Protein AF-0000000087535432 (afdb_homodimer)

Organism: NCBI:txid39488

Foldseek 3Di:
DDDDDADWAAEAEEQLLLLCCLVLPVVQHAEEEEEEAPVQCVLCVVSNCVSCPPGSHHYPYYYYQPPAQAPVSLVVLLPDPSLVPGSEYEQTEDQGRLLSVLVNCVVNVHAYEYEYLELQAQNQTAQWHFHADPQQAGDDIDGDQDHHNYYGHNLLSHLQPPLVRLLLLLQQQLLLLLQLPQLCPPHDDDDLLVVLNVLSVLSNVLCLVQVLVLSVSSVVSHSDPSVRSSSCSRHRSLRSSNCRNCNVVALSRRAAQLQLLQSLLSVPRCLSVVARNSLSSSCSVLLVCVLVVVVVVSVVSLVSCVSNVGDQALVSRPDDLVSLLVRLVSSQPDRRHPRGPDRDHSVSSSVSNVVRHD/DDDDDADWAAEAEEQLLLLCCLVLPVVQHAEEEEEEAPVQCVLCVVSNCVSCVPGSHHYPYYYYQPPAQAPVSLVVCLPDPSLVVGSEYEQTEDQGSLLSVLSNCVVNVHAYEYEYLELQAQNNTAQWHFHADPQQATDDIDGDQDHHNYYGHNLLSHLQPPLVRLLLLLQQQLLLLLQLPQLCPPHDDDDLLVVLNVLSVLSNVLCLVQVLVLSVSSVVSHSDPSVRSSSCSSHRSLRSSNCRNCNVVALSRRADQLQLLQSLLSVPRCLPVVARNSLSSSVSVLLVCVLVVNVVVSVVSLVSCVSNVGDQALVSRPDDLVSSLVSLVSSQPDRNHPRGPDRDHSVSSSVSNVVRHD

Solvent-accessible surface area (backbone atoms only — not comparable to full-atom values): 34534 Å² total; per-residue (Å²): 116,71,68,51,71,50,73,60,58,28,37,27,35,14,72,61,20,52,60,47,44,55,81,75,42,52,78,66,45,41,35,28,21,36,36,11,38,70,69,34,40,66,72,42,44,66,56,52,54,58,34,33,54,94,50,79,46,43,77,70,44,84,41,73,44,72,91,49,22,27,72,65,35,28,54,56,48,62,68,34,65,50,54,65,69,27,40,31,38,38,21,23,16,48,50,49,29,30,29,28,43,50,55,41,24,61,77,66,71,35,57,36,34,22,34,42,34,47,33,36,47,25,41,54,38,22,32,55,25,70,33,30,41,97,87,57,29,76,64,49,81,48,66,52,88,72,46,29,71,32,29,36,36,32,37,52,50,39,11,61,28,69,48,67,36,43,54,15,8,51,24,39,26,32,35,49,24,56,26,26,51,51,34,46,56,96,58,89,64,57,64,57,37,43,52,15,53,49,51,23,54,51,28,41,53,44,42,73,75,22,38,53,60,17,52,55,31,23,69,68,51,38,56,41,71,38,33,49,48,40,36,42,34,17,27,44,52,43,6,47,23,39,37,34,38,24,64,85,64,47,37,42,32,61,26,20,60,16,52,16,47,43,56,18,46,24,72,41,88,67,37,55,82,74,45,59,67,16,45,48,19,31,38,20,38,48,42,38,26,50,64,69,65,36,58,68,60,33,51,54,49,39,54,50,25,59,68,65,69,44,49,70,33,39,65,67,73,70,53,50,61,67,56,48,53,75,23,25,69,53,22,57,67,25,67,22,50,73,36,49,81,64,88,68,49,49,65,49,53,42,52,28,42,53,68,35,49,115,117,72,68,52,72,51,72,57,57,28,36,27,35,14,70,63,21,50,61,47,44,55,80,76,43,51,78,65,42,40,35,28,21,35,35,12,38,71,70,34,39,66,71,40,43,66,56,51,54,58,33,32,54,95,49,78,45,42,73,71,44,80,40,74,42,69,92,48,22,26,72,64,35,26,53,54,48,61,68,35,64,52,55,64,70,27,40,30,37,38,21,23,15,49,50,49,29,28,25,27,42,49,54,41,24,60,76,68,71,33,56,38,31,21,32,41,34,48,32,35,46,25,41,53,38,23,33,54,25,71,32,28,41,97,87,56,29,76,64,48,79,48,66,50,88,73,46,30,71,32,30,35,35,33,37,52,49,38,10,64,28,69,48,68,36,42,54,15,7,52,24,37,24,32,34,50,23,56,25,26,52,50,33,48,54,95,57,89,64,56,64,55,38,44,50,15,53,49,51,22,54,51,28,40,53,44,41,73,74,23,39,51,59,17,51,54,30,23,69,68,50,37,58,42,71,40,32,51,48,40,36,44,35,17,27,45,51,42,5,46,23,37,34,33,37,24,64,85,63,46,38,41,32,60,26,19,61,17,52,16,47,42,56,17,47,24,72,42,87,67,37,56,80,76,43,58,67,15,44,47,19,30,37,19,37,48,39,37,26,50,63,69,66,36,58,69,60,32,53,54,49,38,54,49,24,58,69,64,69,42,49,69,32,40,64,68,71,70,53,50,60,68,57,47,51,74,22,26,68,52,21,56,66,26,67,23,49,72,35,48,79,62,89,69,50,50,64,48,55,44,51,27,42,55,70,36,50,117

Structure (mmCIF, N/CA/C/O backbone):
data_AF-0000000087535432-model_v1
#
loop_
_entity.id
_entity.type
_entity.pdbx_description
1 polymer 'Glycerol dehydrogenase'
#
loop_
_atom_site.group_PDB
_atom_site.id
_atom_site.type_symbol
_atom_site.label_atom_id
_atom_site.label_alt_id
_atom_site.label_comp_id
_atom_site.label_asym_id
_atom_site.label_entity_id
_atom_site.label_seq_id
_atom_site.pdbx_PDB_ins_code
_atom_site.Cartn_x
_atom_site.Cartn_y
_atom_site.Cartn_z
_atom_site.occupancy
_atom_site.B_iso_or_equiv
_atom_site.auth_seq_id
_atom_site.auth_comp_id
_atom_site.auth_asym_id
_atom_site.auth_atom_id
_atom_site.pdbx_PDB_model_num
ATOM 1 N N . MET A 1 1 ? -1.438 -19.406 14.32 1 78.44 1 MET A N 1
ATOM 2 C CA . MET A 1 1 ? -1.309 -18.125 13.656 1 78.44 1 MET A CA 1
ATOM 3 C C . MET A 1 1 ? -2.615 -17.328 13.734 1 78.44 1 MET A C 1
ATOM 5 O O . MET A 1 1 ? -3.688 -17.922 13.883 1 78.44 1 MET A O 1
ATOM 9 N N . GLU A 1 2 ? -2.518 -16.062 13.805 1 88.5 2 GLU A N 1
ATOM 10 C CA . GLU A 1 2 ? -3.66 -15.164 13.945 1 88.5 2 GLU A CA 1
ATOM 11 C C . GLU A 1 2 ? -4.379 -14.969 12.609 1 88.5 2 GLU A C 1
ATOM 13 O O . GLU A 1 2 ? -3.834 -15.297 11.555 1 88.5 2 GLU A O 1
ATOM 18 N N . ASN A 1 3 ? -5.688 -14.797 12.703 1 94.69 3 ASN A N 1
ATOM 19 C CA . ASN A 1 3 ? -6.461 -14.367 11.539 1 94.69 3 ASN A CA 1
ATOM 20 C C . ASN A 1 3 ? -6.484 -12.844 11.422 1 94.69 3 ASN A C 1
ATOM 22 O O . ASN A 1 3 ? -6.773 -12.141 12.391 1 94.69 3 ASN A O 1
ATOM 26 N N . TYR A 1 4 ? -6.16 -12.344 10.266 1 95.5 4 TYR A N 1
ATOM 27 C CA . TYR A 1 4 ? -6.262 -10.906 10.062 1 95.5 4 TYR A CA 1
ATOM 28 C C . TYR A 1 4 ? -6.508 -10.578 8.594 1 95.5 4 TYR A C 1
ATOM 30 O O . TYR A 1 4 ? -6.328 -11.438 7.723 1 95.5 4 TYR A O 1
ATOM 38 N N . SER A 1 5 ? -7.031 -9.438 8.352 1 96.5 5 SER A N 1
ATOM 39 C CA . SER A 1 5 ? -7.266 -8.914 7.012 1 96.5 5 SER A CA 1
ATOM 40 C C . SER A 1 5 ? -6.426 -7.668 6.75 1 96.5 5 SER A C 1
ATOM 42 O O . SER A 1 5 ? -6.117 -6.914 7.676 1 96.5 5 SER A O 1
ATOM 44 N N . VAL A 1 6 ? -6.023 -7.473 5.531 1 97.19 6 VAL A N 1
ATOM 45 C CA . VAL A 1 6 ? -5.293 -6.293 5.086 1 97.19 6 VAL A CA 1
ATOM 46 C C . VAL A 1 6 ? -5.969 -5.703 3.85 1 97.19 6 VAL A C 1
ATOM 48 O O . VAL A 1 6 ? -6.355 -6.434 2.938 1 97.19 6 VAL A O 1
ATOM 51 N N . GLN A 1 7 ? -6.145 -4.402 3.879 1 96.31 7 GLN A N 1
ATOM 52 C CA . GLN A 1 7 ? -6.742 -3.717 2.738 1 96.31 7 GLN A CA 1
ATOM 53 C C . GLN A 1 7 ? -6.156 -2.318 2.57 1 96.31 7 GLN A C 1
ATOM 55 O O . GLN A 1 7 ? -5.836 -1.651 3.557 1 96.31 7 GLN A O 1
ATOM 60 N N . VAL A 1 8 ? -5.992 -1.863 1.358 1 97.5 8 VAL A N 1
ATOM 61 C CA . VAL A 1 8 ? -5.703 -0.488 0.967 1 97.5 8 VAL A CA 1
ATOM 62 C C . VAL A 1 8 ? -6.738 -0.01 -0.049 1 97.5 8 VAL A C 1
ATOM 64 O O . VAL A 1 8 ? -7.199 -0.789 -0.886 1 97.5 8 VAL A O 1
ATOM 67 N N . PRO A 1 9 ? -7.148 1.248 0.037 1 97.81 9 PRO A N 1
ATOM 68 C CA . PRO A 1 9 ? -8.219 1.693 -0.861 1 97.81 9 PRO A CA 1
ATOM 69 C C . PRO A 1 9 ? -7.742 1.862 -2.303 1 97.81 9 PRO A C 1
ATOM 71 O O . PRO A 1 9 ? -6.605 2.285 -2.537 1 97.81 9 PRO A O 1
ATOM 74 N N . PRO A 1 10 ? -8.625 1.492 -3.262 1 97.69 10 PRO A N 1
ATOM 75 C CA . PRO A 1 10 ? -8.383 1.902 -4.645 1 97.69 10 PRO A CA 1
ATOM 76 C C . PRO A 1 10 ? -8.492 3.412 -4.844 1 97.69 10 PRO A C 1
ATOM 78 O O . PRO A 1 10 ? -9.07 4.105 -4 1 97.69 10 PRO A O 1
ATOM 81 N N . TYR A 1 11 ? -7.902 3.891 -5.953 1 98.62 11 TYR A N 1
ATOM 82 C CA . TYR A 1 11 ? -8.023 5.316 -6.227 1 98.62 11 TYR A CA 1
ATOM 83 C C . TYR A 1 11 ? -8.18 5.578 -7.719 1 98.62 11 TYR A C 1
ATOM 85 O O . TYR A 1 11 ? -7.805 4.738 -8.547 1 98.62 11 TYR A O 1
ATOM 93 N N . THR A 1 12 ? -8.867 6.641 -8.039 1 98.62 12 THR A N 1
ATOM 94 C CA . THR A 1 12 ? -8.953 7.227 -9.375 1 98.62 12 THR A CA 1
ATOM 95 C C . THR A 1 12 ? -8.32 8.617 -9.398 1 98.62 12 THR A C 1
ATOM 97 O O . THR A 1 12 ? -8.523 9.414 -8.477 1 98.62 12 THR A O 1
ATOM 100 N N . VAL A 1 13 ? -7.52 8.883 -10.461 1 98.69 13 VAL A N 1
ATOM 101 C CA . VAL A 1 13 ? -6.844 10.172 -10.555 1 98.69 13 VAL A CA 1
ATOM 102 C C . VAL A 1 13 ? -6.992 10.727 -11.977 1 98.69 13 VAL A C 1
ATOM 104 O O . VAL A 1 13 ? -7.055 9.961 -12.945 1 98.69 13 VAL A O 1
ATOM 107 N N . GLY A 1 14 ? -7.074 12.031 -12.078 1 98.44 14 GLY A N 1
ATOM 108 C CA . GLY A 1 14 ? -7.18 12.734 -13.344 1 98.44 14 GLY A CA 1
ATOM 109 C C . GLY A 1 14 ? -8.172 13.883 -13.305 1 98.44 14 GLY A C 1
ATOM 110 O O . GLY A 1 14 ? -8.906 14.047 -12.328 1 98.44 14 GLY A O 1
ATOM 111 N N . PRO A 1 15 ? -8.188 14.742 -14.375 1 97.56 15 PRO A N 1
ATOM 112 C CA . PRO A 1 15 ? -9.094 15.891 -14.398 1 97.56 15 PRO A CA 1
ATOM 113 C C . PRO A 1 15 ? -10.57 15.484 -14.367 1 97.56 15 PRO A C 1
ATOM 115 O O . PRO A 1 15 ? -11.422 16.266 -13.953 1 97.56 15 PRO A O 1
ATOM 118 N N . GLU A 1 16 ? -10.93 14.195 -14.703 1 97.81 16 GLU A N 1
ATOM 119 C CA . GLU A 1 16 ? -12.312 13.719 -14.727 1 97.81 16 GLU A CA 1
ATOM 120 C C . GLU A 1 16 ? -12.5 12.539 -13.773 1 97.81 16 GLU A C 1
ATOM 122 O O . GLU A 1 16 ? -13.305 11.641 -14.039 1 97.81 16 GLU A O 1
ATOM 127 N N . ALA A 1 17 ? -11.742 12.5 -12.75 1 98.62 17 ALA A N 1
ATOM 128 C CA . ALA A 1 17 ? -11.75 11.391 -11.805 1 98.62 17 ALA A CA 1
ATOM 129 C C . ALA A 1 17 ? -13.148 11.172 -11.227 1 98.62 17 ALA A C 1
ATOM 131 O O . ALA A 1 17 ? -13.547 10.039 -10.961 1 98.62 17 ALA A O 1
ATOM 132 N N . TYR A 1 18 ? -13.953 12.25 -11.031 1 98.75 18 TYR A N 1
ATOM 133 C CA . TYR A 1 18 ? -15.258 12.164 -10.383 1 98.75 18 TYR A CA 1
ATOM 134 C C . TYR A 1 18 ? -16.25 11.422 -11.258 1 98.75 18 TYR A C 1
ATOM 136 O O . TYR A 1 18 ? -17.281 10.953 -10.773 1 98.75 18 TYR A O 1
ATOM 144 N N . ARG A 1 19 ? -15.984 11.258 -12.516 1 97.75 19 ARG A N 1
ATOM 145 C CA . ARG A 1 19 ? -16.891 10.57 -13.422 1 97.75 19 ARG A CA 1
ATOM 146 C C . ARG A 1 19 ? -16.969 9.078 -13.102 1 97.75 19 ARG A C 1
ATOM 148 O O . ARG A 1 19 ? -17.875 8.383 -13.578 1 97.75 19 ARG A O 1
ATOM 155 N N . GLN A 1 20 ? -16.062 8.609 -12.297 1 97.88 20 GLN A N 1
ATOM 156 C CA . GLN A 1 20 ? -16.047 7.195 -11.922 1 97.88 20 GLN A CA 1
ATOM 157 C C . GLN A 1 20 ? -16.906 6.945 -10.688 1 97.88 20 GLN A C 1
ATOM 159 O O . GLN A 1 20 ? -17.016 5.805 -10.227 1 97.88 20 GLN A O 1
ATOM 164 N N . ILE A 1 21 ? -17.594 7.922 -10.141 1 98.69 21 ILE A N 1
ATOM 165 C CA . ILE A 1 21 ? -18.344 7.832 -8.898 1 98.69 21 ILE A CA 1
ATOM 166 C C . ILE A 1 21 ? -19.422 6.754 -9.016 1 98.69 21 ILE A C 1
ATOM 168 O O . ILE A 1 21 ? -19.531 5.875 -8.156 1 98.69 21 ILE A O 1
ATOM 172 N N . GLU A 1 22 ? -20.219 6.809 -10.047 1 97.69 22 GLU A N 1
ATOM 173 C CA . GLU A 1 22 ? -21.297 5.828 -10.172 1 97.69 22 GLU A CA 1
ATOM 174 C C . GLU A 1 22 ? -20.75 4.406 -10.203 1 97.69 22 GLU A C 1
ATOM 176 O O . GLU A 1 22 ? -21.234 3.533 -9.477 1 97.69 22 GLU A O 1
ATOM 181 N N . LYS A 1 23 ? -19.719 4.211 -10.969 1 95.81 23 LYS A N 1
ATOM 182 C CA . LYS A 1 23 ? -19.125 2.881 -11.109 1 95.81 23 LYS A CA 1
ATOM 183 C C . LYS A 1 23 ? -18.594 2.363 -9.773 1 95.81 23 LYS A C 1
ATOM 185 O O . LYS A 1 23 ? -18.781 1.188 -9.445 1 95.81 23 LYS A O 1
ATOM 190 N N . GLN A 1 24 ? -17.953 3.197 -8.953 1 96.75 24 GLN A N 1
ATOM 191 C CA . GLN A 1 24 ? -17.266 2.771 -7.746 1 96.75 24 GLN A CA 1
ATOM 192 C C . GLN A 1 24 ? -18.203 2.762 -6.543 1 96.75 24 GLN A C 1
ATOM 194 O O . GLN A 1 24 ? -17.969 2.039 -5.57 1 96.75 24 GLN A O 1
ATOM 199 N N . CYS A 1 25 ? -19.312 3.5 -6.625 1 97.75 25 CYS A N 1
ATOM 200 C CA . CYS A 1 25 ? -20.062 3.752 -5.402 1 97.75 25 CYS A CA 1
ATOM 201 C C . CYS A 1 25 ? -21.422 3.045 -5.434 1 97.75 25 CYS A C 1
ATOM 203 O O . CYS A 1 25 ? -22.047 2.846 -4.395 1 97.75 25 CYS A O 1
ATOM 205 N N . HIS A 1 26 ? -21.969 2.621 -6.594 1 95.69 26 HIS A N 1
ATOM 206 C CA . HIS A 1 26 ? -23.359 2.215 -6.766 1 95.69 26 HIS A CA 1
ATOM 207 C C . HIS A 1 26 ? -23.688 1.003 -5.902 1 95.69 26 HIS A C 1
ATOM 209 O O . HIS A 1 26 ? -24.828 0.833 -5.473 1 95.69 26 HIS A O 1
ATOM 215 N N . ILE A 1 27 ? -22.734 0.176 -5.602 1 94.5 27 ILE A N 1
ATOM 216 C CA . ILE A 1 27 ? -23.016 -1.062 -4.879 1 94.5 27 ILE A CA 1
ATOM 217 C C . ILE A 1 27 ? -23.219 -0.759 -3.396 1 94.5 27 ILE A C 1
ATOM 219 O O . ILE A 1 27 ? -23.703 -1.612 -2.646 1 94.5 27 ILE A O 1
ATOM 223 N N . TYR A 1 28 ? -22.891 0.437 -2.957 1 96.88 28 TYR A N 1
ATOM 224 C CA . TYR A 1 28 ? -22.984 0.779 -1.542 1 96.88 28 TYR A CA 1
ATOM 225 C C . TYR A 1 28 ? -24.281 1.521 -1.242 1 96.88 28 TYR A C 1
ATOM 227 O O . TYR A 1 28 ? -24.594 1.791 -0.081 1 96.88 28 TYR A O 1
ATOM 235 N N . GLY A 1 29 ? -25.016 1.952 -2.248 1 96.75 29 GLY A N 1
ATOM 236 C CA . GLY A 1 29 ? -26.281 2.652 -2.061 1 96.75 29 GLY A CA 1
ATOM 237 C C . GLY A 1 29 ? -26.516 3.729 -3.102 1 96.75 29 GLY A C 1
ATOM 238 O O . GLY A 1 29 ? -25.781 3.824 -4.086 1 96.75 29 GLY A O 1
ATOM 239 N N . LYS A 1 30 ? -27.609 4.516 -2.854 1 97.62 30 LYS A N 1
ATOM 240 C CA . LYS A 1 30 ? -28.047 5.488 -3.855 1 97.62 30 LYS A CA 1
ATOM 241 C C . LYS A 1 30 ? -27.922 6.914 -3.324 1 97.62 30 LYS A C 1
ATOM 243 O O . LYS A 1 30 ? -27.781 7.863 -4.098 1 97.62 30 LYS A O 1
ATOM 248 N N . LYS A 1 31 ? -28.016 7.047 -2.02 1 98.5 31 LYS A N 1
ATOM 249 C CA . LYS A 1 31 ? -28.062 8.375 -1.418 1 98.5 31 LYS A CA 1
ATOM 250 C C . LYS A 1 31 ? -26.719 8.719 -0.758 1 98.5 31 LYS A C 1
ATOM 252 O O . LYS A 1 31 ? -26.266 8.008 0.141 1 98.5 31 LYS A O 1
ATOM 257 N N . ALA A 1 32 ? -26.141 9.836 -1.196 1 98.81 32 ALA A N 1
ATOM 258 C CA . ALA A 1 32 ? -24.891 10.312 -0.623 1 98.81 32 ALA A CA 1
ATOM 259 C C . ALA A 1 32 ? -25.078 11.68 0.032 1 98.81 32 ALA A C 1
ATOM 261 O O . ALA A 1 32 ? -25.891 12.484 -0.42 1 98.81 32 ALA A O 1
ATOM 262 N N . VAL A 1 33 ? -24.375 11.883 1.143 1 98.94 33 VAL A N 1
ATOM 263 C CA . VAL A 1 33 ? -24.234 13.211 1.721 1 98.94 33 VAL A CA 1
ATOM 264 C C . VAL A 1 33 ? -22.781 13.672 1.604 1 98.94 33 VAL A C 1
ATOM 266 O O . VAL A 1 33 ? -21.859 12.891 1.828 1 98.94 33 VAL A O 1
ATOM 269 N N . VAL A 1 34 ? -22.594 14.93 1.12 1 98.88 34 VAL A N 1
ATOM 270 C CA . VAL A 1 34 ? -21.266 15.516 1.021 1 98.88 34 VAL A CA 1
ATOM 271 C C . VAL A 1 34 ? -20.953 16.297 2.293 1 98.88 34 VAL A C 1
ATOM 273 O O . VAL A 1 34 ? -21.719 17.172 2.701 1 98.88 34 VAL A O 1
ATOM 276 N N . VAL A 1 35 ? -19.891 15.914 2.957 1 98.88 35 VAL A N 1
ATOM 277 C CA . VAL A 1 35 ? -19.406 16.609 4.145 1 98.88 35 VAL A CA 1
ATOM 278 C C . VAL A 1 35 ? -17.984 17.125 3.914 1 98.88 35 VAL A C 1
ATOM 280 O O . VAL A 1 35 ? -17.109 16.359 3.498 1 98.88 35 VAL A O 1
ATOM 283 N N . GLY A 1 36 ? -17.75 18.422 4.117 1 98.62 36 GLY A N 1
ATOM 284 C CA . GLY A 1 36 ? -16.406 18.938 3.871 1 98.62 36 GLY A CA 1
ATOM 285 C C . GLY A 1 36 ? -16.234 20.375 4.293 1 98.62 36 GLY A C 1
ATOM 286 O O . GLY A 1 36 ? -17.078 20.938 5 1 98.62 36 GLY A O 1
ATOM 287 N N . GLY A 1 37 ? -15.102 20.938 4.031 1 98 37 GLY A N 1
ATOM 288 C CA . GLY A 1 37 ? -14.844 22.359 4.25 1 98 37 GLY A CA 1
ATOM 289 C C . GLY A 1 37 ? -15.539 23.25 3.244 1 98 37 GLY A C 1
ATOM 290 O O . GLY A 1 37 ? -15.797 22.844 2.111 1 98 37 GLY A O 1
ATOM 291 N N . LYS A 1 38 ? -15.742 24.484 3.633 1 98.12 38 LYS A N 1
ATOM 292 C CA . LYS A 1 38 ? -16.469 25.422 2.787 1 98.12 38 LYS A CA 1
ATOM 293 C C . LYS A 1 38 ? -15.742 25.656 1.47 1 98.12 38 LYS A C 1
ATOM 295 O O . LYS A 1 38 ? -16.312 25.5 0.394 1 98.12 38 LYS A O 1
ATOM 300 N N . LYS A 1 39 ? -14.508 25.938 1.502 1 97.75 39 LYS A N 1
ATOM 301 C CA . LYS A 1 39 ? -13.734 26.203 0.294 1 97.75 39 LYS A CA 1
ATOM 302 C C . LYS A 1 39 ? -13.602 24.938 -0.555 1 97.75 39 LYS A C 1
ATOM 304 O O . LYS A 1 39 ? -13.664 25 -1.784 1 97.75 39 LYS A O 1
ATOM 309 N N . ALA A 1 40 ? -13.406 23.844 0.126 1 98.31 40 ALA A N 1
ATOM 310 C CA . ALA A 1 40 ? -13.258 22.562 -0.554 1 98.31 40 ALA A CA 1
ATOM 311 C C . ALA A 1 40 ? -14.531 22.188 -1.312 1 98.31 40 ALA A C 1
ATOM 313 O O . ALA A 1 40 ? -14.477 21.812 -2.482 1 98.31 40 ALA A O 1
ATOM 314 N N . MET A 1 41 ? -15.664 22.297 -0.718 1 98.31 41 MET A N 1
ATOM 315 C CA . MET A 1 41 ? -16.938 21.953 -1.355 1 98.31 41 MET A CA 1
ATOM 316 C C . MET A 1 41 ? -17.219 22.906 -2.51 1 98.31 41 MET A C 1
ATOM 318 O O . MET A 1 41 ? -17.781 22.5 -3.533 1 98.31 41 MET A O 1
ATOM 322 N N . ALA A 1 42 ? -16.859 24.188 -2.279 1 98.44 42 ALA A N 1
ATOM 323 C CA . ALA A 1 42 ? -17.047 25.125 -3.375 1 98.44 42 ALA A CA 1
ATOM 324 C C . ALA A 1 42 ? -16.25 24.719 -4.602 1 98.44 42 ALA A C 1
ATOM 326 O O . ALA A 1 42 ? -16.719 24.844 -5.734 1 98.44 42 ALA A O 1
ATOM 327 N N . ALA A 1 43 ? -15.062 24.219 -4.426 1 98.44 43 ALA A N 1
ATOM 328 C CA . ALA A 1 43 ? -14.172 23.812 -5.512 1 98.44 43 ALA A CA 1
ATOM 329 C C . ALA A 1 43 ? -14.672 22.531 -6.188 1 98.44 43 ALA A C 1
ATOM 331 O O . ALA A 1 43 ? -14.438 22.328 -7.379 1 98.44 43 ALA A O 1
ATOM 332 N N . ALA A 1 44 ? -15.422 21.656 -5.422 1 98.69 44 ALA A N 1
ATOM 333 C CA . ALA A 1 44 ? -15.734 20.312 -5.898 1 98.69 44 ALA A CA 1
ATOM 334 C C . ALA A 1 44 ? -17.188 20.219 -6.34 1 98.69 44 ALA A C 1
ATOM 336 O O . ALA A 1 44 ? -17.562 19.297 -7.074 1 98.69 44 ALA A O 1
ATOM 337 N N . LYS A 1 45 ? -18.062 21.109 -5.898 1 98.69 45 LYS A N 1
ATOM 338 C CA . LYS A 1 45 ? -19.5 20.953 -5.973 1 98.69 45 LYS A CA 1
ATOM 339 C C . LYS A 1 45 ? -19.969 20.75 -7.414 1 98.69 45 LYS A C 1
ATOM 341 O O . LYS A 1 45 ? -20.672 19.797 -7.719 1 98.69 45 LYS A O 1
ATOM 346 N N . ASP A 1 46 ? -19.547 21.625 -8.32 1 98.56 46 ASP A N 1
ATOM 347 C CA . ASP A 1 46 ? -20.016 21.547 -9.695 1 98.56 46 ASP A CA 1
ATOM 348 C C . ASP A 1 46 ? -19.578 20.234 -10.344 1 98.56 46 ASP A C 1
ATOM 350 O O . ASP A 1 46 ? -20.359 19.609 -11.07 1 98.56 46 ASP A O 1
ATOM 354 N N . LYS A 1 47 ? -18.391 19.859 -10.109 1 98.56 47 LYS A N 1
ATOM 355 C CA . LYS A 1 47 ? -17.859 18.625 -10.688 1 98.56 47 LYS A CA 1
ATOM 356 C C . LYS A 1 47 ? -18.562 17.406 -10.102 1 98.56 47 LYS A C 1
ATOM 358 O O . LYS A 1 47 ? -18.844 16.438 -10.812 1 98.56 47 LYS A O 1
ATOM 363 N N . LEU A 1 48 ? -18.812 17.406 -8.773 1 98.81 48 LEU A N 1
ATOM 364 C CA . LEU A 1 48 ? -19.547 16.312 -8.133 1 98.81 48 LEU A CA 1
ATOM 365 C C . LEU A 1 48 ? -20.953 16.203 -8.711 1 98.81 48 LEU A C 1
ATOM 367 O O . LEU A 1 48 ? -21.406 15.102 -9.047 1 98.81 48 LEU A O 1
ATOM 371 N N . LEU A 1 49 ? -21.656 17.344 -8.828 1 98.69 49 LEU A N 1
ATOM 372 C CA . LEU A 1 49 ? -23.016 17.344 -9.336 1 98.69 49 LEU A CA 1
ATOM 373 C C . LEU A 1 49 ? -23.047 16.875 -10.789 1 98.69 49 LEU A C 1
ATOM 375 O O . LEU A 1 49 ? -23.938 16.125 -11.18 1 98.69 49 LEU A O 1
ATOM 379 N N . ALA A 1 50 ? -22.078 17.281 -11.539 1 98.44 50 ALA A N 1
ATOM 380 C CA . ALA A 1 50 ? -22 16.844 -12.93 1 98.44 50 ALA A CA 1
ATOM 381 C C . ALA A 1 50 ? -21.75 15.344 -13.023 1 98.44 50 ALA A C 1
ATOM 383 O O . ALA A 1 50 ? -22.297 14.664 -13.891 1 98.44 50 ALA A O 1
ATOM 384 N N . ALA A 1 51 ? -20.953 14.859 -12.172 1 98.38 51 ALA A N 1
ATOM 385 C CA . ALA A 1 51 ? -20.547 13.461 -12.203 1 98.38 51 ALA A CA 1
ATOM 386 C C . ALA A 1 51 ? -21.703 12.531 -11.852 1 98.38 51 ALA A C 1
ATOM 388 O O . ALA A 1 51 ? -21.766 11.398 -12.328 1 98.38 51 ALA A O 1
ATOM 389 N N . VAL A 1 52 ? -22.609 13.008 -11.008 1 98.12 52 VAL A N 1
ATOM 390 C CA . VAL A 1 52 ? -23.672 12.109 -10.562 1 98.12 52 VAL A CA 1
ATOM 391 C C . VAL A 1 52 ? -24.938 12.383 -11.359 1 98.12 52 VAL A C 1
ATOM 393 O O . VAL A 1 52 ? -25.953 11.688 -11.188 1 98.12 52 VAL A O 1
ATOM 396 N N . LYS A 1 53 ? -24.797 13.391 -12.266 1 96.81 53 LYS A N 1
ATOM 397 C CA . LYS A 1 53 ? -25.953 13.711 -13.086 1 96.81 53 LYS A CA 1
ATOM 398 C C . LYS A 1 53 ? -26.375 12.523 -13.945 1 96.81 53 LYS A C 1
ATOM 400 O O . LYS A 1 53 ? -25.531 11.891 -14.594 1 96.81 53 LYS A O 1
ATOM 405 N N . ASP A 1 54 ? -27.609 12.094 -13.93 1 95.62 54 ASP A N 1
ATOM 406 C CA . ASP A 1 54 ? -28.203 11.023 -14.734 1 95.62 54 ASP A CA 1
ATOM 407 C C . ASP A 1 54 ? -27.641 9.664 -14.32 1 95.62 54 ASP A C 1
ATOM 409 O O . ASP A 1 54 ? -27.422 8.789 -15.164 1 95.62 54 ASP A O 1
ATOM 413 N N . THR A 1 55 ? -27.109 9.578 -13.148 1 97.44 55 THR A N 1
ATOM 414 C CA . THR A 1 55 ? -26.734 8.297 -12.562 1 97.44 55 THR A CA 1
ATOM 415 C C . THR A 1 55 ? -27.719 7.898 -11.461 1 97.44 55 THR A C 1
ATOM 417 O O . THR A 1 55 ? -28.703 8.602 -11.219 1 97.44 55 THR A O 1
ATOM 420 N N . GLY A 1 56 ? -27.469 6.789 -10.852 1 97.31 56 GLY A N 1
ATOM 421 C CA . GLY A 1 56 ? -28.328 6.32 -9.773 1 97.31 56 GLY A CA 1
ATOM 422 C C . GLY A 1 56 ? -27.953 6.887 -8.422 1 97.31 56 GLY A C 1
ATOM 423 O O . GLY A 1 56 ? -28.578 6.578 -7.41 1 97.31 56 GLY A O 1
ATOM 424 N N . ILE A 1 57 ? -26.984 7.801 -8.406 1 98.31 57 ILE A N 1
ATOM 425 C CA . ILE A 1 57 ? -26.516 8.375 -7.148 1 98.31 57 ILE A CA 1
ATOM 426 C C . ILE A 1 57 ? -27.125 9.758 -6.957 1 98.31 57 ILE A C 1
ATOM 428 O O . ILE A 1 57 ? -27.078 10.602 -7.863 1 98.31 57 ILE A O 1
ATOM 432 N N . GLU A 1 58 ? -27.781 9.984 -5.754 1 98.25 58 GLU A N 1
ATOM 433 C CA . GLU A 1 58 ? -28.375 11.258 -5.367 1 98.25 58 GLU A CA 1
ATOM 434 C C . GLU A 1 58 ? -27.609 11.898 -4.211 1 98.25 58 GLU A C 1
ATOM 436 O O . GLU A 1 58 ? -27.391 11.25 -3.182 1 98.25 58 GLU A O 1
ATOM 441 N N . ILE A 1 59 ? -27.188 13.117 -4.422 1 98.69 59 ILE A N 1
ATOM 442 C CA . ILE A 1 59 ? -26.594 13.867 -3.326 1 98.69 59 ILE A CA 1
ATOM 443 C C . ILE A 1 59 ? -27.688 14.609 -2.551 1 98.69 59 ILE A C 1
ATOM 445 O O . ILE A 1 59 ? -28.359 15.484 -3.096 1 98.69 59 ILE A O 1
ATOM 449 N N . LEU A 1 60 ? -27.781 14.273 -1.27 1 98.69 60 LEU A N 1
ATOM 450 C CA . LEU A 1 60 ? -28.859 14.805 -0.443 1 98.69 60 LEU A CA 1
ATOM 451 C C . LEU A 1 60 ? -28.562 16.234 0.003 1 98.69 60 LEU A C 1
ATOM 453 O O . LEU A 1 60 ? -29.469 17.047 0.146 1 98.69 60 LEU A O 1
ATOM 457 N N . ASP A 1 61 ? -27.312 16.484 0.298 1 98.62 61 ASP A N 1
ATOM 458 C CA . ASP A 1 61 ? -26.922 17.797 0.839 1 98.62 61 ASP A CA 1
ATOM 459 C C . ASP A 1 61 ? -25.406 17.953 0.835 1 98.62 61 ASP A C 1
ATOM 461 O O . ASP A 1 61 ? -24.672 16.984 0.671 1 98.62 61 ASP A O 1
ATOM 465 N N . PHE A 1 62 ? -24.984 19.234 0.874 1 98.75 62 PHE A N 1
ATOM 466 C CA . PHE A 1 62 ? -23.625 19.641 1.158 1 98.75 62 PHE A CA 1
ATOM 467 C C . PHE A 1 62 ? -23.516 20.281 2.535 1 98.75 62 PHE A C 1
ATOM 469 O O . PHE A 1 62 ? -24.094 21.344 2.77 1 98.75 62 PHE A O 1
ATOM 476 N N . VAL A 1 63 ? -22.672 19.562 3.42 1 98.69 63 VAL A N 1
ATOM 477 C CA . VAL A 1 63 ? -22.703 19.953 4.824 1 98.69 63 VAL A CA 1
ATOM 478 C C . VAL A 1 63 ? -21.281 20.328 5.281 1 98.69 63 VAL A C 1
ATOM 480 O O . VAL A 1 63 ? -20.328 19.609 4.98 1 98.69 63 VAL A O 1
ATOM 483 N N . TRP A 1 64 ? -21.219 21.453 6.031 1 98.75 64 TRP A N 1
ATOM 484 C CA . TRP A 1 64 ? -19.953 21.875 6.617 1 98.75 64 TRP A CA 1
ATOM 485 C C . TRP A 1 64 ? -19.578 21 7.801 1 98.75 64 TRP A C 1
ATOM 487 O O . TRP A 1 64 ? -20.422 20.672 8.641 1 98.75 64 TRP A O 1
ATOM 497 N N . PHE A 1 65 ? -18.297 20.609 7.934 1 98.56 65 PHE A N 1
ATOM 498 C CA . PHE A 1 65 ? -17.875 19.609 8.922 1 98.56 65 PHE A CA 1
ATOM 499 C C . PHE A 1 65 ? -17.656 20.266 10.281 1 98.56 65 PHE A C 1
ATOM 501 O O . PHE A 1 65 ? -17.438 19.578 11.281 1 98.56 65 PHE A O 1
ATOM 508 N N . GLY A 1 66 ? -17.562 21.594 10.297 1 97.56 66 GLY A N 1
ATOM 509 C CA . GLY A 1 66 ? -17.469 22.281 11.57 1 97.56 66 GLY A CA 1
ATOM 510 C C . GLY A 1 66 ? -16.141 22.969 11.781 1 97.56 66 GLY A C 1
ATOM 511 O O . GLY A 1 66 ? -15.922 23.641 12.797 1 97.56 66 GLY A O 1
ATOM 512 N N . GLY A 1 67 ? -15.141 22.828 10.93 1 96.12 67 GLY A N 1
ATOM 513 C CA . GLY A 1 67 ? -13.938 23.625 10.922 1 96.12 67 GLY A CA 1
ATOM 514 C C . GLY A 1 67 ? -12.773 22.984 11.648 1 96.12 67 GLY A C 1
ATOM 515 O O . GLY A 1 67 ? -11.617 23.344 11.43 1 96.12 67 GLY A O 1
ATOM 516 N N . GLU A 1 68 ? -13.109 22.109 12.555 1 95.5 68 GLU A N 1
ATOM 517 C CA . GLU A 1 68 ? -12.102 21.359 13.305 1 95.5 68 GLU A CA 1
ATOM 518 C C . GLU A 1 68 ? -12.531 19.906 13.492 1 95.5 68 GLU A C 1
ATOM 520 O O . GLU A 1 68 ? -13.727 19.609 13.594 1 95.5 68 GLU A O 1
ATOM 525 N N . CYS A 1 69 ? -11.562 19.016 13.516 1 97.38 69 CYS A N 1
ATOM 526 C CA . CYS A 1 69 ? -11.898 17.625 13.805 1 97.38 69 CYS A CA 1
ATOM 527 C C . CYS A 1 69 ? -12.008 17.391 15.305 1 97.38 69 CYS A C 1
ATOM 529 O O . CYS A 1 69 ? -11.016 17.078 15.969 1 97.38 69 CYS A O 1
ATOM 531 N N . THR A 1 70 ? -13.18 17.516 15.859 1 97.88 70 THR A N 1
ATOM 532 C CA . THR A 1 70 ? -13.508 17.25 17.25 1 97.88 70 THR A CA 1
ATOM 533 C C . THR A 1 70 ? -14.648 16.25 17.359 1 97.88 70 THR A C 1
ATOM 535 O O . THR A 1 70 ? -15.438 16.094 16.422 1 97.88 70 THR A O 1
ATOM 538 N N . PHE A 1 71 ? -14.688 15.578 18.5 1 97.75 71 PHE A N 1
ATOM 539 C CA . PHE A 1 71 ? -15.805 14.664 18.734 1 97.75 71 PHE A CA 1
ATOM 540 C C . PHE A 1 71 ? -17.125 15.414 18.703 1 97.75 71 PHE A C 1
ATOM 542 O O . PHE A 1 71 ? -18.125 14.891 18.219 1 97.75 71 PHE A O 1
ATOM 549 N N . ASN A 1 72 ? -17.109 16.625 19.172 1 98.31 72 ASN A N 1
ATOM 550 C CA . ASN A 1 72 ? -18.312 17.422 19.188 1 98.31 72 ASN A CA 1
ATOM 551 C C . ASN A 1 72 ? -18.812 17.719 17.781 1 98.31 72 ASN A C 1
ATOM 553 O O . ASN A 1 72 ? -20 17.562 17.5 1 98.31 72 ASN A O 1
ATOM 557 N N . ASN A 1 73 ? -17.969 18.078 16.922 1 98.44 73 ASN A N 1
ATOM 558 C CA . ASN A 1 73 ? -18.375 18.344 15.555 1 98.44 73 ASN A CA 1
ATOM 559 C C . ASN A 1 73 ? -18.891 17.078 14.859 1 98.44 73 ASN A C 1
ATOM 561 O O . ASN A 1 73 ? -19.828 17.141 14.078 1 98.44 73 ASN A O 1
ATOM 565 N N . ALA A 1 74 ? -18.281 15.992 15.109 1 98.44 74 ALA A N 1
ATOM 566 C CA . ALA A 1 74 ? -18.766 14.727 14.57 1 98.44 74 ALA A CA 1
ATOM 567 C C . ALA A 1 74 ? -20.188 14.422 15.062 1 98.44 74 ALA A C 1
ATOM 569 O O . ALA A 1 74 ? -21.047 14.031 14.273 1 98.44 74 ALA A O 1
ATOM 570 N N . LYS A 1 75 ? -20.375 14.617 16.344 1 98.12 75 LYS A N 1
ATOM 571 C CA . LYS A 1 75 ? -21.703 14.375 16.922 1 98.12 75 LYS A CA 1
ATOM 572 C C . LYS A 1 75 ? -22.75 15.305 16.312 1 98.12 75 LYS A C 1
ATOM 574 O O . LYS A 1 75 ? -23.875 14.906 16.078 1 98.12 75 LYS A O 1
ATOM 579 N N . LYS A 1 76 ? -22.406 16.531 16.078 1 98.38 76 LYS A N 1
ATOM 580 C CA . LYS A 1 76 ? -23.312 17.469 15.438 1 98.38 76 LYS A CA 1
ATOM 581 C C . LYS A 1 76 ? -23.703 17.016 14.039 1 98.38 76 LYS A C 1
ATOM 583 O O . LYS A 1 76 ? -24.859 17.109 13.641 1 98.38 76 LYS A O 1
ATOM 588 N N . LEU A 1 77 ? -22.75 16.562 13.32 1 98.56 77 LEU A N 1
ATOM 589 C CA . LEU A 1 77 ? -23.016 16.047 11.984 1 98.56 77 LEU A CA 1
ATOM 590 C C . LEU A 1 77 ? -23.984 14.867 12.039 1 98.56 77 LEU A C 1
ATOM 592 O O . LEU A 1 77 ? -24.875 14.758 11.203 1 98.56 77 LEU A O 1
ATOM 596 N N . GLU A 1 78 ? -23.812 14.023 13 1 97.88 78 GLU A N 1
ATOM 597 C CA . GLU A 1 78 ? -24.625 12.828 13.141 1 97.88 78 GLU A CA 1
ATOM 598 C C . GLU A 1 78 ? -26.094 13.195 13.383 1 97.88 78 GLU A C 1
ATOM 600 O O . GLU A 1 78 ? -26.984 12.375 13.156 1 97.88 78 GLU A O 1
ATOM 605 N N . GLN A 1 79 ? -26.391 14.391 13.828 1 98 79 GLN A N 1
ATOM 606 C CA . GLN A 1 79 ? -27.75 14.828 14.125 1 98 79 GLN A CA 1
ATOM 607 C C . GLN A 1 79 ? -28.438 15.344 12.859 1 98 79 GLN A C 1
ATOM 609 O O . GLN A 1 79 ? -29.656 15.531 12.852 1 98 79 GLN A O 1
ATOM 614 N N . LEU A 1 80 ? -27.75 15.555 11.836 1 98.31 80 LEU A N 1
ATOM 615 C CA . LEU A 1 80 ? -28.328 16.109 10.609 1 98.31 80 LEU A CA 1
ATOM 616 C C . LEU A 1 80 ? -29.109 15.031 9.852 1 98.31 80 LEU A C 1
ATOM 618 O O . LEU A 1 80 ? -28.625 13.914 9.68 1 98.31 80 LEU A O 1
ATOM 622 N N . GLU A 1 81 ? -30.266 15.367 9.367 1 98 81 GLU A N 1
ATOM 623 C CA . GLU A 1 81 ? -31.156 14.438 8.68 1 98 81 GLU A CA 1
ATOM 624 C C . GLU A 1 81 ? -30.516 13.883 7.414 1 98 81 GLU A C 1
ATOM 626 O O . GLU A 1 81 ? -30.625 12.695 7.121 1 98 81 GLU A O 1
ATOM 631 N N . ALA A 1 82 ? -29.812 14.695 6.727 1 98.19 82 ALA A N 1
ATOM 632 C CA . ALA A 1 82 ? -29.172 14.266 5.488 1 98.19 82 ALA A CA 1
ATOM 633 C C . ALA A 1 82 ? -28.125 13.188 5.766 1 98.19 82 ALA A C 1
ATOM 635 O O . ALA A 1 82 ? -27.984 12.242 4.992 1 98.19 82 ALA A O 1
ATOM 636 N N . VAL A 1 83 ? -27.391 13.359 6.832 1 98.44 83 VAL A N 1
ATOM 637 C CA . VAL A 1 83 ? -26.375 12.383 7.207 1 98.44 83 VAL A CA 1
ATOM 638 C C . VAL A 1 83 ? -27.031 11.07 7.621 1 98.44 83 VAL A C 1
ATOM 640 O O . VAL A 1 83 ? -26.594 9.992 7.219 1 98.44 83 VAL A O 1
ATOM 643 N N . ARG A 1 84 ? -28.094 11.141 8.328 1 97.75 84 ARG A N 1
ATOM 644 C CA . ARG A 1 84 ? -28.797 9.953 8.812 1 97.75 84 ARG A CA 1
ATOM 645 C C . ARG A 1 84 ? -29.453 9.203 7.656 1 97.75 84 ARG A C 1
ATOM 647 O O . ARG A 1 84 ? -29.484 7.969 7.656 1 97.75 84 ARG A O 1
ATOM 654 N N . GLN A 1 85 ? -29.891 9.906 6.691 1 98.12 85 GLN A N 1
ATOM 655 C CA . GLN A 1 85 ? -30.641 9.305 5.602 1 98.12 85 GLN A CA 1
ATOM 656 C C . GLN A 1 85 ? -29.719 8.789 4.504 1 98.12 85 GLN A C 1
ATOM 658 O O . GLN A 1 85 ? -30.125 8 3.65 1 98.12 85 GLN A O 1
ATOM 663 N N . ALA A 1 86 ? -28.5 9.258 4.5 1 98.56 86 ALA A N 1
ATOM 664 C CA . ALA A 1 86 ? -27.578 8.891 3.436 1 98.56 86 ALA A CA 1
ATOM 665 C C . ALA A 1 86 ? -27.094 7.449 3.602 1 98.56 86 ALA A C 1
ATOM 667 O O . ALA A 1 86 ? -26.891 6.98 4.723 1 98.56 86 ALA A O 1
ATOM 668 N N . ASP A 1 87 ? -26.859 6.789 2.49 1 98.31 87 ASP A N 1
ATOM 669 C CA . ASP A 1 87 ? -26.266 5.457 2.477 1 98.31 87 ASP A CA 1
ATOM 670 C C . ASP A 1 87 ? -24.75 5.531 2.598 1 98.31 87 ASP A C 1
ATOM 672 O O . ASP A 1 87 ? -24.109 4.605 3.104 1 98.31 87 ASP A O 1
ATOM 676 N N . MET A 1 88 ? -24.203 6.629 2.059 1 98.38 88 MET A N 1
ATOM 677 C CA . MET A 1 88 ? -22.75 6.777 2.025 1 98.38 88 MET A CA 1
ATOM 678 C C . MET A 1 88 ? -22.344 8.234 2.244 1 98.38 88 MET A C 1
ATOM 680 O O . MET A 1 88 ? -23.156 9.141 2.023 1 98.38 88 MET A O 1
ATOM 684 N N . ILE A 1 89 ? -21.109 8.461 2.713 1 98.81 89 ILE A N 1
ATOM 685 C CA . ILE A 1 89 ? -20.562 9.789 2.965 1 98.81 89 ILE A CA 1
ATOM 686 C C . ILE A 1 89 ? -19.484 10.109 1.938 1 98.81 89 ILE A C 1
ATOM 688 O O . ILE A 1 89 ? -18.562 9.312 1.733 1 98.81 89 ILE A O 1
ATOM 692 N N . PHE A 1 90 ? -19.656 11.195 1.191 1 98.94 90 PHE A N 1
ATOM 693 C CA . PHE A 1 90 ? -18.594 11.773 0.386 1 98.94 90 PHE A CA 1
ATOM 694 C C . PHE A 1 90 ? -17.781 12.789 1.194 1 98.94 90 PHE A C 1
ATOM 696 O O . PHE A 1 90 ? -18.266 13.891 1.461 1 98.94 90 PHE A O 1
ATOM 703 N N . ALA A 1 91 ? -16.578 12.391 1.642 1 98.88 91 ALA A N 1
ATOM 704 C CA . ALA A 1 91 ? -15.703 13.242 2.441 1 98.88 91 ALA A CA 1
ATOM 705 C C . ALA A 1 91 ? -14.836 14.125 1.552 1 98.88 91 ALA A C 1
ATOM 707 O O . ALA A 1 91 ? -13.906 13.648 0.902 1 98.88 91 ALA A O 1
ATOM 708 N N . VAL A 1 92 ? -15.109 15.453 1.644 1 98.88 92 VAL A N 1
ATOM 709 C CA . VAL A 1 92 ? -14.516 16.375 0.681 1 98.88 92 VAL A CA 1
ATOM 710 C C . VAL A 1 92 ? -13.625 17.391 1.41 1 98.88 92 VAL A C 1
ATOM 712 O O . VAL A 1 92 ? -14.094 18.109 2.299 1 98.88 92 VAL A O 1
ATOM 715 N N . GLY A 1 93 ? -12.352 17.422 1.027 1 98.62 93 GLY A N 1
ATOM 716 C CA . GLY A 1 93 ? -11.523 18.5 1.55 1 98.62 93 GLY A CA 1
ATOM 717 C C . GLY A 1 93 ? -10.18 18.016 2.066 1 98.62 93 GLY A C 1
ATOM 718 O O . GLY A 1 93 ? -9.555 17.141 1.471 1 98.62 93 GLY A O 1
ATOM 719 N N . GLY A 1 94 ? -9.688 18.766 3.086 1 97.81 94 GLY A N 1
ATOM 720 C CA . GLY A 1 94 ? -8.398 18.453 3.682 1 97.81 94 GLY A CA 1
ATOM 721 C C . GLY A 1 94 ? -8.5 17.438 4.812 1 97.81 94 GLY A C 1
ATOM 722 O O . GLY A 1 94 ? -9.516 16.766 4.965 1 97.81 94 GLY A O 1
ATOM 723 N N . GLY A 1 95 ? -7.438 17.344 5.535 1 97.81 95 GLY A N 1
ATOM 724 C CA . GLY A 1 95 ? -7.293 16.312 6.547 1 97.81 95 GLY A CA 1
ATOM 725 C C . GLY A 1 95 ? -8.336 16.391 7.645 1 97.81 95 GLY A C 1
ATOM 726 O O . GLY A 1 95 ? -8.953 15.398 8.008 1 97.81 95 GLY A O 1
ATOM 727 N N . LYS A 1 96 ? -8.539 17.594 8.156 1 97.12 96 LYS A N 1
ATOM 728 C CA . LYS A 1 96 ? -9.461 17.766 9.273 1 97.12 96 LYS A CA 1
ATOM 729 C C . LYS A 1 96 ? -10.891 17.406 8.867 1 97.12 96 LYS A C 1
ATOM 731 O O . LYS A 1 96 ? -11.633 16.797 9.633 1 97.12 96 LYS A O 1
ATOM 736 N N . ALA A 1 97 ? -1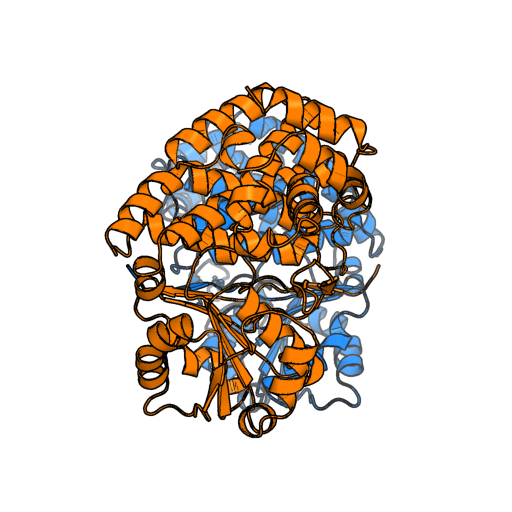1.281 17.797 7.664 1 98.56 97 ALA A N 1
ATOM 737 C CA . ALA A 1 97 ? -12.625 17.484 7.172 1 98.56 97 ALA A CA 1
ATOM 738 C C . ALA A 1 97 ? -12.797 15.977 6.988 1 98.56 97 ALA A C 1
ATOM 740 O O . ALA A 1 97 ? -13.773 15.391 7.469 1 98.56 97 ALA A O 1
ATOM 741 N N . ILE A 1 98 ? -11.852 15.391 6.375 1 98.62 98 ILE A N 1
ATOM 742 C CA . ILE A 1 98 ? -11.938 13.961 6.082 1 98.62 98 ILE A CA 1
ATOM 743 C C . ILE A 1 98 ? -11.852 13.164 7.379 1 98.62 98 ILE A C 1
ATOM 745 O O . ILE A 1 98 ? -12.586 12.188 7.566 1 98.62 98 ILE A O 1
ATOM 749 N N . ASP A 1 99 ? -10.992 13.523 8.312 1 98.44 99 ASP A N 1
ATOM 750 C CA . ASP A 1 99 ? -10.906 12.867 9.609 1 98.44 99 ASP A CA 1
ATOM 751 C C . ASP A 1 99 ? -12.242 12.93 10.352 1 98.44 99 ASP A C 1
ATOM 753 O O . ASP A 1 99 ? -12.633 11.969 11.016 1 98.44 99 ASP A O 1
ATOM 757 N N . THR A 1 100 ? -12.898 14.094 10.289 1 98.56 100 THR A N 1
ATOM 758 C CA . THR A 1 100 ? -14.203 14.234 10.922 1 98.56 100 THR A CA 1
ATOM 759 C C . THR A 1 100 ? -15.211 13.281 10.297 1 98.56 100 THR A C 1
ATOM 761 O O . THR A 1 100 ? -16 12.641 11 1 98.56 100 THR A O 1
ATOM 764 N N . CYS A 1 101 ? -15.18 13.156 9 1 98.44 101 CYS A N 1
ATOM 765 C CA . CYS A 1 101 ? -16.078 12.25 8.289 1 98.44 101 CYS A CA 1
ATOM 766 C C . CYS A 1 101 ? -15.82 10.805 8.695 1 98.44 101 CYS A C 1
ATOM 768 O O . CYS A 1 101 ? -16.75 10.008 8.805 1 98.44 101 CYS A O 1
ATOM 770 N N . LYS A 1 102 ? -14.594 10.461 8.898 1 98.06 102 LYS A N 1
ATOM 771 C CA . LYS A 1 102 ? -14.25 9.109 9.344 1 98.06 102 LYS A CA 1
ATOM 772 C C . LYS A 1 102 ? -14.914 8.789 10.68 1 98.06 102 LYS A C 1
ATOM 774 O O . LYS A 1 102 ? -15.414 7.68 10.875 1 98.06 102 LYS A O 1
ATOM 779 N N . LEU A 1 103 ? -14.852 9.734 11.609 1 97.94 103 LEU A N 1
ATOM 780 C CA . LEU A 1 103 ? -15.492 9.531 12.906 1 97.94 103 LEU A CA 1
ATOM 781 C C . LEU A 1 103 ? -16.984 9.234 12.742 1 97.94 103 LEU A C 1
ATOM 783 O O . LEU A 1 103 ? -17.5 8.312 13.367 1 97.94 103 LEU A O 1
ATOM 787 N N . VAL A 1 104 ? -17.641 9.945 11.844 1 97.75 104 VAL A N 1
ATOM 788 C CA . VAL A 1 104 ? -19.078 9.781 11.609 1 97.75 104 VAL A CA 1
ATOM 789 C C . VAL A 1 104 ? -19.328 8.438 10.93 1 97.75 104 VAL A C 1
ATOM 791 O O . VAL A 1 104 ? -20.266 7.719 11.297 1 97.75 104 VAL A O 1
ATOM 794 N N . SER A 1 105 ? -18.516 8.172 9.977 1 96.88 105 SER A N 1
ATOM 795 C CA . SER A 1 105 ? -18.656 6.926 9.219 1 96.88 105 SER A CA 1
ATOM 796 C C . SER A 1 105 ? -18.562 5.715 10.141 1 96.88 105 SER A C 1
ATOM 798 O O . SER A 1 105 ? -19.328 4.762 10 1 96.88 105 SER A O 1
ATOM 800 N N . ILE A 1 106 ? -17.672 5.68 11.023 1 92.12 106 ILE A N 1
ATOM 801 C CA . ILE A 1 106 ? -17.469 4.562 11.938 1 92.12 106 ILE A CA 1
ATOM 802 C C . ILE A 1 106 ? -18.656 4.43 12.883 1 92.12 106 ILE A C 1
ATOM 804 O O . ILE A 1 106 ? -19.156 3.326 13.102 1 92.12 106 ILE A O 1
ATOM 808 N N . ASP A 1 107 ? -19.062 5.539 13.438 1 93.06 107 ASP A N 1
ATOM 809 C CA . ASP A 1 107 ? -20.156 5.523 14.398 1 93.06 107 ASP A CA 1
ATOM 810 C C . ASP A 1 107 ? -21.438 5 13.75 1 93.06 107 ASP A C 1
ATOM 812 O O . ASP A 1 107 ? -22.203 4.25 14.367 1 93.06 107 ASP A O 1
ATOM 816 N N . PHE A 1 108 ? -21.641 5.262 12.484 1 94.19 108 PHE A N 1
ATOM 817 C CA . PHE A 1 108 ? -22.875 4.891 11.797 1 94.19 108 PHE A CA 1
ATOM 818 C C . PHE A 1 108 ? -22.672 3.627 10.969 1 94.19 108 PHE A C 1
ATOM 820 O O . PHE A 1 108 ? -23.609 3.123 10.359 1 94.19 108 PHE A O 1
ATOM 827 N N . GLU A 1 109 ? -21.438 3.189 10.875 1 91.5 109 GLU A N 1
ATOM 828 C CA . GLU A 1 109 ? -21.078 2.051 10.031 1 91.5 109 GLU A CA 1
ATOM 829 C C . GLU A 1 109 ? -21.484 2.289 8.578 1 91.5 109 GLU A C 1
ATOM 831 O O . GLU A 1 109 ? -22.094 1.427 7.949 1 91.5 109 GLU A O 1
ATOM 836 N N . LYS A 1 110 ? -21.25 3.525 8.18 1 95.5 110 LYS A N 1
ATOM 837 C CA . LYS A 1 110 ? -21.5 3.922 6.793 1 95.5 110 LYS A CA 1
ATOM 838 C C . LYS A 1 110 ? -20.203 3.947 5.984 1 95.5 110 LYS A C 1
ATOM 840 O O . LYS A 1 110 ? -19.172 4.414 6.473 1 95.5 110 LYS A O 1
ATOM 845 N N . PRO A 1 111 ? -20.328 3.361 4.738 1 97.12 111 PRO A N 1
ATOM 846 C CA . PRO A 1 111 ? -19.156 3.535 3.883 1 97.12 111 PRO A CA 1
ATOM 847 C C . PRO A 1 111 ? -18.891 4.996 3.525 1 97.12 111 PRO A C 1
ATOM 849 O O . PRO A 1 111 ? -19.828 5.789 3.436 1 97.12 111 PRO A O 1
ATOM 852 N N . TYR A 1 112 ? -17.641 5.355 3.381 1 98.31 112 TYR A N 1
ATOM 853 C CA . TYR A 1 112 ? -17.312 6.703 2.928 1 98.31 112 TYR A CA 1
ATOM 854 C C . TYR A 1 112 ? -16.297 6.664 1.791 1 98.31 112 TYR A C 1
ATOM 856 O O . TYR A 1 112 ? -15.594 5.672 1.615 1 98.31 112 TYR A O 1
ATOM 864 N N . PHE A 1 113 ? -16.328 7.664 1.01 1 98.88 113 PHE A N 1
ATOM 865 C CA . PHE A 1 113 ? -15.445 7.918 -0.12 1 98.88 113 PHE A CA 1
ATOM 866 C C . PHE A 1 113 ? -14.719 9.25 0.045 1 98.88 113 PHE A C 1
ATOM 868 O O . PHE A 1 113 ? -15.312 10.234 0.498 1 98.88 113 PHE A O 1
ATOM 875 N N . SER A 1 114 ? -13.445 9.25 -0.324 1 98.81 114 SER A N 1
ATOM 876 C CA . SER A 1 114 ? -12.656 10.453 -0.097 1 98.81 114 SER A CA 1
ATOM 877 C C . SER A 1 114 ? -12.445 11.234 -1.392 1 98.81 114 SER A C 1
ATOM 879 O O . SER A 1 114 ? -12.18 10.641 -2.441 1 98.81 114 SER A O 1
ATOM 881 N N . PHE A 1 115 ? -12.625 12.508 -1.267 1 98.94 115 PHE A N 1
ATOM 882 C CA . PHE A 1 115 ? -12.422 13.477 -2.342 1 98.94 115 PHE A CA 1
ATOM 883 C C . PHE A 1 115 ? -11.484 14.586 -1.901 1 98.94 115 PHE A C 1
ATOM 885 O O . PHE A 1 115 ? -11.922 15.719 -1.678 1 98.94 115 PHE A O 1
ATOM 892 N N . PRO A 1 116 ? -10.195 14.289 -1.899 1 98.94 116 PRO A N 1
ATOM 893 C CA . PRO A 1 116 ? -9.266 15.336 -1.479 1 98.94 116 PRO A CA 1
ATOM 894 C C . PRO A 1 116 ? -9.227 16.516 -2.451 1 98.94 116 PRO A C 1
ATOM 896 O O . PRO A 1 116 ? -9.258 16.312 -3.668 1 98.94 116 PRO A O 1
ATOM 899 N N . THR A 1 117 ? -9.211 17.719 -1.829 1 98.88 117 THR A N 1
ATOM 900 C CA . THR A 1 117 ? -9.125 18.922 -2.643 1 98.88 117 THR A CA 1
ATOM 901 C C . THR A 1 117 ? -7.773 19.609 -2.469 1 98.88 117 THR A C 1
ATOM 903 O O . THR A 1 117 ? -7.477 20.594 -3.143 1 98.88 117 THR A O 1
ATOM 906 N N . ILE A 1 118 ? -6.984 19.094 -1.565 1 98.69 118 ILE A N 1
ATOM 907 C CA . ILE A 1 118 ? -5.598 19.516 -1.376 1 98.69 118 ILE A CA 1
ATOM 908 C C . ILE A 1 118 ? -4.707 18.281 -1.218 1 98.69 118 ILE A C 1
ATOM 910 O O . ILE A 1 118 ? -5.188 17.203 -0.847 1 98.69 118 ILE A O 1
ATOM 914 N N . ALA A 1 119 ? -3.449 18.391 -1.566 1 98.69 119 ALA A N 1
ATOM 915 C CA . ALA A 1 119 ? -2.443 17.359 -1.337 1 98.69 119 ALA A CA 1
ATOM 916 C C . ALA A 1 119 ? -1.472 17.766 -0.236 1 98.69 119 ALA A C 1
ATOM 918 O O . ALA A 1 119 ? -0.294 18.016 -0.501 1 98.69 119 ALA A O 1
ATOM 919 N N . SER A 1 120 ? -1.978 17.719 1.058 1 98.5 120 SER A N 1
ATOM 920 C CA . SER A 1 120 ? -1.199 18.203 2.191 1 98.5 120 SER A CA 1
ATOM 921 C C . SER A 1 120 ? -0.929 17.094 3.197 1 98.5 120 SER A C 1
ATOM 923 O O . SER A 1 120 ? -0.104 17.25 4.102 1 98.5 120 SER A O 1
ATOM 925 N N . ASN A 1 121 ? -1.589 15.984 3 1 97.88 121 ASN A N 1
ATOM 926 C CA . ASN A 1 121 ? -1.557 14.898 3.973 1 97.88 121 ASN A CA 1
ATOM 927 C C . ASN A 1 121 ? -2.15 13.609 3.398 1 97.88 121 ASN A C 1
ATOM 929 O O . ASN A 1 121 ? -2.711 13.617 2.301 1 97.88 121 ASN A O 1
ATOM 933 N N . CYS A 1 122 ? -2.107 12.555 4.184 1 98.38 122 CYS A N 1
ATOM 934 C CA . CYS A 1 122 ? -2.57 11.273 3.666 1 98.38 122 CYS A CA 1
ATOM 935 C C . CYS A 1 122 ? -3.914 10.891 4.277 1 98.38 122 CYS A C 1
ATOM 937 O O . CYS A 1 122 ? -4.363 9.75 4.137 1 98.38 122 CYS A O 1
ATOM 939 N N . ALA A 1 123 ? -4.609 11.773 4.945 1 98.19 123 ALA A N 1
ATOM 940 C CA . ALA A 1 123 ? -5.887 11.516 5.613 1 98.19 123 ALA A CA 1
ATOM 941 C C . ALA A 1 123 ? -6.887 10.875 4.652 1 98.19 123 ALA A C 1
ATOM 943 O O . ALA A 1 123 ? -7.672 10.008 5.051 1 98.19 123 ALA A O 1
ATOM 944 N N . PRO A 1 124 ? -6.898 11.273 3.365 1 98.75 124 PRO A N 1
ATOM 945 C CA . PRO A 1 124 ? -7.883 10.688 2.451 1 98.75 124 PRO A CA 1
ATOM 946 C C . PRO A 1 124 ? -7.723 9.172 2.307 1 98.75 124 PRO A C 1
ATOM 948 O O . PRO A 1 124 ? -8.656 8.484 1.886 1 98.75 124 PRO A O 1
ATOM 951 N N . THR A 1 125 ? -6.566 8.688 2.648 1 98.44 125 THR A N 1
ATOM 952 C CA . THR A 1 125 ? -6.25 7.281 2.4 1 98.44 125 THR A CA 1
ATOM 953 C C . THR A 1 125 ? -6.055 6.531 3.715 1 98.44 125 THR A C 1
ATOM 955 O O . THR A 1 125 ? -6.453 5.371 3.84 1 98.44 125 THR A O 1
ATOM 958 N N . SER A 1 126 ? -5.516 7.113 4.734 1 97.31 126 SER A N 1
ATOM 959 C CA . SER A 1 126 ? -5.172 6.453 5.992 1 97.31 126 SER A CA 1
ATOM 960 C C . SER A 1 126 ? -6.426 6.07 6.773 1 97.31 126 SER A C 1
ATOM 962 O O . SER A 1 126 ? -7.52 6.551 6.477 1 97.31 126 SER A O 1
ATOM 964 N N . ALA A 1 127 ? -6.242 5.191 7.742 1 96.12 127 ALA A N 1
ATOM 965 C CA . ALA A 1 127 ? -7.328 4.762 8.617 1 96.12 127 ALA A CA 1
ATOM 966 C C . ALA A 1 127 ? -7.113 5.25 10.047 1 96.12 127 ALA A C 1
ATOM 968 O O . ALA A 1 127 ? -7.25 4.48 11 1 96.12 127 ALA A O 1
ATOM 969 N N . VAL A 1 128 ? -6.762 6.496 10.203 1 96.19 128 VAL A N 1
ATOM 970 C CA . VAL A 1 128 ? -6.59 7.156 11.492 1 96.19 128 VAL A CA 1
ATOM 971 C C . VAL A 1 128 ? -7.125 8.586 11.422 1 96.19 128 VAL A C 1
ATOM 973 O O . VAL A 1 128 ? -6.918 9.281 10.43 1 96.19 128 VAL A O 1
ATOM 976 N N . SER A 1 129 ? -7.809 8.984 12.398 1 96.94 129 SER A N 1
ATOM 977 C CA . SER A 1 129 ? -8.227 10.375 12.57 1 96.94 129 SER A CA 1
ATOM 978 C C . SER A 1 129 ? -7.445 11.047 13.695 1 96.94 129 SER A C 1
ATOM 980 O O . SER A 1 129 ? -7.312 10.492 14.789 1 96.94 129 SER A O 1
ATOM 982 N N . ILE A 1 130 ? -6.988 12.156 13.375 1 95.31 130 ILE A N 1
ATOM 983 C CA . ILE A 1 130 ? -6.391 13.008 14.398 1 95.31 130 ILE A CA 1
ATOM 984 C C . ILE A 1 130 ? -7.445 13.945 14.977 1 95.31 130 ILE A C 1
ATOM 986 O O . ILE A 1 130 ? -7.945 14.828 14.273 1 95.31 130 ILE A O 1
ATOM 990 N N . VAL A 1 131 ? -7.648 13.789 16.219 1 96.31 131 VAL A N 1
ATOM 991 C CA . VAL A 1 131 ? -8.727 14.523 16.875 1 96.31 131 VAL A CA 1
ATOM 992 C C . VAL A 1 131 ? -8.141 15.602 17.781 1 96.31 131 VAL A C 1
ATOM 994 O O . VAL A 1 131 ? -7.16 15.359 18.5 1 96.31 131 VAL A O 1
ATOM 997 N N . TYR A 1 132 ? -8.781 16.719 17.75 1 94 132 TYR A N 1
ATOM 998 C CA . TYR A 1 132 ? -8.367 17.859 18.562 1 94 132 TYR A CA 1
ATOM 999 C C . TYR A 1 132 ? -9.453 18.234 19.562 1 94 132 TYR A C 1
ATOM 1001 O O . TYR A 1 132 ? -10.625 17.891 19.391 1 94 132 TYR A O 1
ATOM 1009 N N . ASN A 1 133 ? -9 18.938 20.594 1 94.25 133 ASN A N 1
ATOM 1010 C CA . ASN A 1 133 ? -9.93 19.562 21.531 1 94.25 133 ASN A CA 1
ATOM 1011 C C . ASN A 1 133 ? -10.516 20.844 20.953 1 94.25 133 ASN A C 1
ATOM 1013 O O . ASN A 1 133 ? -10.023 21.359 19.953 1 94.25 133 ASN A O 1
ATOM 1017 N N . GLU A 1 134 ? -11.555 21.312 21.594 1 92.44 134 GLU A N 1
ATOM 1018 C CA . GLU A 1 134 ? -12.203 22.547 21.141 1 92.44 134 GLU A CA 1
ATOM 1019 C C . GLU A 1 134 ? -11.242 23.719 21.172 1 92.44 134 GLU A C 1
ATOM 1021 O O . GLU A 1 134 ? -11.383 24.672 20.391 1 92.44 134 GLU A O 1
ATOM 1026 N N . ASP A 1 135 ? -10.25 23.656 22.016 1 90.19 135 ASP A N 1
ATOM 1027 C CA . ASP A 1 135 ? -9.32 24.766 22.156 1 90.19 135 ASP A CA 1
ATOM 1028 C C . ASP A 1 135 ? -8.148 24.625 21.172 1 90.19 135 ASP A C 1
ATOM 1030 O O . ASP A 1 135 ? -7.207 25.422 21.203 1 90.19 135 ASP A O 1
ATOM 1034 N N . GLY A 1 136 ? -8.125 23.547 20.359 1 88.19 136 GLY A N 1
ATOM 1035 C CA . GLY A 1 136 ? -7.121 23.391 19.312 1 88.19 136 GLY A CA 1
ATOM 1036 C C . GLY A 1 136 ? -5.961 22.5 19.734 1 88.19 136 GLY A C 1
ATOM 1037 O O . GLY A 1 136 ? -5.117 22.156 18.906 1 88.19 136 GLY A O 1
ATOM 1038 N N . THR A 1 137 ? -5.918 22.125 20.969 1 90.62 137 THR A N 1
ATOM 1039 C CA . THR A 1 137 ? -4.855 21.234 21.422 1 90.62 137 THR A CA 1
ATOM 1040 C C . THR A 1 137 ? -5.121 19.812 20.969 1 90.62 137 THR A C 1
ATOM 1042 O O . THR A 1 137 ? -6.266 19.438 20.688 1 90.62 137 THR A O 1
ATOM 1045 N N . PHE A 1 138 ? -4.055 19.062 20.859 1 90.88 138 PHE A N 1
ATOM 1046 C CA . PHE A 1 138 ? -4.156 17.672 20.453 1 90.88 138 PHE A CA 1
ATOM 1047 C C . PHE A 1 138 ? -4.941 16.859 21.469 1 90.88 138 PHE A C 1
ATOM 1049 O O . PHE A 1 138 ? -4.734 17.016 22.672 1 90.88 138 PHE A O 1
ATOM 1056 N N . CYS A 1 139 ? -5.895 16.016 20.969 1 92.81 139 CYS A N 1
ATOM 1057 C CA . CYS A 1 139 ? -6.695 15.156 21.828 1 92.81 139 CYS A CA 1
ATOM 1058 C C . CYS A 1 139 ? -6.219 13.711 21.75 1 92.81 139 CYS A C 1
ATOM 1060 O O . CYS A 1 139 ? -5.543 13.227 22.656 1 92.81 139 CYS A O 1
ATOM 1062 N N . LYS A 1 140 ? -6.434 13.062 20.594 1 92.94 140 LYS A N 1
ATOM 1063 C CA . LYS A 1 140 ? -5.984 11.672 20.484 1 92.94 140 LYS A CA 1
ATOM 1064 C C . LYS A 1 140 ? -6.066 11.188 19.031 1 92.94 140 LYS A C 1
ATOM 1066 O O . LYS A 1 140 ? -6.652 11.859 18.188 1 92.94 140 LYS A O 1
ATOM 1071 N N . PHE A 1 141 ? -5.43 10.039 18.891 1 94 141 PHE A N 1
ATOM 1072 C CA . PHE A 1 141 ? -5.574 9.281 17.656 1 94 141 PHE A CA 1
ATOM 1073 C C . PHE A 1 141 ? -6.758 8.328 17.734 1 94 141 PHE A C 1
ATOM 1075 O O . PHE A 1 141 ? -6.93 7.629 18.75 1 94 141 PHE A O 1
ATOM 1082 N N . VAL A 1 142 ? -7.625 8.328 16.703 1 95.5 142 VAL A N 1
ATOM 1083 C CA . VAL A 1 142 ? -8.672 7.328 16.594 1 95.5 142 VAL A CA 1
ATOM 1084 C C . VAL A 1 142 ? -8.414 6.445 15.375 1 95.5 142 VAL A C 1
ATOM 1086 O O . VAL A 1 142 ? -8.422 6.926 14.234 1 95.5 142 VAL A O 1
ATOM 1089 N N . HIS A 1 143 ? -8.156 5.125 15.641 1 92.44 143 HIS A N 1
ATOM 1090 C CA . HIS A 1 143 ? -7.824 4.184 14.57 1 92.44 143 HIS A CA 1
ATOM 1091 C C . HIS A 1 143 ? -9.062 3.422 14.109 1 92.44 143 HIS A C 1
ATOM 1093 O O . HIS A 1 143 ? -9.984 3.188 14.891 1 92.44 143 HIS A O 1
ATOM 1099 N N . PHE A 1 144 ? -9 3.174 12.875 1 85.25 144 PHE A N 1
ATOM 1100 C CA . PHE A 1 144 ? -10.047 2.393 12.234 1 85.25 144 PHE A CA 1
ATOM 1101 C C . PHE A 1 144 ? -9.453 1.253 11.414 1 85.25 144 PHE A C 1
ATOM 1103 O O . PHE A 1 144 ? -8.281 1.303 11.031 1 85.25 144 PHE A O 1
ATOM 1110 N N . LEU A 1 145 ? -10.289 0.207 11.195 1 75.5 145 LEU A N 1
ATOM 1111 C CA . LEU A 1 145 ? -9.805 -0.881 10.359 1 75.5 145 LEU A CA 1
ATOM 1112 C C . LEU A 1 145 ? -10.109 -0.608 8.883 1 75.5 145 LEU A C 1
ATOM 1114 O O . LEU A 1 145 ? -9.273 -0.879 8.016 1 75.5 145 LEU A O 1
ATOM 1118 N N . GLU A 1 146 ? -11.25 0.043 8.641 1 87.44 146 GLU A N 1
ATOM 1119 C CA . GLU A 1 146 ? -11.695 0.181 7.258 1 87.44 146 GLU A CA 1
ATOM 1120 C C . GLU A 1 146 ? -11.344 1.558 6.699 1 87.44 146 GLU A C 1
ATOM 1122 O O . GLU A 1 146 ? -11.828 2.576 7.195 1 87.44 146 GLU A O 1
ATOM 1127 N N . PRO A 1 147 ? -10.523 1.623 5.637 1 95.56 147 PRO A N 1
ATOM 1128 C CA . PRO A 1 147 ? -10.266 2.889 4.941 1 95.56 147 PRO A CA 1
ATOM 1129 C C . PRO A 1 147 ? -11.398 3.279 3.996 1 95.56 147 PRO A C 1
ATOM 1131 O O . PRO A 1 147 ? -12.438 2.617 3.963 1 95.56 147 PRO A O 1
ATOM 1134 N N . ALA A 1 148 ? -11.219 4.469 3.355 1 98 148 ALA A N 1
ATOM 1135 C CA . ALA A 1 148 ? -12.172 4.855 2.32 1 98 148 ALA A CA 1
ATOM 1136 C C . ALA A 1 148 ? -12.398 3.717 1.327 1 98 148 ALA A C 1
ATOM 1138 O O . ALA A 1 148 ? -11.469 2.961 1.022 1 98 148 ALA A O 1
ATOM 1139 N N . LYS A 1 149 ? -13.664 3.568 0.869 1 98 149 LYS A N 1
ATOM 1140 C CA . LYS A 1 149 ? -13.945 2.545 -0.132 1 98 149 LYS A CA 1
ATOM 1141 C C . LYS A 1 149 ? -13.266 2.869 -1.459 1 98 149 LYS A C 1
ATOM 1143 O O . LYS A 1 149 ? -12.961 1.967 -2.24 1 98 149 LYS A O 1
ATOM 1148 N N . HIS A 1 150 ? -13 4.16 -1.697 1 98.69 150 HIS A N 1
ATOM 1149 C CA . HIS A 1 150 ? -12.336 4.66 -2.893 1 98.69 150 HIS A CA 1
ATOM 1150 C C . HIS A 1 150 ? -11.859 6.094 -2.697 1 98.69 150 HIS A C 1
ATOM 1152 O O . HIS A 1 150 ? -12.508 6.883 -2.008 1 98.69 150 HIS A O 1
ATOM 1158 N N . VAL A 1 151 ? -10.711 6.457 -3.277 1 98.94 151 VAL A N 1
ATOM 1159 C CA . VAL A 1 151 ? -10.203 7.824 -3.248 1 98.94 151 VAL A CA 1
ATOM 1160 C C . VAL A 1 151 ? -10.258 8.43 -4.648 1 98.94 151 VAL A C 1
ATOM 1162 O O . VAL A 1 151 ? -9.68 7.875 -5.594 1 98.94 151 VAL A O 1
ATOM 1165 N N . PHE A 1 152 ? -10.977 9.555 -4.789 1 98.94 152 PHE A N 1
ATOM 1166 C CA . PHE A 1 152 ? -11.086 10.258 -6.059 1 98.94 152 PHE A CA 1
ATOM 1167 C C . PHE A 1 152 ? -10.227 11.516 -6.055 1 98.94 152 PHE A C 1
ATOM 1169 O O . PHE A 1 152 ? -10.523 12.477 -5.344 1 98.94 152 PHE A O 1
ATOM 1176 N N . ILE A 1 153 ? -9.203 11.539 -6.914 1 98.94 153 ILE A N 1
ATOM 1177 C CA . ILE A 1 153 ? -8.258 12.648 -6.941 1 98.94 153 ILE A CA 1
ATOM 1178 C C . ILE A 1 153 ? -8.406 13.414 -8.258 1 98.94 153 ILE A C 1
ATOM 1180 O O . ILE A 1 153 ? -7.965 12.953 -9.305 1 98.94 153 ILE A O 1
ATOM 1184 N N . ASN A 1 154 ? -9.094 14.555 -8.133 1 98.88 154 ASN A N 1
ATOM 1185 C CA . ASN A 1 154 ? -9.195 15.453 -9.281 1 98.88 154 ASN A CA 1
ATOM 1186 C C . ASN A 1 154 ? -7.984 16.359 -9.398 1 98.88 154 ASN A C 1
ATOM 1188 O O . ASN A 1 154 ? -7.828 17.297 -8.602 1 98.88 154 ASN A O 1
ATOM 1192 N N . THR A 1 155 ? -7.125 16.188 -10.453 1 98.62 155 THR A N 1
ATOM 1193 C CA . THR A 1 155 ? -5.84 16.875 -10.555 1 98.62 155 THR A CA 1
ATOM 1194 C C . THR A 1 155 ? -6.039 18.359 -10.828 1 98.62 155 THR A C 1
ATOM 1196 O O . THR A 1 155 ? -5.191 19.188 -10.461 1 98.62 155 THR A O 1
ATOM 1199 N N . GLU A 1 156 ? -7.094 18.75 -11.406 1 98.56 156 GLU A N 1
ATOM 1200 C CA . GLU A 1 156 ? -7.371 20.172 -11.633 1 98.56 156 GLU A CA 1
ATOM 1201 C C . GLU A 1 156 ? -7.68 20.891 -10.32 1 98.56 156 GLU A C 1
ATOM 1203 O O . GLU A 1 156 ? -7.211 22 -10.086 1 98.56 156 GLU A O 1
ATOM 1208 N N . ILE A 1 157 ? -8.492 20.219 -9.508 1 98.81 157 ILE A N 1
ATOM 1209 C CA . ILE A 1 157 ? -8.805 20.797 -8.203 1 98.81 157 ILE A CA 1
ATOM 1210 C C . ILE A 1 157 ? -7.523 20.922 -7.379 1 98.81 157 ILE A C 1
ATOM 1212 O O . ILE A 1 157 ? -7.273 21.953 -6.758 1 98.81 157 ILE A O 1
ATOM 1216 N N . ILE A 1 158 ? -6.711 19.938 -7.406 1 98.81 158 ILE A N 1
ATOM 1217 C CA . ILE A 1 158 ? -5.457 19.938 -6.664 1 98.81 158 ILE A CA 1
ATOM 1218 C C . ILE A 1 158 ? -4.551 21.047 -7.191 1 98.81 158 ILE A C 1
ATOM 1220 O O . ILE A 1 158 ? -3.924 21.781 -6.414 1 98.81 158 ILE A O 1
ATOM 1224 N N . ALA A 1 159 ? -4.465 21.25 -8.484 1 98.69 159 ALA A N 1
ATOM 1225 C CA . ALA A 1 159 ? -3.592 22.234 -9.117 1 98.69 159 ALA A CA 1
ATOM 1226 C C . ALA A 1 159 ? -3.996 23.656 -8.734 1 98.69 159 ALA A C 1
ATOM 1228 O O . ALA A 1 159 ? -3.158 24.547 -8.703 1 98.69 159 ALA A O 1
ATOM 1229 N N . ASN A 1 160 ? -5.23 23.828 -8.438 1 98.5 160 ASN A N 1
ATOM 1230 C CA . ASN A 1 160 ? -5.73 25.172 -8.172 1 98.5 160 ASN A CA 1
ATOM 1231 C C . ASN A 1 160 ? -5.84 25.438 -6.676 1 98.5 160 ASN A C 1
ATOM 1233 O O . ASN A 1 160 ? -6.246 26.531 -6.266 1 98.5 160 ASN A O 1
ATOM 1237 N N . ALA A 1 161 ? -5.555 24.438 -5.871 1 98.56 161 ALA A N 1
ATOM 1238 C CA . ALA A 1 161 ? -5.508 24.656 -4.426 1 98.56 161 ALA A CA 1
ATOM 1239 C C . ALA A 1 161 ? -4.32 25.531 -4.035 1 98.56 161 ALA A C 1
ATOM 1241 O O . ALA A 1 161 ? -3.324 25.594 -4.758 1 98.56 161 ALA A O 1
ATOM 1242 N N . PRO A 1 162 ? -4.461 26.297 -2.869 1 97.88 162 PRO A N 1
ATOM 1243 C CA . PRO A 1 162 ? -3.316 27.078 -2.414 1 97.88 162 PRO A CA 1
ATOM 1244 C C . PRO A 1 162 ? -2.037 26.266 -2.291 1 97.88 162 PRO A C 1
ATOM 1246 O O . PRO A 1 162 ? -2.068 25.141 -1.778 1 97.88 162 PRO A O 1
ATOM 1249 N N . LYS A 1 163 ? -0.99 26.781 -2.773 1 97.81 163 LYS A N 1
ATOM 1250 C CA . LYS A 1 163 ? 0.295 26.094 -2.891 1 97.81 163 LYS A CA 1
ATOM 1251 C C . LYS A 1 163 ? 0.82 25.672 -1.521 1 97.81 163 LYS A C 1
ATOM 1253 O O . LYS A 1 163 ? 1.57 24.703 -1.411 1 97.81 163 LYS A O 1
ATOM 1258 N N . GLU A 1 164 ? 0.501 26.422 -0.427 1 97.94 164 GLU A N 1
ATOM 1259 C CA . GLU A 1 164 ? 0.985 26.156 0.923 1 97.94 164 GLU A CA 1
ATOM 1260 C C . GLU A 1 164 ? 0.625 24.734 1.365 1 97.94 164 GLU A C 1
ATOM 1262 O O . GLU A 1 164 ? 1.351 24.125 2.152 1 97.94 164 GLU A O 1
ATOM 1267 N N . TYR A 1 165 ? -0.48 24.203 0.805 1 98.38 165 TYR A N 1
ATOM 1268 C CA . TYR A 1 165 ? -0.908 22.875 1.219 1 98.38 165 TYR A CA 1
ATOM 1269 C C . TYR A 1 165 ? -0.045 21.797 0.57 1 98.38 165 TYR A C 1
ATOM 1271 O O . TYR A 1 165 ? 0.336 20.828 1.222 1 98.38 165 TYR A O 1
ATOM 1279 N N . LEU A 1 166 ? 0.268 21.969 -0.688 1 98.81 166 LEU A N 1
ATOM 1280 C CA . LEU A 1 166 ? 1.206 21.047 -1.322 1 98.81 166 LEU A CA 1
ATOM 1281 C C . LEU A 1 166 ? 2.576 21.125 -0.66 1 98.81 166 LEU A C 1
ATOM 1283 O O . LEU A 1 166 ? 3.217 20.109 -0.424 1 98.81 166 LEU A O 1
ATOM 1287 N N . TRP A 1 167 ? 2.945 22.375 -0.376 1 98.69 167 TRP A N 1
ATOM 1288 C CA . TRP A 1 167 ? 4.199 22.656 0.309 1 98.69 167 TRP A CA 1
ATOM 1289 C C . TRP A 1 167 ? 4.281 21.906 1.633 1 98.69 167 TRP A C 1
ATOM 1291 O O . TRP A 1 167 ? 5.258 21.203 1.892 1 98.69 167 TRP A O 1
ATOM 1301 N N . ALA A 1 168 ? 3.258 21.953 2.445 1 98.5 168 ALA A N 1
ATOM 1302 C CA . ALA A 1 168 ? 3.172 21.234 3.709 1 98.5 168 ALA A CA 1
ATOM 1303 C C . ALA A 1 168 ? 3.17 19.734 3.479 1 98.5 168 ALA A C 1
ATOM 1305 O O . ALA A 1 168 ? 3.787 18.969 4.238 1 98.5 168 ALA A O 1
ATOM 1306 N N . GLY A 1 169 ? 2.535 19.312 2.461 1 98.81 169 GLY A N 1
ATOM 1307 C CA . GLY A 1 169 ? 2.455 17.891 2.143 1 98.81 169 GLY A CA 1
ATOM 1308 C C . GLY A 1 169 ? 3.807 17.281 1.845 1 98.81 169 GLY A C 1
ATOM 1309 O O . GLY A 1 169 ? 4.055 16.125 2.197 1 98.81 169 GLY A O 1
ATOM 1310 N N . ILE A 1 170 ? 4.641 18.016 1.188 1 98.81 170 ILE A N 1
ATOM 1311 C CA . ILE A 1 170 ? 5.984 17.531 0.875 1 98.81 170 ILE A CA 1
ATOM 1312 C C . ILE A 1 170 ? 6.727 17.203 2.168 1 98.81 170 ILE A C 1
ATOM 1314 O O . ILE A 1 170 ? 7.285 16.109 2.307 1 98.81 170 ILE A O 1
ATOM 1318 N N . GLY A 1 171 ? 6.645 18.094 3.117 1 98.75 171 GLY A N 1
ATOM 1319 C CA . GLY A 1 171 ? 7.297 17.875 4.398 1 98.75 171 GLY A CA 1
ATOM 1320 C C . GLY A 1 171 ? 6.723 16.688 5.164 1 98.75 171 GLY A C 1
ATOM 1321 O O . GLY A 1 171 ? 7.473 15.836 5.648 1 98.75 171 GLY A O 1
ATOM 1322 N N . ASP A 1 172 ? 5.422 16.609 5.238 1 98.5 172 ASP A N 1
ATOM 1323 C CA . ASP A 1 172 ? 4.738 15.547 5.957 1 98.5 172 ASP A CA 1
ATOM 1324 C C . ASP A 1 172 ? 5.055 14.18 5.344 1 98.5 172 ASP A C 1
ATOM 1326 O O . ASP A 1 172 ? 5.23 13.195 6.062 1 98.5 172 ASP A O 1
ATOM 1330 N N . THR A 1 173 ? 5.219 14.141 4.062 1 98.75 173 THR A N 1
ATOM 1331 C CA . THR A 1 173 ? 5.344 12.875 3.346 1 98.75 173 THR A CA 1
ATOM 1332 C C . THR A 1 173 ? 6.75 12.305 3.496 1 98.75 173 THR A C 1
ATOM 1334 O O . THR A 1 173 ? 6.918 11.117 3.775 1 98.75 173 THR A O 1
ATOM 1337 N N . TYR A 1 174 ? 7.812 13.141 3.25 1 98.69 174 TYR A N 1
ATOM 1338 C CA . TYR A 1 174 ? 9.133 12.539 3.418 1 98.69 174 TYR A CA 1
ATOM 1339 C C . TYR A 1 174 ? 9.375 12.164 4.875 1 98.69 174 TYR A C 1
ATOM 1341 O O . TYR A 1 174 ? 10.227 11.32 5.172 1 98.69 174 TYR A O 1
ATOM 1349 N N . ALA A 1 175 ? 8.633 12.805 5.852 1 98.69 175 ALA A N 1
ATOM 1350 C CA . ALA A 1 175 ? 8.727 12.391 7.25 1 98.69 175 ALA A CA 1
ATOM 1351 C C . ALA A 1 175 ? 8.312 10.938 7.426 1 98.69 175 ALA A C 1
ATOM 1353 O O . ALA A 1 175 ? 8.859 10.227 8.273 1 98.69 175 ALA A O 1
ATOM 1354 N N . LYS A 1 176 ? 7.324 10.508 6.66 1 98.31 176 LYS A N 1
ATOM 1355 C CA . LYS A 1 176 ? 6.852 9.125 6.723 1 98.31 176 LYS A CA 1
ATOM 1356 C C . LYS A 1 176 ? 7.984 8.141 6.457 1 98.31 176 LYS A C 1
ATOM 1358 O O . LYS A 1 176 ? 8.109 7.125 7.148 1 98.31 176 LYS A O 1
ATOM 1363 N N . TYR A 1 177 ? 8.836 8.391 5.512 1 98.44 177 TYR A N 1
ATOM 1364 C CA . TYR A 1 177 ? 9.969 7.531 5.215 1 98.44 177 TYR A CA 1
ATOM 1365 C C . TYR A 1 177 ? 10.914 7.438 6.406 1 98.44 177 TYR A C 1
ATOM 1367 O O . TYR A 1 177 ? 11.258 6.34 6.852 1 98.44 177 TYR A O 1
ATOM 1375 N N . TYR A 1 178 ? 11.328 8.547 6.93 1 98.56 178 TYR A N 1
ATOM 1376 C CA . TYR A 1 178 ? 12.328 8.586 7.988 1 98.56 178 TYR A CA 1
ATOM 1377 C C . TYR A 1 178 ? 11.789 7.953 9.266 1 98.56 178 TYR A C 1
ATOM 1379 O O . TYR A 1 178 ? 12.484 7.172 9.922 1 98.56 178 TYR A O 1
ATOM 1387 N N . GLU A 1 179 ? 10.555 8.281 9.578 1 98.44 179 GLU A N 1
ATOM 1388 C CA . GLU A 1 179 ? 10 7.805 10.844 1 98.44 179 GLU A CA 1
ATOM 1389 C C . GLU A 1 179 ? 9.719 6.309 10.789 1 98.44 179 GLU A C 1
ATOM 1391 O O . GLU A 1 179 ? 10.016 5.578 11.734 1 98.44 179 GLU A O 1
ATOM 1396 N N . VAL A 1 180 ? 9.203 5.82 9.703 1 98.25 180 VAL A N 1
ATOM 1397 C CA . VAL A 1 180 ? 8.945 4.391 9.555 1 98.25 180 VAL A CA 1
ATOM 1398 C C . VAL A 1 180 ? 10.273 3.627 9.57 1 98.25 180 VAL A C 1
ATOM 1400 O O . VAL A 1 180 ? 10.391 2.592 10.227 1 98.25 180 VAL A O 1
ATOM 1403 N N . SER A 1 181 ? 11.258 4.156 8.922 1 97.5 181 SER A N 1
ATOM 1404 C CA . SER A 1 181 ? 12.562 3.504 8.812 1 97.5 181 SER A CA 1
ATOM 1405 C C . SER A 1 181 ? 13.242 3.396 10.18 1 97.5 181 SER A C 1
ATOM 1407 O O . SER A 1 181 ? 13.789 2.348 10.516 1 97.5 181 SER A O 1
ATOM 1409 N N . ILE A 1 182 ? 13.188 4.445 10.922 1 97.56 182 ILE A N 1
ATOM 1410 C CA . ILE A 1 182 ? 13.852 4.457 12.227 1 97.56 182 ILE A CA 1
ATOM 1411 C C . ILE A 1 182 ? 13.109 3.533 13.188 1 97.56 182 ILE A C 1
ATOM 1413 O O . ILE A 1 182 ? 13.727 2.736 13.898 1 97.56 182 ILE A O 1
ATOM 1417 N N . SER A 1 183 ? 11.789 3.639 13.211 1 97 183 SER A N 1
ATOM 1418 C CA . SER A 1 183 ? 10.992 2.84 14.133 1 97 183 SER A CA 1
ATOM 1419 C C . SER A 1 183 ? 11.117 1.352 13.828 1 97 183 SER A C 1
ATOM 1421 O O . SER A 1 183 ? 11.023 0.515 14.727 1 97 183 SER A O 1
ATOM 1423 N N . ALA A 1 184 ? 11.383 0.97 12.555 1 97.25 184 ALA A N 1
ATOM 1424 C CA . ALA A 1 184 ? 11.453 -0.429 12.141 1 97.25 184 ALA A CA 1
ATOM 1425 C C . ALA A 1 184 ? 12.883 -0.958 12.227 1 97.25 184 ALA A C 1
ATOM 1427 O O . ALA A 1 184 ? 13.133 -2.137 11.969 1 97.25 184 ALA A O 1
ATOM 1428 N N . ARG A 1 185 ? 13.797 -0.136 12.664 1 96.5 185 ARG A N 1
ATOM 1429 C CA . ARG A 1 185 ? 15.219 -0.475 12.617 1 96.5 185 ARG A CA 1
ATOM 1430 C C . ARG A 1 185 ? 15.516 -1.719 13.445 1 96.5 185 ARG A C 1
ATOM 1432 O O . ARG A 1 185 ? 15.195 -1.765 14.641 1 96.5 185 ARG A O 1
ATOM 1439 N N . GLY A 1 186 ? 16.125 -2.734 12.695 1 94.56 186 GLY A N 1
ATOM 1440 C CA . GLY A 1 186 ? 16.594 -3.934 13.375 1 94.56 186 GLY A CA 1
ATOM 1441 C C . GLY A 1 186 ? 15.477 -4.914 13.688 1 94.56 186 GLY A C 1
ATOM 1442 O O . GLY A 1 186 ? 15.703 -5.93 14.352 1 94.56 186 GLY A O 1
ATOM 1443 N N . GLU A 1 187 ? 14.289 -4.672 13.25 1 94.94 187 GLU A N 1
ATOM 1444 C CA . GLU A 1 187 ? 13.164 -5.535 13.609 1 94.94 187 GLU A CA 1
ATOM 1445 C C . GLU A 1 187 ? 12.812 -6.48 12.461 1 94.94 187 GLU A C 1
ATOM 1447 O O . GLU A 1 187 ? 12.977 -6.133 11.289 1 94.94 187 GLU A O 1
ATOM 1452 N N . LYS A 1 188 ? 12.477 -7.734 12.875 1 91.62 188 LYS A N 1
ATOM 1453 C CA . LYS A 1 188 ? 11.82 -8.648 11.945 1 91.62 188 LYS A CA 1
ATOM 1454 C C . LYS A 1 188 ? 10.328 -8.359 11.844 1 91.62 188 LYS A C 1
ATOM 1456 O O . LYS A 1 188 ? 9.578 -8.547 12.805 1 91.62 188 LYS A O 1
ATOM 1461 N N . LEU A 1 189 ? 9.93 -7.922 10.719 1 93.75 189 LEU A N 1
ATOM 1462 C CA . LEU A 1 189 ? 8.578 -7.398 10.555 1 93.75 189 LEU A CA 1
ATOM 1463 C C . LEU A 1 189 ? 7.672 -8.43 9.891 1 93.75 189 LEU A C 1
ATOM 1465 O O . LEU A 1 189 ? 8.109 -9.164 9 1 93.75 189 LEU A O 1
ATOM 1469 N N . GLU A 1 190 ? 6.391 -8.445 10.32 1 94.06 190 GLU A N 1
ATOM 1470 C CA . GLU A 1 190 ? 5.375 -9.211 9.602 1 94.06 190 GLU A CA 1
ATOM 1471 C C . GLU A 1 190 ? 5.191 -8.688 8.18 1 94.06 190 GLU A C 1
ATOM 1473 O O . GLU A 1 190 ? 5.559 -7.547 7.883 1 94.06 190 GLU A O 1
ATOM 1478 N N . HIS A 1 191 ? 4.59 -9.477 7.363 1 96.94 191 HIS A N 1
ATOM 1479 C CA . HIS A 1 191 ? 4.473 -9.242 5.93 1 96.94 191 HIS A CA 1
ATOM 1480 C C . HIS A 1 191 ? 3.918 -7.848 5.641 1 96.94 191 HIS A C 1
ATOM 1482 O O . HIS A 1 191 ? 4.539 -7.066 4.918 1 96.94 191 HIS A O 1
ATOM 1488 N N . PHE A 1 192 ? 2.742 -7.453 6.188 1 96.94 192 PHE A N 1
ATOM 1489 C CA . PHE A 1 192 ? 2.098 -6.191 5.844 1 96.94 192 PHE A CA 1
ATOM 1490 C C . PHE A 1 192 ? 2.918 -5.008 6.348 1 96.94 192 PHE A C 1
ATOM 1492 O O . PHE A 1 192 ? 2.969 -3.959 5.699 1 96.94 192 PHE A O 1
ATOM 1499 N N . LYS A 1 193 ? 3.6 -5.086 7.539 1 97.19 193 LYS A N 1
ATOM 1500 C CA . LYS A 1 193 ? 4.48 -4.02 8.008 1 97.19 193 LYS A CA 1
ATOM 1501 C C . LYS A 1 193 ? 5.699 -3.875 7.109 1 97.19 193 LYS A C 1
ATOM 1503 O O . LYS A 1 193 ? 6.125 -2.76 6.805 1 97.19 193 LYS A O 1
ATOM 1508 N N . ALA A 1 194 ? 6.242 -5.055 6.668 1 97.38 194 ALA A N 1
ATOM 1509 C CA . ALA A 1 194 ? 7.383 -5.031 5.754 1 97.38 194 ALA A CA 1
ATOM 1510 C C . ALA A 1 194 ? 7.016 -4.344 4.441 1 97.38 194 ALA A C 1
ATOM 1512 O O . ALA A 1 194 ? 7.816 -3.598 3.875 1 97.38 194 ALA A O 1
ATOM 1513 N N . MET A 1 195 ? 5.84 -4.613 3.961 1 98 195 MET A N 1
ATOM 1514 C CA . MET A 1 195 ? 5.355 -3.939 2.76 1 98 195 MET A CA 1
ATOM 1515 C C . MET A 1 195 ? 5.312 -2.43 2.961 1 98 195 MET A C 1
ATOM 1517 O O . MET A 1 195 ? 5.734 -1.67 2.086 1 98 195 MET A O 1
ATOM 1521 N N . GLY A 1 196 ? 4.758 -1.986 4.16 1 98.25 196 GLY A N 1
ATOM 1522 C CA . GLY A 1 196 ? 4.707 -0.567 4.477 1 98.25 196 GLY A CA 1
ATOM 1523 C C . GLY A 1 196 ? 6.078 0.08 4.527 1 98.25 196 GLY A C 1
ATOM 1524 O O . GLY A 1 196 ? 6.277 1.17 3.984 1 98.25 196 GLY A O 1
ATOM 1525 N N . VAL A 1 197 ? 7.023 -0.602 5.129 1 97.88 197 VAL A N 1
ATOM 1526 C CA . VAL A 1 197 ? 8.383 -0.083 5.234 1 97.88 197 VAL A CA 1
ATOM 1527 C C . VAL A 1 197 ? 9.008 0.024 3.844 1 97.88 197 VAL A C 1
ATOM 1529 O O . VAL A 1 197 ? 9.625 1.035 3.512 1 97.88 197 VAL A O 1
ATOM 1532 N N . GLN A 1 198 ? 8.781 -0.949 3.008 1 97.75 198 GLN A N 1
ATOM 1533 C CA . GLN A 1 198 ? 9.32 -0.932 1.653 1 97.75 198 GLN A CA 1
ATOM 1534 C C . GLN A 1 198 ? 8.742 0.225 0.844 1 97.75 198 GLN A C 1
ATOM 1536 O O . GLN A 1 198 ? 9.484 0.967 0.194 1 97.75 198 GLN A O 1
ATOM 1541 N N . LEU A 1 199 ? 7.512 0.429 0.896 1 98.31 199 LEU A N 1
ATOM 1542 C CA . LEU A 1 199 ? 6.828 1.468 0.131 1 98.31 199 LEU A CA 1
ATOM 1543 C C . LEU A 1 199 ? 7.223 2.855 0.628 1 98.31 199 LEU A C 1
ATOM 1545 O O . LEU A 1 199 ? 7.219 3.818 -0.141 1 98.31 199 LEU A O 1
ATOM 1549 N N . SER A 1 200 ? 7.543 2.99 1.968 1 98.5 200 SER A N 1
ATOM 1550 C CA . SER A 1 200 ? 7.844 4.293 2.555 1 98.5 200 SER A CA 1
ATOM 1551 C C . SER A 1 200 ? 9.047 4.938 1.883 1 98.5 200 SER A C 1
ATOM 1553 O O . SER A 1 200 ? 9.211 6.156 1.919 1 98.5 200 SER A O 1
ATOM 1555 N N . ARG A 1 201 ? 9.891 4.168 1.184 1 97.62 201 ARG A N 1
ATOM 1556 C CA . ARG A 1 201 ? 11.047 4.707 0.478 1 97.62 201 ARG A CA 1
ATOM 1557 C C . ARG A 1 201 ? 10.617 5.672 -0.622 1 97.62 201 ARG A C 1
ATOM 1559 O O . ARG A 1 201 ? 11.305 6.664 -0.889 1 97.62 201 ARG A O 1
ATOM 1566 N N . MET A 1 202 ? 9.531 5.449 -1.172 1 98 202 MET A N 1
ATOM 1567 C CA . MET A 1 202 ? 9.016 6.297 -2.244 1 98 202 MET A CA 1
ATOM 1568 C C . MET A 1 202 ? 8.625 7.672 -1.712 1 98 202 MET A C 1
ATOM 1570 O O . MET A 1 202 ? 8.555 8.641 -2.473 1 98 202 MET A O 1
ATOM 1574 N N . CYS A 1 203 ? 8.359 7.758 -0.44 1 98.38 203 CYS A N 1
ATOM 1575 C CA . CYS A 1 203 ? 7.898 9.008 0.158 1 98.38 203 CYS A CA 1
ATOM 1576 C C . CYS A 1 203 ? 9 10.062 0.125 1 98.38 203 CYS A C 1
ATOM 1578 O O . CYS A 1 203 ? 8.711 11.266 0.152 1 98.38 203 CYS A O 1
ATOM 1580 N N . MET A 1 204 ? 10.203 9.672 0.077 1 97.56 204 MET A N 1
ATOM 1581 C CA . MET A 1 204 ? 11.297 10.625 -0.074 1 97.56 204 MET A CA 1
ATOM 1582 C C . MET A 1 204 ? 11.703 10.758 -1.537 1 97.56 204 MET A C 1
ATOM 1584 O O . MET A 1 204 ? 11.898 11.867 -2.035 1 97.56 204 MET A O 1
ATOM 1588 N N . GLU A 1 205 ? 11.766 9.68 -2.285 1 96.12 205 GLU A N 1
ATOM 1589 C CA . GLU A 1 205 ? 12.281 9.656 -3.65 1 96.12 205 GLU A CA 1
ATOM 1590 C C . GLU A 1 205 ? 11.445 10.539 -4.57 1 96.12 205 GLU A C 1
ATOM 1592 O O . GLU A 1 205 ? 11.992 11.32 -5.352 1 96.12 205 GLU A O 1
ATOM 1597 N N . ALA A 1 206 ? 10.164 10.469 -4.453 1 95.81 206 ALA A N 1
ATOM 1598 C CA . ALA A 1 206 ? 9.273 11.242 -5.312 1 95.81 206 ALA A CA 1
ATOM 1599 C C . ALA A 1 206 ? 9.375 12.734 -5.008 1 95.81 206 ALA A C 1
ATOM 1601 O O . ALA A 1 206 ? 9.258 13.57 -5.91 1 95.81 206 ALA A O 1
ATOM 1602 N N . MET A 1 207 ? 9.555 13.094 -3.723 1 98.06 207 MET A N 1
ATOM 1603 C CA . MET A 1 207 ? 9.68 14.5 -3.342 1 98.06 207 MET A CA 1
ATOM 1604 C C . MET A 1 207 ? 10.938 15.117 -3.947 1 98.06 207 MET A C 1
ATOM 1606 O O . MET A 1 207 ? 10.898 16.234 -4.465 1 98.06 207 MET A O 1
ATOM 1610 N N . VAL A 1 208 ? 11.992 14.375 -3.842 1 97.25 208 VAL A N 1
ATOM 1611 C CA . VAL A 1 208 ? 13.266 14.867 -4.359 1 97.25 208 VAL A CA 1
ATOM 1612 C C . VAL A 1 208 ? 13.188 15.016 -5.879 1 97.25 208 VAL A C 1
ATOM 1614 O O . VAL A 1 208 ? 13.664 16 -6.438 1 97.25 208 VAL A O 1
ATOM 1617 N N . GLU A 1 209 ? 12.555 14.117 -6.543 1 96.88 209 GLU A N 1
ATOM 1618 C CA . GLU A 1 209 ? 12.531 14.094 -8 1 96.88 209 GLU A CA 1
ATOM 1619 C C . GLU A 1 209 ? 11.57 15.141 -8.555 1 96.88 209 GLU A C 1
ATOM 1621 O O . GLU A 1 209 ? 11.852 15.773 -9.57 1 96.88 209 GLU A O 1
ATOM 1626 N N . HIS A 1 210 ? 10.406 15.344 -7.906 1 98 210 HIS A N 1
ATOM 1627 C CA . HIS A 1 210 ? 9.336 16.094 -8.555 1 98 210 HIS A CA 1
ATOM 1628 C C . HIS A 1 210 ? 8.906 17.281 -7.703 1 98 210 HIS A C 1
ATOM 1630 O O . HIS A 1 210 ? 8.156 18.141 -8.164 1 98 210 HIS A O 1
ATOM 1636 N N . GLY A 1 211 ? 9.32 17.422 -6.422 1 98.38 211 GLY A N 1
ATOM 1637 C CA . GLY A 1 211 ? 8.766 18.359 -5.461 1 98.38 211 GLY A CA 1
ATOM 1638 C C . GLY A 1 211 ? 8.859 19.812 -5.914 1 98.38 211 GLY A C 1
ATOM 1639 O O . GLY A 1 211 ? 7.863 20.531 -5.902 1 98.38 211 GLY A O 1
ATOM 1640 N N . ALA A 1 212 ? 10.07 20.266 -6.332 1 98.44 212 ALA A N 1
ATOM 1641 C CA . ALA A 1 212 ? 10.281 21.656 -6.727 1 98.44 212 ALA A CA 1
ATOM 1642 C C . ALA A 1 212 ? 9.414 22.016 -7.934 1 98.44 212 ALA A C 1
ATOM 1644 O O . ALA A 1 212 ? 8.742 23.047 -7.934 1 98.44 212 ALA A O 1
ATOM 1645 N N . GLN A 1 213 ? 9.398 21.156 -8.922 1 98.69 213 GLN A N 1
ATOM 1646 C CA . GLN A 1 213 ? 8.609 21.422 -10.117 1 98.69 213 GLN A CA 1
ATOM 1647 C C . GLN A 1 213 ? 7.113 21.391 -9.805 1 98.69 213 GLN A C 1
ATOM 1649 O O . GLN A 1 213 ? 6.344 22.188 -10.344 1 98.69 213 GLN A O 1
ATOM 1654 N N . ALA A 1 214 ? 6.691 20.453 -8.961 1 98.75 214 ALA A N 1
ATOM 1655 C CA . ALA A 1 214 ? 5.285 20.375 -8.578 1 98.75 214 ALA A CA 1
ATOM 1656 C C . ALA A 1 214 ? 4.812 21.672 -7.938 1 98.75 214 ALA A C 1
ATOM 1658 O O . ALA A 1 214 ? 3.709 22.141 -8.219 1 98.75 214 ALA A O 1
ATOM 1659 N N . LEU A 1 215 ? 5.625 22.25 -7.074 1 98.75 215 LEU A N 1
ATOM 1660 C CA . LEU A 1 215 ? 5.285 23.5 -6.418 1 98.75 215 LEU A CA 1
ATOM 1661 C C . LEU A 1 215 ? 5.156 24.641 -7.434 1 98.75 215 LEU A C 1
ATOM 1663 O O . LEU A 1 215 ? 4.227 25.438 -7.355 1 98.75 215 LEU A O 1
ATOM 1667 N N . LYS A 1 216 ? 6.059 24.672 -8.352 1 98.62 216 LYS A N 1
ATOM 1668 C CA . LYS A 1 216 ? 5.996 25.688 -9.398 1 98.62 216 LYS A CA 1
ATOM 1669 C C . LYS A 1 216 ? 4.723 25.531 -10.227 1 98.62 216 LYS A C 1
ATOM 1671 O O . LYS A 1 216 ? 4.051 26.531 -10.523 1 98.62 216 LYS A O 1
ATOM 1676 N N . ASP A 1 217 ? 4.426 24.328 -10.617 1 98.69 217 ASP A N 1
ATOM 1677 C CA . ASP A 1 217 ? 3.23 24.062 -11.414 1 98.69 217 ASP A CA 1
ATOM 1678 C C . ASP A 1 217 ? 1.963 24.406 -10.633 1 98.69 217 ASP A C 1
ATOM 1680 O O . ASP A 1 217 ? 1.013 24.953 -11.203 1 98.69 217 ASP A O 1
ATOM 1684 N N . ASN A 1 218 ? 1.929 24.078 -9.359 1 98.69 218 ASN A N 1
ATOM 1685 C CA . ASN A 1 218 ? 0.801 24.438 -8.508 1 98.69 218 ASN A CA 1
ATOM 1686 C C . ASN A 1 218 ? 0.598 25.953 -8.453 1 98.69 218 ASN A C 1
ATOM 1688 O O . ASN A 1 218 ? -0.531 26.422 -8.555 1 98.69 218 ASN A O 1
ATOM 1692 N N . GLU A 1 219 ? 1.646 26.656 -8.297 1 98.06 219 GLU A N 1
ATOM 1693 C CA . GLU A 1 219 ? 1.585 28.109 -8.266 1 98.06 219 GLU A CA 1
ATOM 1694 C C . GLU A 1 219 ? 0.97 28.656 -9.555 1 98.06 219 GLU A C 1
ATOM 1696 O O . GLU A 1 219 ? 0.299 29.688 -9.531 1 98.06 219 GLU A O 1
ATOM 1701 N N . GLN A 1 220 ? 1.161 27.953 -10.602 1 98.38 220 GLN A N 1
ATOM 1702 C CA . GLN A 1 220 ? 0.667 28.406 -11.898 1 98.38 220 GLN A CA 1
ATOM 1703 C C . GLN A 1 220 ? -0.697 27.797 -12.203 1 98.38 220 GLN A C 1
ATOM 1705 O O . GLN A 1 220 ? -1.276 28.062 -13.258 1 98.38 220 GLN A O 1
ATOM 1710 N N . GLY A 1 221 ? -1.232 26.969 -11.352 1 98.12 221 GLY A N 1
ATOM 1711 C CA . GLY A 1 221 ? -2.525 26.344 -11.555 1 98.12 221 GLY A CA 1
ATOM 1712 C C . GLY A 1 221 ? -2.51 25.297 -12.656 1 98.12 221 GLY A C 1
ATOM 1713 O O . GLY A 1 221 ? -3.508 25.109 -13.359 1 98.12 221 GLY A O 1
ATOM 1714 N N . VAL A 1 222 ? -1.303 24.656 -12.828 1 98.19 222 VAL A N 1
ATOM 1715 C CA . VAL A 1 222 ? -1.14 23.688 -13.914 1 98.19 222 VAL A CA 1
ATOM 1716 C C . VAL A 1 222 ? -1.148 22.266 -13.352 1 98.19 222 VAL A C 1
ATOM 1718 O O . VAL A 1 222 ? -0.338 21.938 -12.484 1 98.19 222 VAL A O 1
ATOM 1721 N N . ALA A 1 223 ? -2.082 21.469 -13.844 1 98.06 223 ALA A N 1
ATOM 1722 C CA . ALA A 1 223 ? -2.146 20.047 -13.484 1 98.06 223 ALA A CA 1
ATOM 1723 C C . ALA A 1 223 ? -1.132 19.234 -14.281 1 98.06 223 ALA A C 1
ATOM 1725 O O . ALA A 1 223 ? -1.506 18.453 -15.164 1 98.06 223 ALA A O 1
ATOM 1726 N N . SER A 1 224 ? 0.135 19.328 -13.898 1 98.12 224 SER A N 1
ATOM 1727 C CA . SER A 1 224 ? 1.251 18.719 -14.617 1 98.12 224 SER A CA 1
ATOM 1728 C C . SER A 1 224 ? 1.522 17.297 -14.125 1 98.12 224 SER A C 1
ATOM 1730 O O . SER A 1 224 ? 0.936 16.859 -13.133 1 98.12 224 SER A O 1
ATOM 1732 N N . TYR A 1 225 ? 2.35 16.594 -14.891 1 97.44 225 TYR A N 1
ATOM 1733 C CA . TYR A 1 225 ? 2.832 15.281 -14.492 1 97.44 225 TYR A CA 1
ATOM 1734 C C . TYR A 1 225 ? 3.508 15.336 -13.125 1 97.44 225 TYR A C 1
ATOM 1736 O O . TYR A 1 225 ? 3.229 14.508 -12.25 1 97.44 225 TYR A O 1
ATOM 1744 N N . ALA A 1 226 ? 4.418 16.312 -12.875 1 98.19 226 ALA A N 1
ATOM 1745 C CA . ALA A 1 226 ? 5.129 16.453 -11.609 1 98.19 226 ALA A CA 1
ATOM 1746 C C . ALA A 1 226 ? 4.152 16.656 -10.453 1 98.19 226 ALA A C 1
ATOM 1748 O O . ALA A 1 226 ? 4.316 16.047 -9.383 1 98.19 226 ALA A O 1
ATOM 1749 N N . LEU A 1 227 ? 3.111 17.469 -10.664 1 98.62 227 LEU A N 1
ATOM 1750 C CA . LEU A 1 227 ? 2.109 17.703 -9.633 1 98.62 227 LEU A CA 1
ATOM 1751 C C . LEU A 1 227 ? 1.353 16.422 -9.312 1 98.62 227 LEU A C 1
ATOM 1753 O O . LEU A 1 227 ? 1.142 16.094 -8.141 1 98.62 227 LEU A O 1
ATOM 1757 N N . GLU A 1 228 ? 1.008 15.727 -10.32 1 98.56 228 GLU A N 1
ATOM 1758 C CA . GLU A 1 228 ? 0.288 14.477 -10.125 1 98.56 228 GLU A CA 1
ATOM 1759 C C . GLU A 1 228 ? 1.132 13.469 -9.344 1 98.56 228 GLU A C 1
ATOM 1761 O O . GLU A 1 228 ? 0.64 12.828 -8.414 1 98.56 228 GLU A O 1
ATOM 1766 N N . GLN A 1 229 ? 2.418 13.297 -9.688 1 98.06 229 GLN A N 1
ATOM 1767 C CA . GLN A 1 229 ? 3.295 12.352 -9.008 1 98.06 229 GLN A CA 1
ATOM 1768 C C . GLN A 1 229 ? 3.441 12.695 -7.531 1 98.06 229 GLN A C 1
ATOM 1770 O O . GLN A 1 229 ? 3.363 11.82 -6.668 1 98.06 229 GLN A O 1
ATOM 1775 N N . VAL A 1 230 ? 3.639 13.977 -7.219 1 98.69 230 VAL A N 1
ATOM 1776 C CA . VAL A 1 230 ? 3.812 14.414 -5.84 1 98.69 230 VAL A CA 1
ATOM 1777 C C . VAL A 1 230 ? 2.502 14.25 -5.074 1 98.69 230 VAL A C 1
ATOM 1779 O O . VAL A 1 230 ? 2.492 13.758 -3.945 1 98.69 230 VAL A O 1
ATOM 1782 N N . ALA A 1 231 ? 1.39 14.609 -5.715 1 98.88 231 ALA A N 1
ATOM 1783 C CA . ALA A 1 231 ? 0.085 14.477 -5.07 1 98.88 231 ALA A CA 1
ATOM 1784 C C . ALA A 1 231 ? -0.228 13.016 -4.758 1 98.88 231 ALA A C 1
ATOM 1786 O O . ALA A 1 231 ? -0.731 12.695 -3.678 1 98.88 231 ALA A O 1
ATOM 1787 N N . LEU A 1 232 ? 0.096 12.156 -5.656 1 98.88 232 LEU A N 1
ATOM 1788 C CA . LEU A 1 232 ? -0.138 10.727 -5.465 1 98.88 232 LEU A CA 1
ATOM 1789 C C . LEU A 1 232 ? 0.733 10.18 -4.336 1 98.88 232 LEU A C 1
ATOM 1791 O O . LEU A 1 232 ? 0.286 9.344 -3.551 1 98.88 232 LEU A O 1
ATOM 1795 N N . ASP A 1 233 ? 1.951 10.602 -4.305 1 98.75 233 ASP A N 1
ATOM 1796 C CA . ASP A 1 233 ? 2.811 10.141 -3.221 1 98.75 233 ASP A CA 1
ATOM 1797 C C . ASP A 1 233 ? 2.301 10.625 -1.866 1 98.75 233 ASP A C 1
ATOM 1799 O O . ASP A 1 233 ? 2.312 9.875 -0.886 1 98.75 233 ASP A O 1
ATOM 1803 N N . ILE A 1 234 ? 1.796 11.867 -1.775 1 98.88 234 ILE A N 1
ATOM 1804 C CA . ILE A 1 234 ? 1.295 12.461 -0.54 1 98.88 234 ILE A CA 1
ATOM 1805 C C . ILE A 1 234 ? 0.013 11.75 -0.111 1 98.88 234 ILE A C 1
ATOM 1807 O O . ILE A 1 234 ? -0.131 11.367 1.052 1 98.88 234 ILE A O 1
ATOM 1811 N N . ILE A 1 235 ? -0.876 11.547 -1.036 1 98.88 235 ILE A N 1
ATOM 1812 C CA . ILE A 1 235 ? -2.227 11.102 -0.708 1 98.88 235 ILE A CA 1
ATOM 1813 C C . ILE A 1 235 ? -2.264 9.57 -0.649 1 98.88 235 ILE A C 1
ATOM 1815 O O . ILE A 1 235 ? -2.842 8.992 0.273 1 98.88 235 ILE A O 1
ATOM 1819 N N . ILE A 1 236 ? -1.604 8.922 -1.593 1 98.88 236 ILE A N 1
ATOM 1820 C CA . ILE A 1 236 ? -1.782 7.48 -1.759 1 98.88 236 ILE A CA 1
ATOM 1821 C C . ILE A 1 236 ? -0.617 6.738 -1.111 1 98.88 236 ILE A C 1
ATOM 1823 O O . ILE A 1 236 ? -0.816 5.934 -0.196 1 98.88 236 ILE A O 1
ATOM 1827 N N . THR A 1 237 ? 0.649 6.973 -1.559 1 98.81 237 THR A N 1
ATOM 1828 C CA . THR A 1 237 ? 1.786 6.215 -1.046 1 98.81 237 THR A CA 1
ATOM 1829 C C . THR A 1 237 ? 1.889 6.352 0.47 1 98.81 237 THR A C 1
ATOM 1831 O O . THR A 1 237 ? 1.947 5.352 1.187 1 98.81 237 THR A O 1
ATOM 1834 N N . ALA A 1 238 ? 1.874 7.582 0.963 1 98.69 238 ALA A N 1
ATOM 1835 C CA . ALA A 1 238 ? 1.952 7.805 2.404 1 98.69 238 ALA A CA 1
ATOM 1836 C C . ALA A 1 238 ? 0.768 7.168 3.123 1 98.69 238 ALA A C 1
ATOM 1838 O O . ALA A 1 238 ? 0.915 6.645 4.23 1 98.69 238 ALA A O 1
ATOM 1839 N N . GLY A 1 239 ? -0.417 7.227 2.477 1 98.5 239 GLY A N 1
ATOM 1840 C CA . GLY A 1 239 ? -1.602 6.605 3.051 1 98.5 239 GLY A CA 1
ATOM 1841 C C . GLY A 1 239 ? -1.519 5.094 3.104 1 98.5 239 GLY A C 1
ATOM 1842 O O . GLY A 1 239 ? -1.899 4.48 4.105 1 98.5 239 GLY A O 1
ATOM 1843 N N . TRP A 1 240 ? -1.035 4.465 2.057 1 98.56 240 TRP A N 1
ATOM 1844 C CA . TRP A 1 240 ? -0.843 3.018 2.057 1 98.56 240 TRP A CA 1
ATOM 1845 C C . TRP A 1 240 ? 0.151 2.6 3.137 1 98.56 240 TRP A C 1
ATOM 1847 O O . TRP A 1 240 ? -0.091 1.642 3.873 1 98.56 240 TRP A O 1
ATOM 1857 N N . VAL A 1 241 ? 1.206 3.332 3.225 1 98.5 241 VAL A N 1
ATOM 1858 C CA . VAL A 1 241 ? 2.197 3.051 4.258 1 98.5 241 VAL A CA 1
ATOM 1859 C C . VAL A 1 241 ? 1.543 3.121 5.637 1 98.5 241 VAL A C 1
ATOM 1861 O O . VAL A 1 241 ? 1.676 2.195 6.441 1 98.5 241 VAL A O 1
ATOM 1864 N N . SER A 1 242 ? 0.787 4.215 5.863 1 97.75 242 SER A N 1
ATOM 1865 C CA . SER A 1 242 ? 0.116 4.398 7.148 1 97.75 242 SER A CA 1
ATOM 1866 C C . SER A 1 242 ? -0.813 3.229 7.457 1 97.75 242 SER A C 1
ATOM 1868 O O . SER A 1 242 ? -0.806 2.701 8.57 1 97.75 242 SER A O 1
ATOM 1870 N N . LEU A 1 243 ? -1.566 2.762 6.5 1 97.38 243 LEU A N 1
ATOM 1871 C CA . LEU A 1 243 ? -2.516 1.668 6.684 1 97.38 243 LEU A CA 1
ATOM 1872 C C . LEU A 1 243 ? -1.789 0.369 7.016 1 97.38 243 LEU A C 1
ATOM 1874 O O . LEU A 1 243 ? -2.229 -0.39 7.883 1 97.38 243 LEU A O 1
ATOM 1878 N N . LEU A 1 244 ? -0.708 0.164 6.398 1 97.31 244 LEU A N 1
ATOM 1879 C CA . LEU A 1 244 ? 0.024 -1.092 6.531 1 97.31 244 LEU A CA 1
ATOM 1880 C C . LEU A 1 244 ? 0.776 -1.147 7.855 1 97.31 244 LEU A C 1
ATOM 1882 O O . LEU A 1 244 ? 0.701 -2.146 8.578 1 97.31 244 LEU A O 1
ATOM 1886 N N . VAL A 1 245 ? 1.425 -0.077 8.273 1 96.81 245 VAL A N 1
ATOM 1887 C CA . VAL A 1 245 ? 2.277 -0.12 9.453 1 96.81 245 VAL A CA 1
ATOM 1888 C C . VAL A 1 245 ? 1.442 0.156 10.703 1 96.81 245 VAL A C 1
ATOM 1890 O O . VAL A 1 245 ? 1.884 -0.109 11.828 1 96.81 245 VAL A O 1
ATOM 1893 N N . ALA A 1 246 ? 0.207 0.714 10.523 1 92.19 246 ALA A N 1
ATOM 1894 C CA . ALA A 1 246 ? -0.653 1.009 11.664 1 92.19 246 ALA A CA 1
ATOM 1895 C C . ALA A 1 246 ? -1.861 0.077 11.695 1 92.19 246 ALA A C 1
ATOM 1897 O O . ALA A 1 246 ? -2.865 0.375 12.352 1 92.19 246 ALA A O 1
ATOM 1898 N N . ARG A 1 247 ? -1.82 -1.066 11.07 1 85.06 247 ARG A N 1
ATOM 1899 C CA . ARG A 1 247 ? -2.93 -2.008 10.961 1 85.06 247 ARG A CA 1
ATOM 1900 C C . ARG A 1 247 ? -3.381 -2.477 12.344 1 85.06 247 ARG A C 1
ATOM 1902 O O . ARG A 1 247 ? -4.566 -2.74 12.555 1 85.06 247 ARG A O 1
ATOM 1909 N N . GLU A 1 248 ? -2.457 -2.57 13.289 1 85.44 248 GLU A N 1
ATOM 1910 C CA . GLU A 1 248 ? -2.762 -3.045 14.633 1 85.44 248 GLU A CA 1
ATOM 1911 C C . GLU A 1 248 ? -3.277 -1.91 15.516 1 85.44 248 GLU A C 1
ATOM 1913 O O . GLU A 1 248 ? -3.324 -2.041 16.734 1 85.44 248 GLU A O 1
ATOM 1918 N N . HIS A 1 249 ? -3.594 -0.831 14.969 1 86.38 249 HIS A N 1
ATOM 1919 C CA . HIS A 1 249 ? -4.227 0.301 15.641 1 86.38 249 HIS A CA 1
ATOM 1920 C C . HIS A 1 249 ? -3.299 0.917 16.688 1 86.38 249 HIS A C 1
ATOM 1922 O O . HIS A 1 249 ? -3.721 1.199 17.797 1 86.38 249 HIS A O 1
ATOM 1928 N N . THR A 1 250 ? -2.037 1.007 16.297 1 86.38 250 THR A N 1
ATOM 1929 C CA . THR A 1 250 ? -1.021 1.709 17.078 1 86.38 250 THR A CA 1
ATOM 1930 C C . THR A 1 250 ? -0.202 2.635 16.172 1 86.38 250 THR A C 1
ATOM 1932 O O . THR A 1 250 ? -0.248 2.521 14.953 1 86.38 250 THR A O 1
ATOM 1935 N N . MET A 1 251 ? 0.484 3.514 16.797 1 89 251 MET A N 1
ATOM 1936 C CA . MET A 1 251 ? 1.361 4.445 16.094 1 89 251 MET A CA 1
ATOM 1937 C C . MET A 1 251 ? 2.799 3.936 16.078 1 89 251 MET A C 1
ATOM 1939 O O . MET A 1 251 ? 3.717 4.664 15.703 1 89 251 MET A O 1
ATOM 1943 N N . ASP A 1 252 ? 3.086 2.77 16.422 1 91.94 252 ASP A N 1
ATOM 1944 C CA . ASP A 1 252 ? 4.398 2.17 16.656 1 91.94 252 ASP A CA 1
ATOM 1945 C C . ASP A 1 252 ? 5.336 2.447 15.477 1 91.94 252 ASP A C 1
ATOM 1947 O O . ASP A 1 252 ? 6.523 2.707 15.68 1 91.94 252 ASP A O 1
ATOM 1951 N N . TYR A 1 253 ? 4.781 2.404 14.281 1 95.75 253 TYR A N 1
ATOM 1952 C CA . TYR A 1 253 ? 5.629 2.557 13.102 1 95.75 253 TYR A CA 1
ATOM 1953 C C . TYR A 1 253 ? 5.156 3.723 12.242 1 95.75 253 TYR A C 1
ATOM 1955 O O . TYR A 1 253 ? 5.758 4.02 11.211 1 95.75 253 TYR A O 1
ATOM 1963 N N . ASN A 1 254 ? 4.164 4.387 12.641 1 93.88 254 ASN A N 1
ATOM 1964 C CA . ASN A 1 254 ? 3.5 5.383 11.805 1 93.88 254 ASN A CA 1
ATOM 1965 C C . ASN A 1 254 ? 3.869 6.801 12.219 1 93.88 254 ASN A C 1
ATOM 1967 O O . ASN A 1 254 ? 3.375 7.773 11.648 1 93.88 254 ASN A O 1
ATOM 1971 N N . GLY A 1 255 ? 4.598 6.988 13.32 1 94.31 255 GLY A N 1
ATOM 1972 C CA . GLY A 1 255 ? 5.078 8.258 13.844 1 94.31 255 GLY A CA 1
ATOM 1973 C C . GLY A 1 255 ? 6.465 8.164 14.453 1 94.31 255 GLY A C 1
ATOM 1974 O O . GLY A 1 255 ? 7.129 7.133 14.336 1 94.31 255 GLY A O 1
ATOM 1975 N N . GLY A 1 256 ? 6.871 9.227 15.023 1 97.38 256 GLY A N 1
ATOM 1976 C CA . GLY A 1 256 ? 8.172 9.359 15.656 1 97.38 256 GLY A CA 1
ATOM 1977 C C . GLY A 1 256 ? 8.438 10.75 16.203 1 97.38 256 GLY A C 1
ATOM 1978 O O . GLY A 1 256 ? 7.516 11.438 16.625 1 97.38 256 GLY A O 1
ATOM 1979 N N . VAL A 1 257 ? 9.727 11.109 16.203 1 98.38 257 VAL A N 1
ATOM 1980 C CA . VAL A 1 257 ? 10.172 12.359 16.797 1 98.38 257 VAL A CA 1
ATOM 1981 C C . VAL A 1 257 ? 9.555 13.547 16.062 1 98.38 257 VAL A C 1
ATOM 1983 O O . VAL A 1 257 ? 9.141 14.531 16.672 1 98.38 257 VAL A O 1
ATOM 1986 N N . ALA A 1 258 ? 9.461 13.43 14.734 1 98.62 258 ALA A N 1
ATOM 1987 C CA . ALA A 1 258 ? 8.992 14.555 13.938 1 98.62 258 ALA A CA 1
ATOM 1988 C C . ALA A 1 258 ? 7.535 14.883 14.258 1 98.62 258 ALA A C 1
ATOM 1990 O O . ALA A 1 258 ? 7.188 16.047 14.469 1 98.62 258 ALA A O 1
ATOM 1991 N N . HIS A 1 259 ? 6.719 13.898 14.336 1 98.06 259 HIS A N 1
ATOM 1992 C CA . HIS A 1 259 ? 5.312 14.117 14.664 1 98.06 259 HIS A CA 1
ATOM 1993 C C . HIS A 1 259 ? 5.145 14.508 16.125 1 98.06 259 HIS A C 1
ATOM 1995 O O . HIS A 1 259 ? 4.336 15.383 16.453 1 98.06 259 HIS A O 1
ATOM 2001 N N . ALA A 1 260 ? 5.855 13.867 16.984 1 97.75 260 ALA A N 1
ATOM 2002 C CA . ALA A 1 260 ? 5.836 14.242 18.391 1 97.75 260 ALA A CA 1
ATOM 2003 C C . ALA A 1 260 ? 6.215 15.711 18.578 1 97.75 260 ALA A C 1
ATOM 2005 O O . ALA A 1 260 ? 5.66 16.406 19.438 1 97.75 260 ALA A O 1
ATOM 2006 N N . PHE A 1 261 ? 7.168 16.188 17.828 1 98.12 261 PHE A N 1
ATOM 2007 C CA . PHE A 1 261 ? 7.578 17.594 17.844 1 98.12 261 PHE A CA 1
ATOM 2008 C C . PHE A 1 261 ? 6.398 18.5 17.531 1 98.12 261 PHE A C 1
ATOM 2010 O O . PHE A 1 261 ? 6.113 19.438 18.281 1 98.12 261 PHE A O 1
ATOM 2017 N N . PHE A 1 262 ? 5.672 18.188 16.5 1 97.69 262 PHE A N 1
ATOM 2018 C CA . PHE A 1 262 ? 4.52 19 16.109 1 97.69 262 PHE A CA 1
ATOM 2019 C C . PHE A 1 262 ? 3.447 18.969 17.188 1 97.69 262 PHE A C 1
ATOM 2021 O O . PHE A 1 262 ? 2.988 20.016 17.656 1 97.69 262 PHE A O 1
ATOM 2028 N N . TYR A 1 263 ? 3.068 17.844 17.656 1 94.69 263 TYR A N 1
ATOM 2029 C CA . TYR A 1 263 ? 1.972 17.734 18.625 1 94.69 263 TYR A CA 1
ATOM 2030 C C . TYR A 1 263 ? 2.363 18.312 19.969 1 94.69 263 TYR A C 1
ATOM 2032 O O . TYR A 1 263 ? 1.521 18.875 20.688 1 94.69 263 TYR A O 1
ATOM 2040 N N . GLY A 1 264 ? 3.627 18.234 20.312 1 96.06 264 GLY A N 1
ATOM 2041 C CA . GLY A 1 264 ? 4.109 18.938 21.5 1 96.06 264 GLY A CA 1
ATOM 2042 C C . GLY A 1 264 ? 3.947 20.438 21.406 1 96.06 264 GLY A C 1
ATOM 2043 O O . GLY A 1 264 ? 3.48 21.078 22.344 1 96.06 264 GLY A O 1
ATOM 2044 N N . LEU A 1 265 ? 4.266 20.969 20.25 1 96.31 265 LEU A N 1
ATOM 2045 C CA . LEU A 1 265 ? 4.207 22.422 20.062 1 96.31 265 LEU A CA 1
ATOM 2046 C C . LEU A 1 265 ? 2.76 22.906 20.016 1 96.31 265 LEU A C 1
ATOM 2048 O O . LEU A 1 265 ? 2.486 24.078 20.266 1 96.31 265 LEU A O 1
ATOM 2052 N N . CYS A 1 266 ? 1.852 22.031 19.703 1 92.25 266 CYS A N 1
ATOM 2053 C CA . CYS A 1 266 ? 0.435 22.375 19.688 1 92.25 266 CYS A CA 1
ATOM 2054 C C . CYS A 1 266 ? -0.054 22.75 21.094 1 92.25 266 CYS A C 1
ATOM 2056 O O . CYS A 1 266 ? -1.144 23.297 21.25 1 92.25 266 CYS A O 1
ATOM 2058 N N . ASN A 1 267 ? 0.725 22.516 22.109 1 91.44 267 ASN A N 1
ATOM 2059 C CA . ASN A 1 267 ? 0.378 22.922 23.469 1 91.44 267 ASN A CA 1
ATOM 2060 C C . ASN A 1 267 ? 0.682 24.406 23.703 1 91.44 267 ASN A C 1
ATOM 2062 O O . ASN A 1 267 ? 0.309 24.969 24.734 1 91.44 267 ASN A O 1
ATOM 2066 N N . LEU A 1 268 ? 1.393 25.016 22.766 1 92.38 268 LEU A N 1
ATOM 2067 C CA . LEU A 1 268 ? 1.531 26.469 22.797 1 92.38 268 LEU A CA 1
ATOM 2068 C C . LEU A 1 268 ? 0.25 27.141 22.312 1 92.38 268 LEU A C 1
ATOM 2070 O O . LEU A 1 268 ? -0.385 26.688 21.375 1 92.38 268 LEU A O 1
ATOM 2074 N N . PRO A 1 269 ? -0.132 28.203 22.984 1 88.19 269 PRO A N 1
ATOM 2075 C CA . PRO A 1 269 ? -1.375 28.875 22.594 1 88.19 269 PRO A CA 1
ATOM 2076 C C . PRO A 1 269 ? -1.378 29.312 21.141 1 88.19 269 PRO A C 1
ATOM 2078 O O . PRO A 1 269 ? -0.463 30.016 20.703 1 88.19 269 PRO A O 1
ATOM 2081 N N . GLY A 1 270 ? -2.352 28.812 20.422 1 86.88 270 GLY A N 1
ATOM 2082 C CA . GLY A 1 270 ? -2.607 29.25 19.062 1 86.88 270 GLY A CA 1
ATOM 2083 C C . GLY A 1 270 ? -1.663 28.625 18.047 1 86.88 270 GLY A C 1
ATOM 2084 O O . GLY A 1 270 ? -1.685 29 16.875 1 86.88 270 GLY A O 1
ATOM 2085 N N . PHE A 1 271 ? -0.784 27.781 18.375 1 89.25 271 PHE A N 1
ATOM 2086 C CA . PHE A 1 271 ? 0.262 27.25 17.516 1 89.25 271 PHE A CA 1
ATOM 2087 C C . PHE A 1 271 ? -0.343 26.516 16.312 1 89.25 271 PHE A C 1
ATOM 2089 O O . PHE A 1 271 ? 0.066 26.75 15.172 1 89.25 271 PHE A O 1
ATOM 2096 N N . ASP A 1 272 ? -1.302 25.688 16.531 1 83.19 272 ASP A N 1
ATOM 2097 C CA . ASP A 1 272 ? -1.909 24.875 15.484 1 83.19 272 ASP A CA 1
ATOM 2098 C C . ASP A 1 272 ? -2.562 25.75 14.422 1 83.19 272 ASP A C 1
ATOM 2100 O O . ASP A 1 272 ? -2.514 25.438 13.227 1 83.19 272 ASP A O 1
ATOM 2104 N N . GLU A 1 273 ? -3.086 26.828 14.742 1 83.12 273 GLU A N 1
ATOM 2105 C CA . GLU A 1 273 ? -3.76 27.734 13.828 1 83.12 273 GLU A CA 1
ATOM 2106 C C . GLU A 1 273 ? -2.754 28.516 12.977 1 83.12 273 GLU A C 1
ATOM 2108 O O . GLU A 1 273 ? -3.049 28.875 11.836 1 83.12 273 GLU A O 1
ATOM 2113 N N . ASP A 1 274 ? -1.616 28.656 13.555 1 87.06 274 ASP A N 1
ATOM 2114 C CA . ASP A 1 274 ? -0.662 29.562 12.922 1 87.06 274 ASP A CA 1
ATOM 2115 C C . ASP A 1 274 ? 0.368 28.797 12.102 1 87.06 274 ASP A C 1
ATOM 2117 O O . ASP A 1 274 ? 1.186 29.391 11.398 1 87.06 274 ASP A O 1
ATOM 2121 N N . HIS A 1 275 ? 0.302 27.5 12.195 1 92 275 HIS A N 1
ATOM 2122 C CA . HIS A 1 275 ? 1.34 26.703 11.555 1 92 275 HIS A CA 1
ATOM 2123 C C . HIS A 1 275 ? 0.737 25.531 10.789 1 92 275 HIS A C 1
ATOM 2125 O O . HIS A 1 275 ? -0.202 24.891 11.266 1 92 275 HIS A O 1
ATOM 2131 N N . LEU A 1 276 ? 1.299 25.312 9.656 1 94.62 276 LEU A N 1
ATOM 2132 C CA . LEU A 1 276 ? 0.879 24.156 8.875 1 94.62 276 LEU A CA 1
ATOM 2133 C C . LEU A 1 276 ? 1.578 22.891 9.359 1 94.62 276 LEU A C 1
ATOM 2135 O O . LEU A 1 276 ? 2.803 22.859 9.484 1 94.62 276 LEU A O 1
ATOM 2139 N N . HIS A 1 277 ? 0.828 21.828 9.609 1 95.5 277 HIS A N 1
ATOM 2140 C CA . HIS A 1 277 ? 1.271 20.578 10.195 1 95.5 277 HIS A CA 1
ATOM 2141 C C . HIS A 1 277 ? 2.51 20.047 9.477 1 95.5 277 HIS A C 1
ATOM 2143 O O . HIS A 1 277 ? 3.553 19.844 10.102 1 95.5 277 HIS A O 1
ATOM 2149 N N . GLY A 1 278 ? 2.482 19.922 8.109 1 97.88 278 GLY A N 1
ATOM 2150 C CA . GLY A 1 278 ? 3.539 19.297 7.336 1 97.88 278 GLY A CA 1
ATOM 2151 C C . GLY A 1 278 ? 4.82 20.109 7.301 1 97.88 278 GLY A C 1
ATOM 2152 O O . GLY A 1 278 ? 5.91 19.547 7.141 1 97.88 278 GLY A O 1
ATOM 2153 N N . VAL A 1 279 ? 4.715 21.406 7.438 1 98 279 VAL A N 1
ATOM 2154 C CA . VAL A 1 279 ? 5.883 22.281 7.477 1 98 279 VAL A CA 1
ATOM 2155 C C . VAL A 1 279 ? 6.668 22.031 8.766 1 98 279 VAL A C 1
ATOM 2157 O O . VAL A 1 279 ? 7.887 21.844 8.727 1 98 279 VAL A O 1
ATOM 2160 N N . VAL A 1 280 ? 5.938 22 9.82 1 98.31 280 VAL A N 1
ATOM 2161 C CA . VAL A 1 280 ? 6.57 21.812 11.125 1 98.31 280 VAL A CA 1
ATOM 2162 C C . VAL A 1 280 ? 7.109 20.391 11.227 1 98.31 280 VAL A C 1
ATOM 2164 O O . VAL A 1 280 ? 8.227 20.172 11.719 1 98.31 280 VAL A O 1
ATOM 2167 N N . VAL A 1 281 ? 6.391 19.422 10.781 1 98.62 281 VAL A N 1
ATOM 2168 C CA . VAL A 1 281 ? 6.816 18.016 10.805 1 98.62 281 VAL A CA 1
ATOM 2169 C C . VAL A 1 281 ? 8.078 17.844 9.961 1 98.62 281 VAL A C 1
ATOM 2171 O O . VAL A 1 281 ? 8.992 17.109 10.336 1 98.62 281 VAL A O 1
ATOM 2174 N N . GLY A 1 282 ? 8.07 18.484 8.75 1 98.62 282 GLY A N 1
ATOM 2175 C CA . GLY A 1 282 ? 9.273 18.469 7.934 1 98.62 282 GLY A CA 1
ATOM 2176 C C . GLY A 1 282 ? 10.516 18.891 8.688 1 98.62 282 GLY A C 1
ATOM 2177 O O . GLY A 1 282 ? 11.547 18.219 8.609 1 98.62 282 GLY A O 1
ATOM 2178 N N . PHE A 1 283 ? 10.422 20.031 9.445 1 98.62 283 PHE A N 1
ATOM 2179 C CA . PHE A 1 283 ? 11.539 20.453 10.297 1 98.62 283 PHE A CA 1
ATOM 2180 C C . PHE A 1 283 ? 11.812 19.406 11.375 1 98.62 283 PHE A C 1
ATOM 2182 O O . PHE A 1 283 ? 12.969 19.172 11.727 1 98.62 283 PHE A O 1
ATOM 2189 N N . GLY A 1 284 ? 10.75 18.828 11.875 1 98.69 284 GLY A N 1
ATOM 2190 C CA . GLY A 1 284 ? 10.891 17.797 12.891 1 98.69 284 GLY A CA 1
ATOM 2191 C C . GLY A 1 284 ? 11.773 16.641 12.445 1 98.69 284 GLY A C 1
ATOM 2192 O O . GLY A 1 284 ? 12.422 16 13.273 1 98.69 284 GLY A O 1
ATOM 2193 N N . VAL A 1 285 ? 11.828 16.391 11.195 1 98.81 285 VAL A N 1
ATOM 2194 C CA . VAL A 1 285 ? 12.688 15.328 10.68 1 98.81 285 VAL A CA 1
ATOM 2195 C C . VAL A 1 285 ? 14.156 15.734 10.836 1 98.81 285 VAL A C 1
ATOM 2197 O O . VAL A 1 285 ? 15.008 14.883 11.109 1 98.81 285 VAL A O 1
ATOM 2200 N N . LEU A 1 286 ? 14.469 17.016 10.641 1 98.75 286 LEU A N 1
ATOM 2201 C CA . LEU A 1 286 ? 15.82 17.469 10.922 1 98.75 286 LEU A CA 1
ATOM 2202 C C . LEU A 1 286 ? 16.188 17.219 12.383 1 98.75 286 LEU A C 1
ATOM 2204 O O . LEU A 1 286 ? 17.312 16.781 12.68 1 98.75 286 LEU A O 1
ATOM 2208 N N . LEU A 1 287 ? 15.266 17.5 13.273 1 98.44 287 LEU A N 1
ATOM 2209 C CA . LEU A 1 287 ? 15.461 17.203 14.695 1 98.44 287 LEU A CA 1
ATOM 2210 C C . LEU A 1 287 ? 15.703 15.703 14.906 1 98.44 287 LEU A C 1
ATOM 2212 O O . LEU A 1 287 ? 16.641 15.32 15.602 1 98.44 287 LEU A O 1
ATOM 2216 N N . LEU A 1 288 ? 14.875 14.922 14.266 1 98.56 288 LEU A N 1
ATOM 2217 C CA . LEU A 1 288 ? 14.969 13.469 14.32 1 98.56 288 LEU A CA 1
ATOM 2218 C C . LEU A 1 288 ? 16.344 12.992 13.883 1 98.56 288 LEU A C 1
ATOM 2220 O O . LEU A 1 288 ? 16.984 12.203 14.578 1 98.56 288 LEU A O 1
ATOM 2224 N N . LEU A 1 289 ? 16.812 13.422 12.781 1 98.69 289 LEU A N 1
ATOM 2225 C CA . LEU A 1 289 ? 18.094 13.016 12.219 1 98.69 289 LEU A CA 1
ATOM 2226 C C . LEU A 1 289 ? 19.25 13.477 13.102 1 98.69 289 LEU A C 1
ATOM 2228 O O . LEU A 1 289 ? 20.25 12.766 13.25 1 98.69 289 LEU A O 1
ATOM 2232 N N . THR A 1 290 ? 19.125 14.672 13.656 1 98.5 290 THR A N 1
ATOM 2233 C CA . THR A 1 290 ? 20.125 15.188 14.586 1 98.5 290 THR A CA 1
ATOM 2234 C C . THR A 1 290 ? 20.203 14.328 15.836 1 98.5 290 THR A C 1
ATOM 2236 O O . THR A 1 290 ? 21.297 13.945 16.281 1 98.5 290 THR A O 1
ATOM 2239 N N . ILE A 1 291 ? 19.062 14.023 16.391 1 98.62 291 ILE A N 1
ATOM 2240 C CA . ILE A 1 291 ? 18.984 13.188 17.594 1 98.62 291 ILE A CA 1
ATOM 2241 C C . ILE A 1 291 ? 19.562 11.812 17.281 1 98.62 291 ILE A C 1
ATOM 2243 O O . ILE A 1 291 ? 20.281 11.234 18.109 1 98.62 291 ILE A O 1
ATOM 2247 N N . ASP A 1 292 ? 19.281 11.312 16.094 1 98.31 292 ASP A N 1
ATOM 2248 C CA . ASP A 1 292 ? 19.672 9.961 15.688 1 98.31 292 ASP A CA 1
ATOM 2249 C C . ASP A 1 292 ? 21.141 9.922 15.258 1 98.31 292 ASP A C 1
ATOM 2251 O O . ASP A 1 292 ? 21.656 8.859 14.906 1 98.31 292 ASP A O 1
ATOM 2255 N N . GLY A 1 293 ? 21.781 11.023 15.203 1 97.94 293 GLY A N 1
ATOM 2256 C CA . GLY A 1 293 ? 23.188 11.094 14.852 1 97.94 293 GLY A CA 1
ATOM 2257 C C . GLY A 1 293 ? 23.453 10.898 13.367 1 97.94 293 GLY A C 1
ATOM 2258 O O . GLY A 1 293 ? 24.547 10.492 12.977 1 97.94 293 GLY A O 1
ATOM 2259 N N . LYS A 1 294 ? 22.516 11.125 12.57 1 97.69 294 LYS A N 1
ATOM 2260 C CA . LYS A 1 294 ? 22.656 10.992 11.125 1 97.69 294 LYS A CA 1
ATOM 2261 C C . LYS A 1 294 ? 22.953 12.344 10.484 1 97.69 294 LYS A C 1
ATOM 2263 O O . LYS A 1 294 ? 22.172 12.828 9.656 1 97.69 294 LYS A O 1
ATOM 2268 N N . GLU A 1 295 ? 24.062 12.883 10.664 1 96.5 295 GLU A N 1
ATOM 2269 C CA . GLU A 1 295 ? 24.453 14.234 10.297 1 96.5 295 GLU A CA 1
ATOM 2270 C C . GLU A 1 295 ? 24.484 14.406 8.781 1 96.5 295 GLU A C 1
ATOM 2272 O O . GLU A 1 295 ? 24.016 15.422 8.258 1 96.5 295 GLU A O 1
ATOM 2277 N N . GLU A 1 296 ? 25 13.43 8.109 1 97.94 296 GLU A N 1
ATOM 2278 C CA . GLU A 1 296 ? 25.078 13.531 6.656 1 97.94 296 GLU A CA 1
ATOM 2279 C C . GLU A 1 296 ? 23.688 13.578 6.023 1 97.94 296 GLU A C 1
ATOM 2281 O O . GLU A 1 296 ? 23.438 14.398 5.145 1 97.94 296 GLU A O 1
ATOM 2286 N N . GLU A 1 297 ? 22.906 12.711 6.484 1 97.69 297 GLU A N 1
ATOM 2287 C CA . GLU A 1 297 ? 21.531 12.695 5.992 1 97.69 297 GLU A CA 1
ATOM 2288 C C . GLU A 1 297 ? 20.812 13.992 6.332 1 97.69 297 GLU A C 1
ATOM 2290 O O . GLU A 1 297 ? 20.016 14.492 5.539 1 97.69 297 GLU A O 1
ATOM 2295 N N . CYS A 1 298 ? 21.031 14.5 7.52 1 98.19 298 CYS A N 1
ATOM 2296 C CA . CYS A 1 298 ? 20.453 15.773 7.938 1 98.19 298 CYS A CA 1
ATOM 2297 C C . CYS A 1 298 ? 20.844 16.891 6.984 1 98.19 298 CYS A C 1
ATOM 2299 O O . CYS A 1 298 ? 20 17.672 6.555 1 98.19 298 CYS A O 1
ATOM 2301 N N . GLN A 1 299 ? 22.094 16.922 6.551 1 98.06 299 GLN A N 1
ATOM 2302 C CA . GLN A 1 299 ? 22.578 17.953 5.648 1 98.06 299 GLN A CA 1
ATOM 2303 C C . GLN A 1 299 ? 21.953 17.812 4.266 1 98.06 299 GLN A C 1
ATOM 2305 O O . GLN A 1 299 ? 21.625 18.812 3.625 1 98.06 299 GLN A O 1
ATOM 2310 N N . LYS A 1 300 ? 21.859 16.609 3.846 1 98.19 300 LYS A N 1
ATOM 2311 C CA . LYS A 1 300 ? 21.203 16.375 2.57 1 98.19 300 LYS A CA 1
ATOM 2312 C C . LYS A 1 300 ? 19.75 16.875 2.602 1 98.19 300 LYS A C 1
ATOM 2314 O O . LYS A 1 300 ? 19.281 17.484 1.639 1 98.19 300 LYS A O 1
ATOM 2319 N N . LEU A 1 301 ? 19.078 16.609 3.732 1 98.38 301 LEU A N 1
ATOM 2320 C CA . LEU A 1 301 ? 17.688 17.047 3.846 1 98.38 301 LEU A CA 1
ATOM 2321 C C . LEU A 1 301 ? 17.594 18.562 3.953 1 98.38 301 LEU A C 1
ATOM 2323 O O . LEU A 1 301 ? 16.672 19.172 3.412 1 98.38 301 LEU A O 1
ATOM 2327 N N . ILE A 1 302 ? 18.531 19.188 4.621 1 98.31 302 ILE A N 1
ATOM 2328 C CA . ILE A 1 302 ? 18.609 20.641 4.688 1 98.31 302 ILE A CA 1
ATOM 2329 C C . ILE A 1 302 ? 18.719 21.219 3.281 1 98.31 302 ILE A C 1
ATOM 2331 O O . ILE A 1 302 ? 18.016 22.172 2.932 1 98.31 302 ILE A O 1
ATOM 2335 N N . ALA A 1 303 ? 19.562 20.625 2.553 1 98.25 303 ALA A N 1
ATOM 2336 C CA . ALA A 1 303 ? 19.75 21.094 1.182 1 98.25 303 ALA A CA 1
ATOM 2337 C C . ALA A 1 303 ? 18.469 20.938 0.366 1 98.25 303 ALA A C 1
ATOM 2339 O O . ALA A 1 303 ? 18.094 21.828 -0.39 1 98.25 303 ALA A O 1
ATOM 2340 N N . PHE A 1 304 ? 17.875 19.891 0.489 1 98.38 304 PHE A N 1
ATOM 2341 C CA . PHE A 1 304 ? 16.609 19.688 -0.212 1 98.38 304 PHE A CA 1
ATOM 2342 C C . PHE A 1 304 ? 15.578 20.703 0.241 1 98.38 304 PHE A C 1
ATOM 2344 O O . PHE A 1 304 ? 14.883 21.312 -0.586 1 98.38 304 PHE A O 1
ATOM 2351 N N . ASN A 1 305 ? 15.367 20.828 1.604 1 98.62 305 ASN A N 1
ATOM 2352 C CA . ASN A 1 305 ? 14.398 21.781 2.145 1 98.62 305 ASN A CA 1
ATOM 2353 C C . ASN A 1 305 ? 14.578 23.172 1.54 1 98.62 305 ASN A C 1
ATOM 2355 O O . ASN A 1 305 ? 13.602 23.844 1.235 1 98.62 305 ASN A O 1
ATOM 2359 N N . LYS A 1 306 ? 15.797 23.562 1.313 1 97.44 306 LYS A N 1
ATOM 2360 C CA . LYS A 1 306 ? 16.078 24.875 0.724 1 97.44 306 LYS A CA 1
ATOM 2361 C C . LYS A 1 306 ? 15.555 24.953 -0.706 1 97.44 306 LYS A C 1
ATOM 2363 O O . LYS A 1 306 ? 15.07 26 -1.135 1 97.44 306 LYS A O 1
ATOM 2368 N N . THR A 1 307 ? 15.57 23.875 -1.39 1 97.5 307 THR A N 1
ATOM 2369 C CA . THR A 1 307 ? 15.125 23.875 -2.777 1 97.5 307 THR A CA 1
ATOM 2370 C C . THR A 1 307 ? 13.609 24.047 -2.857 1 97.5 307 THR A C 1
ATOM 2372 O O . THR A 1 307 ? 13.094 24.578 -3.846 1 97.5 307 THR A O 1
ATOM 2375 N N . VAL A 1 308 ? 12.906 23.672 -1.841 1 98.19 308 VAL A N 1
ATOM 2376 C CA . VAL A 1 308 ? 11.445 23.734 -1.902 1 98.19 308 VAL A CA 1
ATOM 2377 C C . VAL A 1 308 ? 10.93 24.781 -0.919 1 98.19 308 VAL A C 1
ATOM 2379 O O . VAL A 1 308 ? 9.719 24.953 -0.764 1 98.19 308 VAL A O 1
ATOM 2382 N N . GLY A 1 309 ? 11.805 25.406 -0.16 1 97.94 309 GLY A N 1
ATOM 2383 C CA . GLY A 1 309 ? 11.43 26.5 0.726 1 97.94 309 GLY A CA 1
ATOM 2384 C C . GLY A 1 309 ? 10.914 26.016 2.072 1 97.94 309 GLY A C 1
ATOM 2385 O O . GLY A 1 309 ? 10.188 26.75 2.75 1 97.94 309 GLY A O 1
ATOM 2386 N N . LEU A 1 310 ? 11.242 24.844 2.414 1 98.44 310 LEU A N 1
ATOM 2387 C CA . LEU A 1 310 ? 10.891 24.344 3.738 1 98.44 310 LEU A CA 1
ATOM 2388 C C . LEU A 1 310 ? 11.922 24.781 4.773 1 98.44 310 LEU A C 1
ATOM 2390 O O . LEU A 1 310 ? 13.086 25.016 4.434 1 98.44 310 LEU A O 1
ATOM 2394 N N . PRO A 1 311 ? 11.484 24.875 6.094 1 98.25 311 PRO A N 1
ATOM 2395 C CA . PRO A 1 311 ? 12.398 25.344 7.141 1 98.25 311 PRO A CA 1
ATOM 2396 C C . PRO A 1 311 ? 13.641 24.453 7.27 1 98.25 311 PRO A C 1
ATOM 2398 O O . PRO A 1 311 ? 13.547 23.234 7.199 1 98.25 311 PRO A O 1
ATOM 2401 N N . ALA A 1 312 ? 14.719 25.141 7.406 1 98 312 ALA A N 1
ATOM 2402 C CA . ALA A 1 312 ? 16 24.469 7.578 1 98 312 ALA A CA 1
ATOM 2403 C C . ALA A 1 312 ? 16.641 24.844 8.906 1 98 312 ALA A C 1
ATOM 2405 O O . ALA A 1 312 ? 17.688 24.297 9.281 1 98 312 ALA A O 1
ATOM 2406 N N . LYS A 1 313 ? 16.188 25.719 9.578 1 97.5 313 LYS A N 1
ATOM 2407 C CA . LYS A 1 313 ? 16.578 26.078 10.938 1 97.5 313 LYS A CA 1
ATOM 2408 C C . LYS A 1 313 ? 15.367 26.422 11.789 1 97.5 313 LYS A C 1
ATOM 2410 O O . LYS A 1 313 ? 14.305 26.75 11.266 1 97.5 313 LYS A O 1
ATOM 2415 N N . LEU A 1 314 ? 15.477 26.359 13.141 1 97.88 314 LEU A N 1
ATOM 2416 C CA . LEU A 1 314 ? 14.383 26.422 14.102 1 97.88 314 LEU A CA 1
ATOM 2417 C C . LEU A 1 314 ? 13.633 27.75 13.977 1 97.88 314 LEU A C 1
ATOM 2419 O O . LEU A 1 314 ? 12.406 27.781 14.023 1 97.88 314 LEU A O 1
ATOM 2423 N N . SER A 1 315 ? 14.352 28.875 13.711 1 96.25 315 SER A N 1
ATOM 2424 C CA . SER A 1 315 ? 13.758 30.203 13.648 1 96.25 315 SER A CA 1
ATOM 2425 C C . SER A 1 315 ? 12.789 30.328 12.477 1 96.25 315 SER A C 1
ATOM 2427 O O . SER A 1 315 ? 11.852 31.125 12.516 1 96.25 315 SER A O 1
ATOM 2429 N N . GLU A 1 316 ? 13 29.484 11.523 1 97.06 316 GLU A N 1
ATOM 2430 C CA . GLU A 1 316 ? 12.141 29.516 10.344 1 97.06 316 GLU A CA 1
ATOM 2431 C C . GLU A 1 316 ? 10.797 28.844 10.617 1 97.06 316 GLU A C 1
ATOM 2433 O O . GLU A 1 316 ? 9.836 29.031 9.867 1 97.06 316 GLU A O 1
ATOM 2438 N N . VAL A 1 317 ? 10.727 28.109 11.594 1 96.19 317 VAL A N 1
ATOM 2439 C CA . VAL A 1 317 ? 9.461 27.531 12.047 1 96.19 317 VAL A CA 1
ATOM 2440 C C . VAL A 1 317 ? 8.672 28.578 12.836 1 96.19 317 VAL A C 1
ATOM 2442 O O . VAL A 1 317 ? 7.445 28.516 12.891 1 96.19 317 VAL A O 1
ATOM 2445 N N . GLY A 1 318 ? 9.375 29.453 13.484 1 94.38 318 GLY A N 1
ATOM 2446 C CA . GLY A 1 318 ? 8.75 30.5 14.281 1 94.38 318 GLY A CA 1
ATOM 2447 C C . GLY A 1 318 ? 8.648 30.141 15.758 1 94.38 318 GLY A C 1
ATOM 2448 O O . GLY A 1 318 ? 7.707 30.547 16.438 1 94.38 318 GLY A O 1
ATOM 2449 N N . VAL A 1 319 ? 9.5 29.312 16.219 1 96.31 319 VAL A N 1
ATOM 2450 C CA . VAL A 1 319 ? 9.555 28.969 17.625 1 96.31 319 VAL A CA 1
ATOM 2451 C C . VAL A 1 319 ? 10.984 29.125 18.141 1 96.31 319 VAL A C 1
ATOM 2453 O O . VAL A 1 319 ? 11.938 29.078 17.359 1 96.31 319 VAL A O 1
ATOM 2456 N N . THR A 1 320 ? 11.086 29.328 19.453 1 97 320 THR A N 1
ATOM 2457 C CA . THR A 1 320 ? 12.391 29.453 20.094 1 97 320 THR A CA 1
ATOM 2458 C C . THR A 1 320 ? 12.781 28.156 20.797 1 97 320 THR A C 1
ATOM 2460 O O . THR A 1 320 ? 11.938 27.281 21.016 1 97 320 THR A O 1
ATOM 2463 N N . VAL A 1 321 ? 14 28.125 21.141 1 98.19 321 VAL A N 1
ATOM 2464 C CA . VAL A 1 321 ? 14.484 26.969 21.891 1 98.19 321 VAL A CA 1
ATOM 2465 C C . VAL A 1 321 ? 13.758 26.891 23.234 1 98.19 321 VAL A C 1
ATOM 2467 O O . VAL A 1 321 ? 13.445 25.797 23.719 1 98.19 321 VAL A O 1
ATOM 2470 N N . GLU A 1 322 ? 13.453 28.047 23.828 1 97.81 322 GLU A N 1
ATOM 2471 C CA . GLU A 1 322 ? 12.742 28.109 25.109 1 97.81 322 GLU A CA 1
ATOM 2472 C C . GLU A 1 322 ? 11.328 27.531 24.969 1 97.81 322 GLU A C 1
ATOM 2474 O O . GLU A 1 322 ? 10.867 26.812 25.859 1 97.81 322 GLU A O 1
ATOM 2479 N N . GLU A 1 323 ? 10.789 27.828 23.922 1 97.5 323 GLU A N 1
ATOM 2480 C CA . GLU A 1 323 ? 9.445 27.297 23.688 1 97.5 323 GLU A CA 1
ATOM 2481 C C . GLU A 1 323 ? 9.484 25.781 23.453 1 97.5 323 GLU A C 1
ATOM 2483 O O . GLU A 1 323 ? 8.609 25.062 23.922 1 97.5 323 GLU A O 1
ATOM 2488 N N . VAL A 1 324 ? 10.43 25.344 22.766 1 98.38 324 VAL A N 1
ATOM 2489 C CA . VAL A 1 324 ? 10.617 23.906 22.594 1 98.38 324 VAL A CA 1
ATOM 2490 C C . VAL A 1 324 ? 10.82 23.234 23.953 1 98.38 324 VAL A C 1
ATOM 2492 O O . VAL A 1 324 ? 10.203 22.203 24.25 1 98.38 324 VAL A O 1
ATOM 2495 N N . ALA A 1 325 ? 11.656 23.828 24.734 1 98.25 325 ALA A N 1
ATOM 2496 C CA . ALA A 1 325 ? 11.93 23.297 26.062 1 98.25 325 ALA A CA 1
ATOM 2497 C C . ALA A 1 325 ? 10.648 23.203 26.891 1 98.25 325 ALA A C 1
ATOM 2499 O O . ALA A 1 325 ? 10.43 22.219 27.594 1 98.25 325 ALA A O 1
ATOM 2500 N N . LYS A 1 326 ? 9.789 24.172 26.781 1 97.69 326 LYS A N 1
ATOM 2501 C CA . LYS A 1 326 ? 8.523 24.203 27.516 1 97.69 326 LYS A CA 1
ATOM 2502 C C . LYS A 1 326 ? 7.613 23.062 27.078 1 97.69 326 LYS A C 1
ATOM 2504 O O . LYS A 1 326 ? 6.793 22.578 27.875 1 97.69 326 LYS A O 1
ATOM 2509 N N . CYS A 1 327 ? 7.828 22.578 25.875 1 97.75 327 CYS A N 1
ATOM 2510 C CA . CYS A 1 327 ? 6.914 21.594 25.297 1 97.75 327 CYS A CA 1
ATOM 2511 C C . CYS A 1 327 ? 7.559 20.203 25.266 1 97.75 327 CYS A C 1
ATOM 2513 O O . CYS A 1 327 ? 6.902 19.219 24.906 1 97.75 327 CYS A O 1
ATOM 2515 N N . ALA A 1 328 ? 8.766 20.109 25.625 1 98.25 328 ALA A N 1
ATOM 2516 C CA . ALA A 1 328 ? 9.539 18.875 25.469 1 98.25 328 ALA A CA 1
ATOM 2517 C C . ALA A 1 328 ? 8.906 17.734 26.25 1 98.25 328 ALA A C 1
ATOM 2519 O O . ALA A 1 328 ? 8.938 16.578 25.797 1 98.25 328 ALA A O 1
ATOM 2520 N N . SER A 1 329 ? 8.344 17.984 27.391 1 97.75 329 SER A N 1
ATOM 2521 C CA . SER A 1 329 ? 7.738 16.953 28.219 1 97.75 329 SER A CA 1
ATOM 2522 C C . SER A 1 329 ? 6.523 16.328 27.531 1 97.75 329 SER A C 1
ATOM 2524 O O . SER A 1 329 ? 6.238 15.148 27.719 1 97.75 329 SER A O 1
ATOM 2526 N N . PHE A 1 330 ? 5.809 17.125 26.781 1 96.19 330 PHE A N 1
ATOM 2527 C CA . PHE A 1 330 ? 4.676 16.609 26.016 1 96.19 330 PHE A CA 1
ATOM 2528 C C . PHE A 1 330 ? 5.145 15.734 24.875 1 96.19 330 PHE A C 1
ATOM 2530 O O . PHE A 1 330 ? 4.516 14.719 24.562 1 96.19 330 PHE A O 1
ATOM 2537 N N . MET A 1 331 ? 6.238 16.047 24.297 1 97.25 331 MET A N 1
ATOM 2538 C CA . MET A 1 331 ? 6.77 15.359 23.125 1 97.25 331 MET A CA 1
ATOM 2539 C C . MET A 1 331 ? 7.203 13.945 23.484 1 97.25 331 MET A C 1
ATOM 2541 O O . MET A 1 331 ? 6.844 12.984 22.797 1 97.25 331 MET A O 1
ATOM 2545 N N . VAL A 1 332 ? 7.977 13.805 24.562 1 97.69 332 VAL A N 1
ATOM 2546 C CA . VAL A 1 332 ? 8.57 12.516 24.906 1 97.69 332 VAL A CA 1
ATOM 2547 C C . VAL A 1 332 ? 7.488 11.57 25.406 1 97.69 332 VAL A C 1
ATOM 2549 O O . VAL A 1 332 ? 7.699 10.352 25.484 1 97.69 332 VAL A O 1
ATOM 2552 N N . LYS A 1 333 ? 6.305 12.133 25.719 1 95.62 333 LYS A N 1
ATOM 2553 C CA . LYS A 1 333 ? 5.203 11.312 26.219 1 95.62 333 LYS A CA 1
ATOM 2554 C C . LYS A 1 333 ? 4.203 11 25.109 1 95.62 333 LYS A C 1
ATOM 2556 O O . LYS A 1 333 ? 3.236 10.266 25.312 1 95.62 333 LYS A O 1
ATOM 2561 N N . ASP A 1 334 ? 4.453 11.531 23.984 1 94 334 ASP A N 1
ATOM 2562 C CA . ASP A 1 334 ? 3.551 11.367 22.859 1 94 334 ASP A CA 1
ATOM 2563 C C . ASP A 1 334 ? 3.51 9.914 22.406 1 94 334 ASP A C 1
ATOM 2565 O O . ASP A 1 334 ? 4.535 9.227 22.391 1 94 334 ASP A O 1
ATOM 2569 N N . GLU A 1 335 ? 2.309 9.484 21.938 1 92.94 335 GLU A N 1
ATOM 2570 C CA . GLU A 1 335 ? 2.096 8.125 21.438 1 92.94 335 GLU A CA 1
ATOM 2571 C C . GLU A 1 335 ? 3.029 7.801 20.281 1 92.94 335 GLU A C 1
ATOM 2573 O O . GLU A 1 335 ? 3.398 6.645 20.078 1 92.94 335 GLU A O 1
ATOM 2578 N N . ASP A 1 336 ? 3.496 8.734 19.562 1 94.5 336 ASP A N 1
ATOM 2579 C CA . ASP A 1 336 ? 4.395 8.586 18.422 1 94.5 336 ASP A CA 1
ATOM 2580 C C . ASP A 1 336 ? 5.754 8.047 18.859 1 94.5 336 ASP A C 1
ATOM 2582 O O . ASP A 1 336 ? 6.523 7.539 18.047 1 94.5 336 ASP A O 1
ATOM 2586 N N . LEU A 1 337 ? 6.047 8.18 20.156 1 96.12 337 LEU A N 1
ATOM 2587 C CA . LEU A 1 337 ? 7.363 7.766 20.625 1 96.12 337 LEU A CA 1
ATOM 2588 C C . LEU A 1 337 ? 7.258 6.543 21.531 1 96.12 337 LEU A C 1
ATOM 2590 O O . LEU A 1 337 ? 8.234 6.148 22.156 1 96.12 337 LEU A O 1
ATOM 2594 N N . GLU A 1 338 ? 6.055 5.938 21.562 1 94.12 338 GLU A N 1
ATOM 2595 C CA . GLU A 1 338 ? 5.863 4.758 22.391 1 94.12 338 GLU A CA 1
ATOM 2596 C C . GLU A 1 338 ? 6.711 3.588 21.906 1 94.12 338 GLU A C 1
ATOM 2598 O O . GLU A 1 338 ? 7.156 2.762 22.703 1 94.12 338 GLU A O 1
ATOM 2603 N N . HIS A 1 339 ? 6.895 3.449 20.672 1 95.62 339 HIS A N 1
ATOM 2604 C CA . HIS A 1 339 ? 7.762 2.457 20.047 1 95.62 339 HIS A CA 1
ATOM 2605 C C . HIS A 1 339 ? 8.875 3.123 19.25 1 95.62 339 HIS A C 1
ATOM 2607 O O . HIS A 1 339 ? 8.617 3.766 18.234 1 95.62 339 HIS A O 1
ATOM 2613 N N . TYR A 1 340 ? 9.969 3.025 19.719 1 96.31 340 TYR A N 1
ATOM 2614 C CA . TYR A 1 340 ? 11.172 3.629 19.156 1 96.31 340 TYR A CA 1
ATOM 2615 C C . TYR A 1 340 ? 12.406 2.793 19.5 1 96.31 340 TYR A C 1
ATOM 2617 O O . TYR A 1 340 ? 12.414 2.07 20.5 1 96.31 340 TYR A O 1
ATOM 2625 N N . PRO A 1 341 ? 13.453 2.793 18.672 1 97 341 PRO A N 1
ATOM 2626 C CA . PRO A 1 341 ? 14.578 1.886 18.906 1 97 341 PRO A CA 1
ATOM 2627 C C . PRO A 1 341 ? 15.398 2.271 20.141 1 97 341 PRO A C 1
ATOM 2629 O O . PRO A 1 341 ? 16.219 1.484 20.609 1 97 341 PRO A O 1
ATOM 2632 N N . TYR A 1 342 ? 15.328 3.453 20.734 1 97.5 342 TYR A N 1
ATOM 2633 C CA . TYR A 1 342 ? 15.953 3.928 21.953 1 97.5 342 TYR A CA 1
ATOM 2634 C C . TYR A 1 342 ? 15.07 4.965 22.656 1 97.5 342 TYR A C 1
ATOM 2636 O O . TYR A 1 342 ? 14.07 5.414 22.078 1 97.5 342 TYR A O 1
ATOM 2644 N N . VAL A 1 343 ? 15.344 5.25 23.828 1 97.75 343 VAL A N 1
ATOM 2645 C CA . VAL A 1 343 ? 14.57 6.223 24.594 1 97.75 343 VAL A CA 1
ATOM 2646 C C . VAL A 1 343 ? 14.953 7.637 24.172 1 97.75 343 VAL A C 1
ATOM 2648 O O . VAL A 1 343 ? 16.125 8.023 24.266 1 97.75 343 VAL A O 1
ATOM 2651 N N . VAL A 1 344 ? 14.008 8.406 23.719 1 98.44 344 VAL A N 1
ATOM 2652 C CA . VAL A 1 344 ? 14.195 9.82 23.406 1 98.44 344 VAL A CA 1
ATOM 2653 C C . VAL A 1 344 ? 13.898 10.664 24.641 1 98.44 344 VAL A C 1
ATOM 2655 O O . VAL A 1 344 ? 12.797 10.617 25.188 1 98.44 344 VAL A O 1
ATOM 2658 N N . THR A 1 345 ? 14.883 11.461 25.062 1 98.38 345 THR A N 1
ATOM 2659 C CA . THR A 1 345 ? 14.734 12.258 26.281 1 98.38 345 THR A CA 1
ATOM 2660 C C . THR A 1 345 ? 14.445 13.719 25.938 1 98.38 345 THR A C 1
ATOM 2662 O O . THR A 1 345 ? 14.633 14.141 24.797 1 98.38 345 THR A O 1
ATOM 2665 N N . GLU A 1 346 ? 13.867 14.469 26.953 1 98.56 346 GLU A N 1
ATOM 2666 C CA . GLU A 1 346 ? 13.656 15.898 26.781 1 98.56 346 GLU A CA 1
ATOM 2667 C C . GLU A 1 346 ? 14.953 16.609 26.406 1 98.56 346 GLU A C 1
ATOM 2669 O O . GLU A 1 346 ? 14.961 17.484 25.547 1 98.56 346 GLU A O 1
ATOM 2674 N N . GLU A 1 347 ? 16.031 16.266 27.062 1 98.56 347 GLU A N 1
ATOM 2675 C CA . GLU A 1 347 ? 17.328 16.859 26.812 1 98.56 347 GLU A CA 1
ATOM 2676 C C . GLU A 1 347 ? 17.766 16.672 25.359 1 98.56 347 GLU A C 1
ATOM 2678 O O . GLU A 1 347 ? 18.328 17.578 24.75 1 98.56 347 GLU A O 1
ATOM 2683 N N . MET A 1 348 ? 17.531 15.547 24.828 1 98.5 348 MET A N 1
ATOM 2684 C CA . MET A 1 348 ? 17.875 15.273 23.438 1 98.5 348 MET A CA 1
ATOM 2685 C C . MET A 1 348 ? 17.141 16.219 22.5 1 98.5 348 MET A C 1
ATOM 2687 O O . MET A 1 348 ? 17.719 16.734 21.547 1 98.5 348 MET A O 1
ATOM 2691 N N . ILE A 1 349 ? 15.922 16.391 22.734 1 98.62 349 ILE A N 1
ATOM 2692 C CA . ILE A 1 349 ? 15.086 17.266 21.922 1 98.62 349 ILE A CA 1
ATOM 2693 C C . ILE A 1 349 ? 15.602 18.703 22 1 98.62 349 ILE A C 1
ATOM 2695 O O . ILE A 1 349 ? 15.789 19.359 20.969 1 98.62 349 ILE A O 1
ATOM 2699 N N . ILE A 1 350 ? 15.852 19.188 23.234 1 98.56 350 ILE A N 1
ATOM 2700 C CA . ILE A 1 350 ? 16.297 20.562 23.469 1 98.56 350 ILE A CA 1
ATOM 2701 C C . ILE A 1 350 ? 17.656 20.781 22.828 1 98.56 350 ILE A C 1
ATOM 2703 O O . ILE A 1 350 ? 17.891 21.797 22.172 1 98.56 350 ILE A O 1
ATOM 2707 N N . GLU A 1 351 ? 18.531 19.875 22.969 1 98.44 351 GLU A N 1
ATOM 2708 C CA . GLU A 1 351 ? 19.875 19.984 22.391 1 98.44 351 GLU A CA 1
ATOM 2709 C C . GLU A 1 351 ? 19.812 20 20.859 1 98.44 351 GLU A C 1
ATOM 2711 O O . GLU A 1 351 ? 20.547 20.75 20.203 1 98.44 351 GLU A O 1
ATOM 2716 N N . ALA A 1 352 ? 19 19.172 20.344 1 98.5 352 ALA A N 1
ATOM 2717 C CA . ALA A 1 352 ? 18.844 19.172 18.891 1 98.5 352 ALA A CA 1
ATOM 2718 C C . ALA A 1 352 ? 18.266 20.5 18.406 1 98.5 352 ALA A C 1
ATOM 2720 O O . ALA A 1 352 ? 18.703 21.016 17.375 1 98.5 352 ALA A O 1
ATOM 2721 N N . ALA A 1 353 ? 17.297 20.984 19.109 1 98.5 353 ALA A N 1
ATOM 2722 C CA . ALA A 1 353 ? 16.719 22.297 18.766 1 98.5 353 ALA A CA 1
ATOM 2723 C C . ALA A 1 353 ? 17.781 23.375 18.781 1 98.5 353 ALA A C 1
ATOM 2725 O O . ALA A 1 353 ? 17.828 24.234 17.891 1 98.5 353 ALA A O 1
ATOM 2726 N N . LYS A 1 354 ? 18.703 23.359 19.719 1 98.31 354 LYS A N 1
ATOM 2727 C CA . LYS A 1 354 ? 19.797 24.328 19.812 1 98.31 354 LYS A CA 1
ATOM 2728 C C . LYS A 1 354 ? 20.719 24.219 18.609 1 98.31 354 LYS A C 1
ATOM 2730 O O . LYS A 1 354 ? 21.109 25.234 18.031 1 98.31 354 LYS A O 1
ATOM 2735 N N . LYS A 1 355 ? 20.984 23.016 18.328 1 97.94 355 LYS A N 1
ATOM 2736 C CA . LYS A 1 355 ? 21.891 22.781 17.219 1 97.94 355 LYS A CA 1
ATOM 2737 C C . LYS A 1 355 ? 21.312 23.266 15.898 1 97.94 355 LYS A C 1
ATOM 2739 O O . LYS A 1 355 ? 22.047 23.688 15.008 1 97.94 355 LYS A O 1
ATOM 2744 N N . LEU A 1 356 ? 20.031 23.234 15.797 1 98 356 LEU A N 1
ATOM 2745 C CA . LEU A 1 356 ? 19.344 23.578 14.547 1 98 356 LEU A CA 1
ATOM 2746 C C . LEU A 1 356 ? 18.891 25.031 14.562 1 98 356 LEU A C 1
ATOM 2748 O O . LEU A 1 356 ? 18.156 25.453 13.664 1 98 356 LEU A O 1
ATOM 2752 N N . ASP A 1 357 ? 19.219 25.781 15.594 1 95.19 357 ASP A N 1
ATOM 2753 C CA . ASP A 1 357 ? 18.906 27.203 15.688 1 95.19 357 ASP A CA 1
ATOM 2754 C C . ASP A 1 357 ? 20.109 28.062 15.312 1 95.19 357 ASP A C 1
ATOM 2756 O O . ASP A 1 357 ? 20.531 28.922 16.094 1 95.19 357 ASP A O 1
ATOM 2760 N N . TYR A 1 358 ? 20.734 27.953 14.32 1 88.25 358 TYR A N 1
ATOM 2761 C CA . TYR A 1 358 ? 21.906 28.719 13.883 1 88.25 358 TYR A CA 1
ATOM 2762 C C . TYR A 1 358 ? 21.484 29.891 13.008 1 88.25 358 TYR A C 1
ATOM 2764 O O . TYR A 1 358 ? 20.391 29.891 12.445 1 88.25 358 TYR A O 1
ATOM 2772 N N . MET B 1 1 ? -3.492 15.375 -18.656 1 78.69 1 MET B N 1
ATOM 2773 C CA . MET B 1 1 ? -3.197 14.141 -17.953 1 78.69 1 MET B CA 1
ATOM 2774 C C . MET B 1 1 ? -4.336 13.133 -18.109 1 78.69 1 MET B C 1
ATOM 2776 O O . MET B 1 1 ? -5.48 13.523 -18.328 1 78.69 1 MET B O 1
ATOM 2780 N N . GLU B 1 2 ? -4.035 11.914 -18.109 1 88.56 2 GLU B N 1
ATOM 2781 C CA . GLU B 1 2 ? -4.988 10.828 -18.328 1 88.56 2 GLU B CA 1
ATOM 2782 C C . GLU B 1 2 ? -5.738 10.5 -17.047 1 88.56 2 GLU B C 1
ATOM 2784 O O . GLU B 1 2 ? -5.328 10.898 -15.953 1 88.56 2 GLU B O 1
ATOM 2789 N N . ASN B 1 3 ? -6.969 10.055 -17.234 1 95.06 3 ASN B N 1
ATOM 2790 C CA . ASN B 1 3 ? -7.727 9.477 -16.125 1 95.06 3 ASN B CA 1
ATOM 2791 C C . ASN B 1 3 ? -7.477 7.98 -16 1 95.06 3 ASN B C 1
ATOM 2793 O O . ASN B 1 3 ? -7.566 7.242 -16.984 1 95.06 3 ASN B O 1
ATOM 2797 N N . TYR B 1 4 ? -7.172 7.57 -14.789 1 95.5 4 TYR B N 1
ATOM 2798 C CA . TYR B 1 4 ? -7.023 6.137 -14.586 1 95.5 4 TYR B CA 1
ATOM 2799 C C . TYR B 1 4 ? -7.301 5.758 -13.133 1 95.5 4 TYR B C 1
ATOM 2801 O O . TYR B 1 4 ? -7.336 6.625 -12.258 1 95.5 4 TYR B O 1
ATOM 2809 N N . SER B 1 5 ? -7.605 4.492 -12.938 1 96.5 5 SER B N 1
ATOM 2810 C CA . SER B 1 5 ? -7.828 3.924 -11.617 1 96.5 5 SER B CA 1
ATOM 2811 C C . SER B 1 5 ? -6.793 2.852 -11.289 1 96.5 5 SER B C 1
ATOM 2813 O O . SER B 1 5 ? -6.297 2.174 -12.188 1 96.5 5 SER B O 1
ATOM 2815 N N . VAL B 1 6 ? -6.457 2.783 -10.008 1 97.19 6 VAL B N 1
ATOM 2816 C CA . VAL B 1 6 ? -5.551 1.754 -9.5 1 97.19 6 VAL B CA 1
ATOM 2817 C C . VAL B 1 6 ? -6.191 1.045 -8.312 1 97.19 6 VAL B C 1
ATOM 2819 O O . VAL B 1 6 ? -6.773 1.689 -7.434 1 97.19 6 VAL B O 1
ATOM 2822 N N . GLN B 1 7 ? -6.133 -0.343 -8.383 1 96.19 7 GLN B N 1
ATOM 2823 C CA . GLN B 1 7 ? -6.668 -1.14 -7.281 1 96.19 7 GLN B CA 1
ATOM 2824 C C . GLN B 1 7 ? -5.848 -2.41 -7.074 1 96.19 7 GLN B C 1
ATOM 2826 O O . GLN B 1 7 ? -5.34 -2.99 -8.039 1 96.19 7 GLN B O 1
ATOM 2831 N N . VAL B 1 8 ? -5.664 -2.762 -5.797 1 97.5 8 VAL B N 1
ATOM 2832 C CA . VAL B 1 8 ? -5.152 -4.062 -5.379 1 97.5 8 VAL B CA 1
ATOM 2833 C C . VAL B 1 8 ? -6.148 -4.727 -4.43 1 97.5 8 VAL B C 1
ATOM 2835 O O . VAL B 1 8 ? -6.801 -4.051 -3.633 1 97.5 8 VAL B O 1
ATOM 2838 N N . PRO B 1 9 ? -6.336 -6.078 -4.555 1 97.81 9 PRO B N 1
ATOM 2839 C CA . PRO B 1 9 ? -7.359 -6.711 -3.721 1 97.81 9 PRO B CA 1
ATOM 2840 C C . PRO B 1 9 ? -6.953 -6.793 -2.25 1 97.81 9 PRO B C 1
ATOM 2842 O O . PRO B 1 9 ? -5.773 -7 -1.942 1 97.81 9 PRO B O 1
ATOM 2845 N N . PRO B 1 10 ? -7.93 -6.582 -1.358 1 97.69 10 PRO B N 1
ATOM 2846 C CA . PRO B 1 10 ? -7.703 -6.949 0.042 1 97.69 10 PRO B CA 1
ATOM 2847 C C . PRO B 1 10 ? -7.555 -8.453 0.241 1 97.69 10 PRO B C 1
ATOM 2849 O O . PRO B 1 10 ? -7.941 -9.242 -0.632 1 97.69 10 PRO B O 1
ATOM 2852 N N . TYR B 1 11 ? -6.973 -8.852 1.396 1 98.62 11 TYR B N 1
ATOM 2853 C CA . TYR B 1 11 ? -6.844 -10.281 1.67 1 98.62 11 TYR B CA 1
ATOM 2854 C C . TYR B 1 11 ? -7.059 -10.57 3.15 1 98.62 11 TYR B C 1
ATOM 2856 O O . TYR B 1 11 ? -6.914 -9.68 3.992 1 98.62 11 TYR B O 1
ATOM 2864 N N . THR B 1 12 ? -7.531 -11.719 3.43 1 98.69 12 THR B N 1
ATOM 2865 C CA . THR B 1 12 ? -7.598 -12.32 4.758 1 98.69 12 THR B CA 1
ATOM 2866 C C . THR B 1 12 ? -6.727 -13.57 4.828 1 98.69 12 THR B C 1
ATOM 2868 O O . THR B 1 12 ? -6.727 -14.391 3.906 1 98.69 12 THR B O 1
ATOM 2871 N N . VAL B 1 13 ? -5.969 -13.695 5.926 1 98.75 13 VAL B N 1
ATOM 2872 C CA . VAL B 1 13 ? -5.078 -14.844 6.082 1 98.75 13 VAL B CA 1
ATOM 2873 C C . VAL B 1 13 ? -5.223 -15.422 7.484 1 98.75 13 VAL B C 1
ATOM 2875 O O . VAL B 1 13 ? -5.492 -14.695 8.445 1 98.75 13 VAL B O 1
ATOM 2878 N N . GLY B 1 14 ? -5.07 -16.703 7.594 1 98.44 14 GLY B N 1
ATOM 2879 C CA . GLY B 1 14 ? -5.137 -17.422 8.859 1 98.44 14 GLY B CA 1
ATOM 2880 C C . GLY B 1 14 ? -5.898 -18.734 8.758 1 98.44 14 GLY B C 1
ATOM 2881 O O . GLY B 1 14 ? -6.523 -19.016 7.734 1 98.44 14 GLY B O 1
ATOM 2882 N N . PRO B 1 15 ? -5.824 -19.594 9.797 1 97.62 15 PRO B N 1
ATOM 2883 C CA . PRO B 1 15 ? -6.508 -20.875 9.766 1 97.62 15 PRO B CA 1
ATOM 2884 C C . PRO B 1 15 ? -8.023 -20.75 9.625 1 97.62 15 PRO B C 1
ATOM 2886 O O . PRO B 1 15 ? -8.688 -21.672 9.156 1 97.62 15 PRO B O 1
ATOM 2889 N N . GLU B 1 16 ? -8.641 -19.547 9.961 1 97.81 16 GLU B N 1
ATOM 2890 C CA . GLU B 1 16 ? -10.078 -19.328 9.883 1 97.81 16 GLU B CA 1
ATOM 2891 C C . GLU B 1 16 ? -10.422 -18.203 8.914 1 97.81 16 GLU B C 1
ATOM 2893 O O . GLU B 1 16 ? -11.391 -17.469 9.117 1 97.81 16 GLU B O 1
ATOM 2898 N N . ALA B 1 17 ? -9.602 -18.031 7.961 1 98.62 17 ALA B N 1
ATOM 2899 C CA . ALA B 1 17 ? -9.75 -16.938 7.004 1 98.62 17 ALA B CA 1
ATOM 2900 C C . ALA B 1 17 ? -11.117 -16.969 6.336 1 98.62 17 ALA B C 1
ATOM 2902 O O . ALA B 1 17 ? -11.695 -15.922 6.043 1 98.62 17 ALA B O 1
ATOM 2903 N N . TYR B 1 18 ? -11.711 -18.172 6.105 1 98.75 18 TYR B N 1
ATOM 2904 C CA . TYR B 1 18 ? -12.961 -18.312 5.375 1 98.75 18 TYR B CA 1
ATOM 2905 C C . TYR B 1 18 ? -14.133 -17.766 6.18 1 98.75 18 TYR B C 1
ATOM 2907 O O . TYR B 1 18 ? -15.195 -17.484 5.625 1 98.75 18 TYR B O 1
ATOM 2915 N N . ARG B 1 19 ? -13.977 -17.562 7.453 1 97.62 19 ARG B N 1
ATOM 2916 C CA . ARG B 1 19 ? -15.055 -17.062 8.297 1 97.62 19 ARG B CA 1
ATOM 2917 C C . ARG B 1 19 ? -15.375 -15.609 7.957 1 97.62 19 ARG B C 1
ATOM 2919 O O . ARG B 1 19 ? -16.422 -15.086 8.359 1 97.62 19 ARG B O 1
ATOM 2926 N N . GLN B 1 20 ? -14.516 -14.992 7.176 1 97.88 20 GLN B N 1
ATOM 2927 C CA . GLN B 1 20 ? -14.727 -13.602 6.797 1 97.88 20 GLN B CA 1
ATOM 2928 C C . GLN B 1 20 ? -15.531 -13.492 5.508 1 97.88 20 GLN B C 1
ATOM 2930 O O . GLN B 1 20 ? -15.828 -12.398 5.035 1 97.88 20 GLN B O 1
ATOM 2935 N N . ILE B 1 21 ? -15.992 -14.57 4.965 1 98.69 21 ILE B N 1
ATOM 2936 C CA . ILE B 1 21 ? -16.672 -14.609 3.67 1 98.69 21 ILE B CA 1
ATOM 2937 C C . ILE B 1 21 ? -17.922 -13.742 3.715 1 98.69 21 ILE B C 1
ATOM 2939 O O . ILE B 1 21 ? -18.125 -12.891 2.846 1 98.69 21 ILE B O 1
ATOM 2943 N N . GLU B 1 22 ? -18.781 -13.969 4.688 1 97.81 22 GLU B N 1
ATOM 2944 C CA . GLU B 1 22 ? -20.016 -13.195 4.746 1 97.81 22 GLU B CA 1
ATOM 2945 C C . GLU B 1 22 ? -19.734 -11.695 4.801 1 97.81 22 GLU B C 1
ATOM 2947 O O . GLU B 1 22 ? -20.328 -10.922 4.047 1 97.81 22 GLU B O 1
ATOM 2952 N N . LYS B 1 23 ? -18.812 -11.312 5.602 1 95.75 23 LYS B N 1
ATOM 2953 C CA . LYS B 1 23 ? -18.484 -9.898 5.781 1 95.75 23 LYS B CA 1
ATOM 2954 C C . LYS B 1 23 ? -17.984 -9.281 4.48 1 95.75 23 LYS B C 1
ATOM 2956 O O . LYS B 1 23 ? -18.344 -8.156 4.133 1 95.75 23 LYS B O 1
ATOM 2961 N N . GLN B 1 24 ? -17.156 -9.984 3.711 1 96.69 24 GLN B N 1
ATOM 2962 C CA . GLN B 1 24 ? -16.469 -9.43 2.547 1 96.69 24 GLN B CA 1
ATOM 2963 C C . GLN B 1 24 ? -17.312 -9.578 1.287 1 96.69 24 GLN B C 1
ATOM 2965 O O . GLN B 1 24 ? -17.156 -8.812 0.335 1 96.69 24 GLN B O 1
ATOM 2970 N N . CYS B 1 25 ? -18.266 -10.531 1.314 1 97.81 25 CYS B N 1
ATOM 2971 C CA . CYS B 1 25 ? -18.875 -10.906 0.048 1 97.81 25 CYS B CA 1
ATOM 2972 C C . CYS B 1 25 ? -20.328 -10.453 -0.009 1 97.81 25 CYS B C 1
ATOM 2974 O O . CYS B 1 25 ? -20.922 -10.367 -1.09 1 97.81 25 CYS B O 1
ATOM 2976 N N . HIS B 1 26 ? -21.031 -10.133 1.131 1 95.69 26 HIS B N 1
ATOM 2977 C CA . HIS B 1 26 ? -22.469 -9.984 1.207 1 95.69 26 HIS B CA 1
ATOM 2978 C C . HIS B 1 26 ? -22.953 -8.844 0.313 1 95.69 26 HIS B C 1
ATOM 2980 O O . HIS B 1 26 ? -24.078 -8.883 -0.191 1 95.69 26 HIS B O 1
ATOM 2986 N N . ILE B 1 27 ? -22.156 -7.863 0.039 1 94.94 27 ILE B N 1
ATOM 2987 C CA . ILE B 1 27 ? -22.609 -6.695 -0.706 1 94.94 27 ILE B CA 1
ATOM 2988 C C . ILE B 1 27 ? -22.672 -7.02 -2.197 1 94.94 27 ILE B C 1
ATOM 2990 O O . ILE B 1 27 ? -23.25 -6.266 -2.982 1 94.94 27 ILE B O 1
ATOM 2994 N N . TYR B 1 28 ? -22.094 -8.133 -2.578 1 96.75 28 TYR B N 1
ATOM 2995 C CA . TYR B 1 28 ? -22.031 -8.477 -3.994 1 96.75 28 TYR B CA 1
ATOM 2996 C C . TYR B 1 28 ? -23.156 -9.438 -4.375 1 96.75 28 TYR B C 1
ATOM 2998 O O . TYR B 1 28 ? -23.328 -9.758 -5.555 1 96.75 28 TYR B O 1
ATOM 3006 N N . GLY B 1 29 ? -23.844 -10.023 -3.43 1 96.62 29 GLY B N 1
ATOM 3007 C CA . GLY B 1 29 ? -24.938 -10.945 -3.699 1 96.62 29 GLY B CA 1
ATOM 3008 C C . GLY B 1 29 ? -25.062 -12.047 -2.664 1 96.62 29 GLY B C 1
ATOM 3009 O O . GLY B 1 29 ? -24.391 -12.008 -1.629 1 96.62 29 GLY B O 1
ATOM 3010 N N . LYS B 1 30 ? -25.969 -13 -2.979 1 97.75 30 LYS B N 1
ATOM 3011 C CA . LYS B 1 30 ? -26.281 -14.039 -1.998 1 97.75 30 LYS B CA 1
ATOM 3012 C C . LYS B 1 30 ? -25.875 -15.414 -2.51 1 97.75 30 LYS B C 1
ATOM 3014 O O . LYS B 1 30 ? -25.641 -16.328 -1.721 1 97.75 30 LYS B O 1
ATOM 3019 N N . LYS B 1 31 ? -25.828 -15.586 -3.779 1 98.62 31 LYS B N 1
ATOM 3020 C CA . LYS B 1 31 ? -25.578 -16.891 -4.379 1 98.62 31 LYS B CA 1
ATOM 3021 C C . LYS B 1 31 ? -24.172 -16.984 -4.953 1 98.62 31 LYS B C 1
ATOM 3023 O O . LYS B 1 31 ? -23.797 -16.188 -5.828 1 98.62 31 LYS B O 1
ATOM 3028 N N . ALA B 1 32 ? -23.438 -17.938 -4.5 1 98.81 32 ALA B N 1
ATOM 3029 C CA . ALA B 1 32 ? -22.094 -18.172 -4.988 1 98.81 32 ALA B CA 1
ATOM 3030 C C . ALA B 1 32 ? -21.984 -19.547 -5.652 1 98.81 32 ALA B C 1
ATOM 3032 O O . ALA B 1 32 ? -22.672 -20.484 -5.258 1 98.81 32 ALA B O 1
ATOM 3033 N N . VAL B 1 33 ? -21.188 -19.625 -6.645 1 98.94 33 VAL B N 1
ATOM 3034 C CA . VAL B 1 33 ? -20.766 -20.906 -7.211 1 98.94 33 VAL B CA 1
ATOM 3035 C C . VAL B 1 33 ? -19.266 -21.094 -6.996 1 98.94 33 VAL B C 1
ATOM 3037 O O . VAL B 1 33 ? -18.484 -20.156 -7.16 1 98.94 33 VAL B O 1
ATOM 3040 N N . VAL B 1 34 ? -18.891 -22.266 -6.543 1 98.94 34 VAL B N 1
ATOM 3041 C CA . VAL B 1 34 ? -17.484 -22.609 -6.355 1 98.94 34 VAL B CA 1
ATOM 3042 C C . VAL B 1 34 ? -16.938 -23.297 -7.602 1 98.94 34 VAL B C 1
ATOM 3044 O O . VAL B 1 34 ? -17.516 -24.297 -8.062 1 98.94 34 VAL B O 1
ATOM 3047 N N . VAL B 1 35 ? -15.93 -22.75 -8.164 1 98.88 35 VAL B N 1
ATOM 3048 C CA . VAL B 1 35 ? -15.258 -23.344 -9.312 1 98.88 35 VAL B CA 1
ATOM 3049 C C . VAL B 1 35 ? -13.789 -23.578 -8.984 1 98.88 35 VAL B C 1
ATOM 3051 O O . VAL B 1 35 ? -13.094 -22.672 -8.516 1 98.88 35 VAL B O 1
ATOM 3054 N N . GLY B 1 36 ? -13.305 -24.781 -9.195 1 98.62 36 GLY B N 1
ATOM 3055 C CA . GLY B 1 36 ? -11.914 -25.047 -8.859 1 98.62 36 GLY B CA 1
ATOM 3056 C C . GLY B 1 36 ? -11.453 -26.438 -9.273 1 98.62 36 GLY B C 1
ATOM 3057 O O . GLY B 1 36 ? -12.133 -27.109 -10.039 1 98.62 36 GLY B O 1
ATOM 3058 N N . GLY B 1 37 ? -10.281 -26.812 -8.875 1 97.94 37 GLY B N 1
ATOM 3059 C CA . GLY B 1 37 ? -9.766 -28.156 -9.078 1 97.94 37 GLY B CA 1
ATOM 3060 C C . GLY B 1 37 ? -10.352 -29.156 -8.109 1 97.94 37 GLY B C 1
ATOM 3061 O O . GLY B 1 37 ? -10.75 -28.812 -6.996 1 97.94 37 GLY B O 1
ATOM 3062 N N . LYS B 1 38 ? -10.281 -30.391 -8.516 1 98.06 38 LYS B N 1
ATOM 3063 C CA . LYS B 1 38 ? -10.883 -31.453 -7.711 1 98.06 38 LYS B CA 1
ATOM 3064 C C . LYS B 1 38 ? -10.203 -31.547 -6.348 1 98.06 38 LYS B C 1
ATOM 3066 O O . LYS B 1 38 ? -10.875 -31.5 -5.312 1 98.06 38 LYS B O 1
ATOM 3071 N N . LYS B 1 39 ? -8.938 -31.625 -6.273 1 97.69 39 LYS B N 1
ATOM 3072 C CA . LYS B 1 39 ? -8.203 -31.734 -5.016 1 97.69 39 LYS B CA 1
ATOM 3073 C C . LYS B 1 39 ? -8.367 -30.469 -4.172 1 97.69 39 LYS B C 1
ATOM 3075 O O . LYS B 1 39 ? -8.492 -30.547 -2.947 1 97.69 39 LYS B O 1
ATOM 3080 N N . ALA B 1 40 ? -8.344 -29.359 -4.902 1 98.31 40 ALA B N 1
ATOM 3081 C CA . ALA B 1 40 ? -8.477 -28.078 -4.219 1 98.31 40 ALA B CA 1
ATOM 3082 C C . ALA B 1 40 ? -9.844 -27.953 -3.551 1 98.31 40 ALA B C 1
ATOM 3084 O O . ALA B 1 40 ? -9.938 -27.562 -2.381 1 98.31 40 ALA B O 1
ATOM 3085 N N . MET B 1 41 ? -10.875 -28.266 -4.195 1 98.25 41 MET B N 1
ATOM 3086 C CA . MET B 1 41 ? -12.219 -28.172 -3.646 1 98.25 41 MET B CA 1
ATOM 3087 C C . MET B 1 41 ? -12.414 -29.172 -2.508 1 98.25 41 MET B C 1
ATOM 3089 O O . MET B 1 41 ? -13.094 -28.875 -1.526 1 98.25 41 MET B O 1
ATOM 3093 N N . ALA B 1 42 ? -11.836 -30.328 -2.689 1 98.44 42 ALA B N 1
ATOM 3094 C CA . ALA B 1 42 ? -11.906 -31.297 -1.604 1 98.44 42 ALA B CA 1
ATOM 3095 C C . ALA B 1 42 ? -11.273 -30.75 -0.329 1 98.44 42 ALA B C 1
ATOM 3097 O O . ALA B 1 42 ? -11.781 -30.984 0.772 1 98.44 42 ALA B O 1
ATOM 3098 N N . ALA B 1 43 ? -10.195 -30.047 -0.444 1 98.44 43 ALA B N 1
ATOM 3099 C CA . ALA B 1 43 ? -9.469 -29.5 0.697 1 98.44 43 ALA B CA 1
ATOM 3100 C C . ALA B 1 43 ? -10.234 -28.328 1.323 1 98.44 43 ALA B C 1
ATOM 3102 O O . ALA B 1 43 ? -10.125 -28.094 2.527 1 98.44 43 ALA B O 1
ATOM 3103 N N . ALA B 1 44 ? -11.055 -27.641 0.471 1 98.69 44 ALA B N 1
ATOM 3104 C CA . ALA B 1 44 ? -11.641 -26.375 0.92 1 98.69 44 ALA B CA 1
ATOM 3105 C C . ALA B 1 44 ? -13.117 -26.547 1.258 1 98.69 44 ALA B C 1
ATOM 3107 O O . ALA B 1 44 ? -13.695 -25.703 1.959 1 98.69 44 ALA B O 1
ATOM 3108 N N . LYS B 1 45 ? -13.781 -27.562 0.798 1 98.62 45 LYS B N 1
ATOM 3109 C CA . LYS B 1 45 ? -15.234 -27.672 0.777 1 98.62 45 LYS B CA 1
ATOM 3110 C C . LYS B 1 45 ? -15.82 -27.562 2.186 1 98.62 45 LYS B C 1
ATOM 3112 O O . LYS B 1 45 ? -16.719 -26.75 2.434 1 98.62 45 LYS B O 1
ATOM 3117 N N . ASP B 1 46 ? -15.328 -28.359 3.1 1 98.44 46 ASP B N 1
ATOM 3118 C CA . ASP B 1 46 ? -15.891 -28.359 4.445 1 98.44 46 ASP B CA 1
ATOM 3119 C C . ASP B 1 46 ? -15.742 -27 5.113 1 98.44 46 ASP B C 1
ATOM 3121 O O . ASP B 1 46 ? -16.656 -26.516 5.777 1 98.44 46 ASP B O 1
ATOM 3125 N N . LYS B 1 47 ? -14.602 -26.422 4.926 1 98.5 47 LYS B N 1
ATOM 3126 C CA . LYS B 1 47 ? -14.352 -25.109 5.531 1 98.5 47 LYS B CA 1
ATOM 3127 C C . LYS B 1 47 ? -15.227 -24.031 4.891 1 98.5 47 LYS B C 1
ATOM 3129 O O . LYS B 1 47 ? -15.711 -23.141 5.578 1 98.5 47 LYS B O 1
ATOM 3134 N N . LEU B 1 48 ? -15.375 -24.078 3.578 1 98.81 48 LEU B N 1
ATOM 3135 C CA . LEU B 1 48 ? -16.25 -23.141 2.879 1 98.81 48 LEU B CA 1
ATOM 3136 C C . LEU B 1 48 ? -17.688 -23.281 3.363 1 98.81 48 LEU B C 1
ATOM 3138 O O . LEU B 1 48 ? -18.344 -22.281 3.664 1 98.81 48 LEU B O 1
ATOM 3142 N N . LEU B 1 49 ? -18.188 -24.562 3.436 1 98.62 49 LEU B N 1
ATOM 3143 C CA . LEU B 1 49 ? -19.562 -24.812 3.863 1 98.62 49 LEU B CA 1
ATOM 3144 C C . LEU B 1 49 ? -19.766 -24.359 5.305 1 98.62 49 LEU B C 1
ATOM 3146 O O . LEU B 1 49 ? -20.797 -23.766 5.629 1 98.62 49 LEU B O 1
ATOM 3150 N N . ALA B 1 50 ? -18.797 -24.562 6.117 1 98.31 50 ALA B N 1
ATOM 3151 C CA . ALA B 1 50 ? -18.875 -24.125 7.508 1 98.31 50 ALA B CA 1
ATOM 3152 C C . ALA B 1 50 ? -18.906 -22.609 7.602 1 98.31 50 ALA B C 1
ATOM 3154 O O . ALA B 1 50 ? -19.641 -22.047 8.422 1 98.31 50 ALA B O 1
ATOM 3155 N N . ALA B 1 51 ? -18.156 -22 6.77 1 98.38 51 ALA B N 1
ATOM 3156 C CA . ALA B 1 51 ? -18.016 -20.547 6.82 1 98.38 51 ALA B CA 1
ATOM 3157 C C . ALA B 1 51 ? -19.297 -19.844 6.391 1 98.38 51 ALA B C 1
ATOM 3159 O O . ALA B 1 51 ? -19.594 -18.75 6.852 1 98.38 51 ALA B O 1
ATOM 3160 N N . VAL B 1 52 ? -20.047 -20.469 5.539 1 98.12 52 VAL B N 1
ATOM 3161 C CA . VAL B 1 52 ? -21.219 -19.781 5.016 1 98.12 52 VAL B CA 1
ATOM 3162 C C . VAL B 1 52 ? -22.469 -20.281 5.734 1 98.12 52 VAL B C 1
ATOM 3164 O O . VAL B 1 52 ? -23.578 -19.781 5.492 1 98.12 52 VAL B O 1
ATOM 3167 N N . LYS B 1 53 ? -22.188 -21.281 6.629 1 96.62 53 LYS B N 1
ATOM 3168 C CA . LYS B 1 53 ? -23.312 -21.812 7.379 1 96.62 53 LYS B CA 1
ATOM 3169 C C . LYS B 1 53 ? -24 -20.719 8.195 1 96.62 53 LYS B C 1
ATOM 3171 O O . LYS B 1 53 ? -23.328 -19.938 8.883 1 96.62 53 LYS B O 1
ATOM 3176 N N . ASP B 1 54 ? -25.328 -20.516 8.055 1 95.31 54 ASP B N 1
ATOM 3177 C CA . ASP B 1 54 ? -26.156 -19.562 8.805 1 95.31 54 ASP B CA 1
ATOM 3178 C C . ASP B 1 54 ? -25.828 -18.125 8.43 1 95.31 54 ASP B C 1
ATOM 3180 O O . ASP B 1 54 ? -25.828 -17.234 9.289 1 95.31 54 ASP B O 1
ATOM 3184 N N . THR B 1 55 ? -25.219 -17.969 7.309 1 97.38 55 THR B N 1
ATOM 3185 C CA . THR B 1 55 ? -25.047 -16.625 6.738 1 97.38 55 THR B CA 1
ATOM 3186 C C . THR B 1 55 ? -26 -16.406 5.574 1 97.38 55 THR B C 1
ATOM 3188 O O . THR B 1 55 ? -26.828 -17.281 5.27 1 97.38 55 THR B O 1
ATOM 3191 N N . GLY B 1 56 ? -25.922 -15.273 5.02 1 97.56 56 GLY B N 1
ATOM 3192 C CA . GLY B 1 56 ? -26.766 -14.961 3.885 1 97.56 56 GLY B CA 1
ATOM 3193 C C . GLY B 1 56 ? -26.203 -15.43 2.559 1 97.56 56 GLY B C 1
ATOM 3194 O O . GLY B 1 56 ? -26.812 -15.227 1.508 1 97.56 56 GLY B O 1
ATOM 3195 N N . ILE B 1 57 ? -25.109 -16.141 2.627 1 98.25 57 ILE B N 1
ATOM 3196 C CA . ILE B 1 57 ? -24.469 -16.609 1.409 1 98.25 57 ILE B CA 1
ATOM 3197 C C . ILE B 1 57 ? -24.797 -18.078 1.188 1 98.25 57 ILE B C 1
ATOM 3199 O O . ILE B 1 57 ? -24.656 -18.906 2.098 1 98.25 57 ILE B O 1
ATOM 3203 N N . GLU B 1 58 ? -25.281 -18.422 -0.017 1 98.44 58 GLU B N 1
ATOM 3204 C CA . GLU B 1 58 ? -25.609 -19.781 -0.438 1 98.44 58 GLU B CA 1
ATOM 3205 C C . GLU B 1 58 ? -24.672 -20.266 -1.54 1 98.44 58 GLU B C 1
ATOM 3207 O O . GLU B 1 58 ? -24.484 -19.578 -2.547 1 98.44 58 GLU B O 1
ATOM 3212 N N . ILE B 1 59 ? -24.109 -21.344 -1.352 1 98.69 59 ILE B N 1
ATOM 3213 C CA . ILE B 1 59 ? -23.312 -21.969 -2.4 1 98.69 59 ILE B CA 1
ATOM 3214 C C . ILE B 1 59 ? -24.188 -22.891 -3.242 1 98.69 59 ILE B C 1
ATOM 3216 O O . ILE B 1 59 ? -24.734 -23.875 -2.738 1 98.69 59 ILE B O 1
ATOM 3220 N N . LEU B 1 60 ? -24.25 -22.625 -4.469 1 98.62 60 LEU B N 1
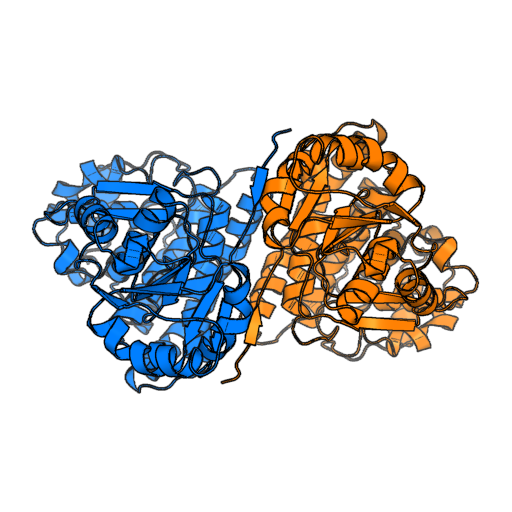ATOM 3221 C CA . LEU B 1 60 ? -25.156 -23.328 -5.367 1 98.62 60 LEU B CA 1
ATOM 3222 C C . LEU B 1 60 ? -24.562 -24.672 -5.781 1 98.62 60 LEU B C 1
ATOM 3224 O O . LEU B 1 60 ? -25.297 -25.656 -5.977 1 98.62 60 LEU B O 1
ATOM 3228 N N . ASP B 1 61 ? -23.266 -24.688 -5.984 1 98.75 61 ASP B N 1
ATOM 3229 C CA . ASP B 1 61 ? -22.609 -25.891 -6.488 1 98.75 61 ASP B CA 1
ATOM 3230 C C . ASP B 1 61 ? -21.094 -25.766 -6.383 1 98.75 61 ASP B C 1
ATOM 3232 O O . ASP B 1 61 ? -20.562 -24.672 -6.172 1 98.75 61 ASP B O 1
ATOM 3236 N N . PHE B 1 62 ? -20.484 -26.906 -6.406 1 98.75 62 PHE B N 1
ATOM 3237 C CA . PHE B 1 62 ? -19.047 -27.047 -6.598 1 98.75 62 PHE B CA 1
ATOM 3238 C C . PHE B 1 62 ? -18.734 -27.656 -7.965 1 98.75 62 PHE B C 1
ATOM 3240 O O . PHE B 1 62 ? -19.094 -28.812 -8.234 1 98.75 62 PHE B O 1
ATOM 3247 N N . VAL B 1 63 ? -18 -26.844 -8.781 1 98.75 63 VAL B N 1
ATOM 3248 C CA . VAL B 1 63 ? -17.844 -27.234 -10.18 1 98.75 63 VAL B CA 1
ATOM 3249 C C . VAL B 1 63 ? -16.359 -27.328 -10.539 1 98.75 63 VAL B C 1
ATOM 3251 O O . VAL B 1 63 ? -15.578 -26.453 -10.18 1 98.75 63 VAL B O 1
ATOM 3254 N N . TRP B 1 64 ? -16.062 -28.391 -11.266 1 98.69 64 TRP B N 1
ATOM 3255 C CA . TRP B 1 64 ? -14.695 -28.562 -11.758 1 98.69 64 TRP B CA 1
ATOM 3256 C C . TRP B 1 64 ? -14.414 -27.625 -12.922 1 98.69 64 TRP B C 1
ATOM 3258 O O . TRP B 1 64 ? -15.242 -27.469 -13.82 1 98.69 64 TRP B O 1
ATOM 3268 N N . PHE B 1 65 ? -13.227 -27 -12.992 1 98.56 65 PHE B N 1
ATOM 3269 C CA . PHE B 1 65 ? -12.93 -25.953 -13.953 1 98.56 65 PHE B CA 1
ATOM 3270 C C . PHE B 1 65 ? -12.508 -26.547 -15.297 1 98.56 65 PHE B C 1
ATOM 3272 O O . PHE B 1 65 ? -12.359 -25.828 -16.281 1 98.56 65 PHE B O 1
ATOM 3279 N N . GLY B 1 66 ? -12.148 -27.844 -15.281 1 97.56 66 GLY B N 1
ATOM 3280 C CA . GLY B 1 66 ? -11.844 -28.5 -16.547 1 97.56 66 GLY B CA 1
ATOM 3281 C C . GLY B 1 66 ? -10.398 -28.938 -16.656 1 97.56 66 GLY B C 1
ATOM 3282 O O . GLY B 1 66 ? -10 -29.547 -17.656 1 97.56 66 GLY B O 1
ATOM 3283 N N . GLY B 1 67 ? -9.531 -28.578 -15.742 1 96.12 67 GLY B N 1
ATOM 3284 C CA . GLY B 1 67 ? -8.195 -29.156 -15.648 1 96.12 67 GLY B CA 1
ATOM 3285 C C . GLY B 1 67 ? -7.129 -28.297 -16.297 1 96.12 67 GLY B C 1
ATOM 3286 O O . GLY B 1 67 ? -5.941 -28.453 -16.016 1 96.12 67 GLY B O 1
ATOM 3287 N N . GLU B 1 68 ? -7.562 -27.5 -17.234 1 95.44 68 GLU B N 1
ATOM 3288 C CA . GLU B 1 68 ? -6.668 -26.578 -17.922 1 95.44 68 GLU B CA 1
ATOM 3289 C C . GLU B 1 68 ? -7.34 -25.219 -18.141 1 95.44 68 GLU B C 1
ATOM 3291 O O . GLU B 1 68 ? -8.562 -25.156 -18.328 1 95.44 68 GLU B O 1
ATOM 3296 N N . CYS B 1 69 ? -6.527 -24.188 -18.125 1 97.31 69 CYS B N 1
ATOM 3297 C CA . CYS B 1 69 ? -7.094 -22.875 -18.438 1 97.31 69 CYS B CA 1
ATOM 3298 C C . CYS B 1 69 ? -7.141 -22.656 -19.953 1 97.31 69 CYS B C 1
ATOM 3300 O O . CYS B 1 69 ? -6.18 -22.156 -20.547 1 97.31 69 CYS B O 1
ATOM 3302 N N . THR B 1 70 ? -8.266 -22.984 -20.562 1 97.81 70 THR B N 1
ATOM 3303 C CA . THR B 1 70 ? -8.547 -22.781 -21.984 1 97.81 70 THR B CA 1
ATOM 3304 C C . THR B 1 70 ? -9.844 -21.984 -22.156 1 97.81 70 THR B C 1
ATOM 3306 O O . THR B 1 70 ? -10.703 -21.984 -21.281 1 97.81 70 THR B O 1
ATOM 3309 N N . PHE B 1 71 ? -9.906 -21.328 -23.297 1 97.81 71 PHE B N 1
ATOM 3310 C CA . PHE B 1 71 ? -11.148 -20.625 -23.609 1 97.81 71 PHE B CA 1
ATOM 3311 C C . PHE B 1 71 ? -12.312 -21.609 -23.672 1 97.81 71 PHE B C 1
ATOM 3313 O O . PHE B 1 71 ? -13.43 -21.281 -23.25 1 97.81 71 PHE B O 1
ATOM 3320 N N . ASN B 1 72 ? -12.062 -22.781 -24.125 1 98.25 72 ASN B N 1
ATOM 3321 C CA . ASN B 1 72 ? -13.102 -23.797 -24.219 1 98.25 72 ASN B CA 1
ATOM 3322 C C . ASN B 1 72 ? -13.633 -24.172 -22.844 1 98.25 72 ASN B C 1
ATOM 3324 O O . ASN B 1 72 ? -14.844 -24.25 -22.641 1 98.25 72 ASN B O 1
ATOM 3328 N N . ASN B 1 73 ? -12.781 -24.422 -21.922 1 98.5 73 ASN B N 1
ATOM 3329 C CA . ASN B 1 73 ? -13.219 -24.766 -20.578 1 98.5 73 ASN B CA 1
ATOM 3330 C C . ASN B 1 73 ? -13.992 -23.609 -19.938 1 98.5 73 ASN B C 1
ATOM 3332 O O . ASN B 1 73 ? -14.961 -23.844 -19.203 1 98.5 73 ASN B O 1
ATOM 3336 N N . ALA B 1 74 ? -13.555 -22.422 -20.188 1 98.44 74 ALA B N 1
ATOM 3337 C CA . ALA B 1 74 ? -14.289 -21.266 -19.688 1 98.44 74 ALA B CA 1
ATOM 3338 C C . ALA B 1 74 ? -15.703 -21.234 -20.266 1 98.44 74 ALA B C 1
ATOM 3340 O O . ALA B 1 74 ? -16.672 -21.016 -19.531 1 98.44 74 ALA B O 1
ATOM 3341 N N . LYS B 1 75 ? -15.828 -21.453 -21.5 1 98.06 75 LYS B N 1
ATOM 3342 C CA . LYS B 1 75 ? -17.125 -21.453 -22.156 1 98.06 75 LYS B CA 1
ATOM 3343 C C . LYS B 1 75 ? -18.016 -22.562 -21.625 1 98.06 75 LYS B C 1
ATOM 3345 O O . LYS B 1 75 ? -19.234 -22.375 -21.453 1 98.06 75 LYS B O 1
ATOM 3350 N N . LYS B 1 76 ? -17.453 -23.688 -21.406 1 98.38 76 LYS B N 1
ATOM 3351 C CA . LYS B 1 76 ? -18.219 -24.781 -20.828 1 98.38 76 LYS B CA 1
ATOM 3352 C C . LYS B 1 76 ? -18.766 -24.406 -19.453 1 98.38 76 LYS B C 1
ATOM 3354 O O . LYS B 1 76 ? -19.906 -24.719 -19.125 1 98.38 76 LYS B O 1
ATOM 3359 N N . LEU B 1 77 ? -17.938 -23.844 -18.672 1 98.56 77 LEU B N 1
ATOM 3360 C CA . LEU B 1 77 ? -18.391 -23.375 -17.359 1 98.56 77 LEU B CA 1
ATOM 3361 C C . LEU B 1 77 ? -19.547 -22.406 -17.484 1 98.56 77 LEU B C 1
ATOM 3363 O O . LEU B 1 77 ? -20.5 -22.453 -16.703 1 98.56 77 LEU B O 1
ATOM 3367 N N . GLU B 1 78 ? -19.484 -21.516 -18.438 1 97.88 78 GLU B N 1
ATOM 3368 C CA . GLU B 1 78 ? -20.5 -20.5 -18.641 1 97.88 78 GLU B CA 1
ATOM 3369 C C . GLU B 1 78 ? -21.844 -21.125 -18.969 1 97.88 78 GLU B C 1
ATOM 3371 O O . GLU B 1 78 ? -22.891 -20.484 -18.812 1 97.88 78 GLU B O 1
ATOM 3376 N N . GLN B 1 79 ? -21.906 -22.328 -19.406 1 97.88 79 GLN B N 1
ATOM 3377 C CA . GLN B 1 79 ? -23.141 -23.016 -19.781 1 97.88 79 GLN B CA 1
ATOM 3378 C C . GLN B 1 79 ? -23.812 -23.656 -18.578 1 97.88 79 GLN B C 1
ATOM 3380 O O . GLN B 1 79 ? -24.969 -24.062 -18.641 1 97.88 79 GLN B O 1
ATOM 3385 N N . LEU B 1 80 ? -23.125 -23.75 -17.547 1 98.31 80 LEU B N 1
ATOM 3386 C CA . LEU B 1 80 ? -23.672 -24.406 -16.375 1 98.31 80 LEU B CA 1
ATOM 3387 C C . LEU B 1 80 ? -24.688 -23.5 -15.672 1 98.31 80 LEU B C 1
ATOM 3389 O O . LEU B 1 80 ? -24.422 -22.312 -15.469 1 98.31 80 LEU B O 1
ATOM 3393 N N . GLU B 1 81 ? -25.812 -24.062 -15.25 1 98 81 GLU B N 1
ATOM 3394 C CA . GLU B 1 81 ? -26.891 -23.312 -14.625 1 98 81 GLU B CA 1
ATOM 3395 C C . GLU B 1 81 ? -26.438 -22.656 -13.32 1 98 81 GLU B C 1
ATOM 3397 O O . GLU B 1 81 ? -26.781 -21.5 -13.047 1 98 81 GLU B O 1
ATOM 3402 N N . ALA B 1 82 ? -25.656 -23.344 -12.57 1 98.25 82 ALA B N 1
ATOM 3403 C CA . ALA B 1 82 ? -25.172 -22.812 -11.297 1 98.25 82 ALA B CA 1
ATOM 3404 C C . ALA B 1 82 ? -24.328 -21.562 -11.516 1 98.25 82 ALA B C 1
ATOM 3406 O O . ALA B 1 82 ? -24.422 -20.594 -10.742 1 98.25 82 ALA B O 1
ATOM 3407 N N . VAL B 1 83 ? -23.484 -21.578 -12.57 1 98.44 83 VAL B N 1
ATOM 3408 C CA . VAL B 1 83 ? -22.641 -20.422 -12.875 1 98.44 83 VAL B CA 1
ATOM 3409 C C . VAL B 1 83 ? -23.5 -19.25 -13.344 1 98.44 83 VAL B C 1
ATOM 3411 O O . VAL B 1 83 ? -23.297 -18.109 -12.914 1 98.44 83 VAL B O 1
ATOM 3414 N N . ARG B 1 84 ? -24.5 -19.516 -14.07 1 97.88 84 ARG B N 1
ATOM 3415 C CA . ARG B 1 84 ? -25.375 -18.469 -14.602 1 97.88 84 ARG B CA 1
ATOM 3416 C C . ARG B 1 84 ? -26.234 -17.859 -13.492 1 97.88 84 ARG B C 1
ATOM 3418 O O . ARG B 1 84 ? -26.5 -16.656 -13.5 1 97.88 84 ARG B O 1
ATOM 3425 N N . GLN B 1 85 ? -26.609 -18.656 -12.586 1 98.06 85 GLN B N 1
ATOM 3426 C CA . GLN B 1 85 ? -27.531 -18.203 -11.555 1 98.06 85 GLN B CA 1
ATOM 3427 C C . GLN B 1 85 ? -26.781 -17.531 -10.398 1 98.06 85 GLN B C 1
ATOM 3429 O O . GLN B 1 85 ? -27.375 -16.828 -9.586 1 98.06 85 GLN B O 1
ATOM 3434 N N . ALA B 1 86 ? -25.484 -17.781 -10.32 1 98.56 86 ALA B N 1
ATOM 3435 C CA . ALA B 1 86 ? -24.703 -17.266 -9.203 1 98.56 86 ALA B CA 1
ATOM 3436 C C . ALA B 1 86 ? -24.484 -15.758 -9.352 1 98.56 86 ALA B C 1
ATOM 3438 O O . ALA B 1 86 ? -24.297 -15.258 -10.461 1 98.56 86 ALA B O 1
ATOM 3439 N N . ASP B 1 87 ? -24.484 -15.047 -8.234 1 98.38 87 ASP B N 1
ATOM 3440 C CA . ASP B 1 87 ? -24.141 -13.633 -8.188 1 98.38 87 ASP B CA 1
ATOM 3441 C C . ASP B 1 87 ? -22.625 -13.43 -8.219 1 98.38 87 ASP B C 1
ATOM 3443 O O . ASP B 1 87 ? -22.141 -12.398 -8.68 1 98.38 87 ASP B O 1
ATOM 3447 N N . MET B 1 88 ? -21.906 -14.414 -7.652 1 98.31 88 MET B N 1
ATOM 3448 C CA . MET B 1 88 ? -20.453 -14.305 -7.52 1 98.31 88 MET B CA 1
ATOM 3449 C C . MET B 1 88 ? -19.781 -15.656 -7.711 1 98.31 88 MET B C 1
ATOM 3451 O O . MET B 1 88 ? -20.422 -16.703 -7.543 1 98.31 88 MET B O 1
ATOM 3455 N N . ILE B 1 89 ? -18.516 -15.664 -8.047 1 98.81 89 ILE B N 1
ATOM 3456 C CA . ILE B 1 89 ? -17.719 -16.859 -8.258 1 98.81 89 ILE B CA 1
ATOM 3457 C C . ILE B 1 89 ? -16.656 -16.984 -7.16 1 98.81 89 ILE B C 1
ATOM 3459 O O . ILE B 1 89 ? -15.922 -16.031 -6.898 1 98.81 89 ILE B O 1
ATOM 3463 N N . PHE B 1 90 ? -16.688 -18.078 -6.449 1 98.94 90 PHE B N 1
ATOM 3464 C CA . PHE B 1 90 ? -15.578 -18.453 -5.57 1 98.94 90 PHE B CA 1
ATOM 3465 C C . PHE B 1 90 ? -14.555 -19.297 -6.32 1 98.94 90 PHE B C 1
ATOM 3467 O O . PHE B 1 90 ? -14.805 -20.469 -6.617 1 98.94 90 PHE B O 1
ATOM 3474 N N . ALA B 1 91 ? -13.414 -18.703 -6.684 1 98.88 91 ALA B N 1
ATOM 3475 C CA . ALA B 1 91 ? -12.344 -19.375 -7.414 1 98.88 91 ALA B CA 1
ATOM 3476 C C . ALA B 1 91 ? -11.398 -20.094 -6.461 1 98.88 91 ALA B C 1
ATOM 3478 O O . ALA B 1 91 ? -10.617 -19.453 -5.754 1 98.88 91 ALA B O 1
ATOM 3479 N N . VAL B 1 92 ? -11.43 -21.438 -6.559 1 98.88 92 VAL B N 1
ATOM 3480 C CA . VAL B 1 92 ? -10.734 -22.25 -5.555 1 98.88 92 VAL B CA 1
ATOM 3481 C C . VAL B 1 92 ? -9.641 -23.078 -6.219 1 98.88 92 VAL B C 1
ATOM 3483 O O . VAL B 1 92 ? -9.914 -23.859 -7.129 1 98.88 92 VAL B O 1
ATOM 3486 N N . GLY B 1 93 ? -8.391 -22.859 -5.766 1 98.62 93 GLY B N 1
ATOM 3487 C CA . GLY B 1 93 ? -7.359 -23.766 -6.23 1 98.62 93 GLY B CA 1
ATOM 3488 C C . GLY B 1 93 ? -6.09 -23.062 -6.664 1 98.62 93 GLY B C 1
ATOM 3489 O O . GLY B 1 93 ? -5.668 -22.094 -6.027 1 98.62 93 GLY B O 1
ATOM 3490 N N . GLY B 1 94 ? -5.422 -23.688 -7.609 1 97.81 94 GLY B N 1
ATOM 3491 C CA . GLY B 1 94 ? -4.176 -23.141 -8.125 1 97.81 94 GLY B CA 1
ATOM 3492 C C . GLY B 1 94 ? -4.383 -22.156 -9.258 1 97.81 94 GLY B C 1
ATOM 3493 O O . GLY B 1 94 ? -5.496 -21.688 -9.484 1 97.81 94 GLY B O 1
ATOM 3494 N N . GLY B 1 95 ? -3.318 -21.844 -9.93 1 97.75 95 GLY B N 1
ATOM 3495 C CA . GLY B 1 95 ? -3.295 -20.797 -10.938 1 97.75 95 GLY B CA 1
ATOM 3496 C C . GLY B 1 95 ? -4.23 -21.062 -12.102 1 97.75 95 GLY B C 1
ATOM 3497 O O . GLY B 1 95 ? -4.996 -20.188 -12.508 1 97.75 95 GLY B O 1
ATOM 3498 N N . LYS B 1 96 ? -4.184 -22.281 -12.586 1 97.12 96 LYS B N 1
ATOM 3499 C CA . LYS B 1 96 ? -4.984 -22.609 -13.758 1 97.12 96 LYS B CA 1
ATOM 3500 C C . LYS B 1 96 ? -6.477 -22.531 -13.445 1 97.12 96 LYS B C 1
ATOM 3502 O O . LYS B 1 96 ? -7.262 -22.047 -14.273 1 97.12 96 LYS B O 1
ATOM 3507 N N . ALA B 1 97 ? -6.867 -23.016 -12.297 1 98.56 97 ALA B N 1
ATOM 3508 C CA . ALA B 1 97 ? -8.266 -22.938 -11.898 1 98.56 97 ALA B CA 1
ATOM 3509 C C . ALA B 1 97 ? -8.719 -21.5 -11.734 1 98.56 97 ALA B C 1
ATOM 3511 O O . ALA B 1 97 ? -9.75 -21.094 -12.281 1 98.56 97 ALA B O 1
ATOM 3512 N N . ILE B 1 98 ? -7.965 -20.719 -11.055 1 98.62 98 ILE B N 1
ATOM 3513 C CA . ILE B 1 98 ? -8.328 -19.344 -10.781 1 98.62 98 ILE B CA 1
ATOM 3514 C C . ILE B 1 98 ? -8.305 -18.531 -12.07 1 98.62 98 ILE B C 1
ATOM 3516 O O . ILE B 1 98 ? -9.188 -17.703 -12.312 1 98.62 98 ILE B O 1
ATOM 3520 N N . ASP B 1 99 ? -7.32 -18.75 -12.945 1 98.44 99 ASP B N 1
ATOM 3521 C CA . ASP B 1 99 ? -7.27 -18.078 -14.234 1 98.44 99 ASP B CA 1
ATOM 3522 C C . ASP B 1 99 ? -8.516 -18.375 -15.062 1 98.44 99 ASP B C 1
ATOM 3524 O O . ASP B 1 99 ? -9.039 -17.5 -15.75 1 98.44 99 ASP B O 1
ATOM 3528 N N . THR B 1 100 ? -8.953 -19.609 -15.023 1 98.62 100 THR B N 1
ATOM 3529 C CA . THR B 1 100 ? -10.164 -19.984 -15.75 1 98.62 100 THR B CA 1
ATOM 3530 C C . THR B 1 100 ? -11.375 -19.234 -15.195 1 98.62 100 THR B C 1
ATOM 3532 O O . THR B 1 100 ? -12.211 -18.75 -15.953 1 98.62 100 THR B O 1
ATOM 3535 N N . CYS B 1 101 ? -11.445 -19.156 -13.883 1 98.38 101 CYS B N 1
ATOM 3536 C CA . CYS B 1 101 ? -12.531 -18.438 -13.234 1 98.38 101 CYS B CA 1
ATOM 3537 C C . CYS B 1 101 ? -12.523 -16.969 -13.633 1 98.38 101 CYS B C 1
ATOM 3539 O O . CYS B 1 101 ? -13.578 -16.359 -13.812 1 98.38 101 CYS B O 1
ATOM 3541 N N . LYS B 1 102 ? -11.344 -16.375 -13.789 1 98.06 102 LYS B N 1
ATOM 3542 C CA . LYS B 1 102 ? -11.219 -14.984 -14.211 1 98.06 102 LYS B CA 1
ATOM 3543 C C . LYS B 1 102 ? -11.836 -14.781 -15.594 1 98.06 102 LYS B C 1
ATOM 3545 O O . LYS B 1 102 ? -12.523 -13.781 -15.828 1 98.06 102 LYS B O 1
ATOM 3550 N N . LEU B 1 103 ? -11.57 -15.711 -16.5 1 98 103 LEU B N 1
ATOM 3551 C CA . LEU B 1 103 ? -12.148 -15.617 -17.844 1 98 103 LEU B CA 1
ATOM 3552 C C . LEU B 1 103 ? -13.672 -15.586 -17.766 1 98 103 LEU B C 1
ATOM 3554 O O . LEU B 1 103 ? -14.312 -14.773 -18.438 1 98 103 LEU B O 1
ATOM 3558 N N . VAL B 1 104 ? -14.25 -16.422 -16.922 1 97.75 104 VAL B N 1
ATOM 3559 C CA . VAL B 1 104 ? -15.695 -16.516 -16.781 1 97.75 104 VAL B CA 1
ATOM 3560 C C . VAL B 1 104 ? -16.234 -15.25 -16.125 1 97.75 104 VAL B C 1
ATOM 3562 O O . VAL B 1 104 ? -17.266 -14.711 -16.562 1 97.75 104 VAL B O 1
ATOM 3565 N N . SER B 1 105 ? -15.555 -14.828 -15.117 1 97 105 SER B N 1
ATOM 3566 C CA . SER B 1 105 ? -15.969 -13.641 -14.383 1 97 105 SER B CA 1
ATOM 3567 C C . SER B 1 105 ? -16.031 -12.422 -15.297 1 97 105 SER B C 1
ATOM 3569 O O . SER B 1 105 ? -16.969 -11.625 -15.211 1 97 105 SER B O 1
ATOM 3571 N N . ILE B 1 106 ? -15.109 -12.234 -16.141 1 92.56 106 ILE B N 1
ATOM 3572 C CA . ILE B 1 106 ? -15.047 -11.086 -17.047 1 92.56 106 ILE B CA 1
ATOM 3573 C C . ILE B 1 106 ? -16.172 -11.172 -18.062 1 92.56 106 ILE B C 1
ATOM 3575 O O . ILE B 1 106 ? -16.859 -10.18 -18.328 1 92.56 106 ILE B O 1
ATOM 3579 N N . ASP B 1 107 ? -16.328 -12.32 -18.641 1 93.38 107 ASP B N 1
ATOM 3580 C CA . ASP B 1 107 ? -17.359 -12.5 -19.656 1 93.38 107 ASP B CA 1
ATOM 3581 C C . ASP B 1 107 ? -18.75 -12.219 -19.094 1 93.38 107 ASP B C 1
ATOM 3583 O O . ASP B 1 107 ? -19.578 -11.617 -19.781 1 93.38 107 ASP B O 1
ATOM 3587 N N . PHE B 1 108 ? -18.984 -12.547 -17.859 1 93.88 108 PHE B N 1
ATOM 3588 C CA . PHE B 1 108 ? -20.297 -12.406 -17.266 1 93.88 108 PHE B CA 1
ATOM 3589 C C . PHE B 1 108 ? -20.391 -11.133 -16.438 1 93.88 108 PHE B C 1
ATOM 3591 O O . PHE B 1 108 ? -21.438 -10.812 -15.883 1 93.88 108 PHE B O 1
ATOM 3598 N N . GLU B 1 109 ? -19.234 -10.469 -16.297 1 91.75 109 GLU B N 1
ATOM 3599 C CA . GLU B 1 109 ? -19.156 -9.289 -15.445 1 91.75 109 GLU B CA 1
ATOM 3600 C C . GLU B 1 109 ? -19.609 -9.609 -14.016 1 91.75 109 GLU B C 1
ATOM 3602 O O . GLU B 1 109 ? -20.406 -8.883 -13.43 1 91.75 109 GLU B O 1
ATOM 3607 N N . LYS B 1 110 ? -19.188 -10.781 -13.523 1 95.5 110 LYS B N 1
ATOM 3608 C CA . LYS B 1 110 ? -19.453 -11.227 -12.164 1 95.5 110 LYS B CA 1
ATOM 3609 C C . LYS B 1 110 ? -18.234 -11.016 -11.273 1 95.5 110 LYS B C 1
ATOM 3611 O O . LYS B 1 110 ? -17.109 -11.281 -11.688 1 95.5 110 LYS B O 1
ATOM 3616 N N . PRO B 1 111 ? -18.531 -10.484 -10.109 1 97.06 111 PRO B N 1
ATOM 3617 C CA . PRO B 1 111 ? -17.406 -10.445 -9.172 1 97.06 111 PRO B CA 1
ATOM 3618 C C . PRO B 1 111 ? -16.906 -11.836 -8.797 1 97.06 111 PRO B C 1
ATOM 3620 O O . PRO B 1 111 ? -17.688 -12.789 -8.773 1 97.06 111 PRO B O 1
ATOM 3623 N N . TYR B 1 112 ? -15.625 -11.969 -8.523 1 98.38 112 TYR B N 1
ATOM 3624 C CA . TYR B 1 112 ? -15.086 -13.234 -8.047 1 98.38 112 TYR B CA 1
ATOM 3625 C C . TYR B 1 112 ? -14.172 -13.023 -6.844 1 98.38 112 TYR B C 1
ATOM 3627 O O . TYR B 1 112 ? -13.68 -11.914 -6.621 1 98.38 112 TYR B O 1
ATOM 3635 N N . PHE B 1 113 ? -14.086 -14.016 -6.062 1 98.81 113 PHE B N 1
ATOM 3636 C CA . PHE B 1 113 ? -13.242 -14.109 -4.875 1 98.81 113 PHE B CA 1
ATOM 3637 C C . PHE B 1 113 ? -12.281 -15.289 -4.984 1 98.81 113 PHE B C 1
ATOM 3639 O O . PHE B 1 113 ? -12.656 -16.359 -5.469 1 98.81 113 PHE B O 1
ATOM 3646 N N . SER B 1 114 ? -11.055 -15.07 -4.543 1 98.81 114 SER B N 1
ATOM 3647 C CA . SER B 1 114 ? -10.047 -16.109 -4.711 1 98.81 114 SER B CA 1
ATOM 3648 C C . SER B 1 114 ? -9.789 -16.844 -3.4 1 98.81 114 SER B C 1
ATOM 3650 O O . SER B 1 114 ? -9.711 -16.219 -2.338 1 98.81 114 SER B O 1
ATOM 3652 N N . PHE B 1 115 ? -9.711 -18.109 -3.518 1 98.94 115 PHE B N 1
ATOM 3653 C CA . PHE B 1 115 ? -9.406 -19.031 -2.426 1 98.94 115 PHE B CA 1
ATOM 3654 C C . PHE B 1 115 ? -8.258 -19.953 -2.803 1 98.94 115 PHE B C 1
ATOM 3656 O O . PHE B 1 115 ? -8.469 -21.141 -3.051 1 98.94 115 PHE B O 1
ATOM 3663 N N . PRO B 1 116 ? -7.055 -19.422 -2.742 1 98.94 116 PRO B N 1
ATOM 3664 C CA . PRO B 1 116 ? -5.922 -20.297 -3.088 1 98.94 116 PRO B CA 1
ATOM 3665 C C . PRO B 1 116 ? -5.746 -21.453 -2.111 1 98.94 116 PRO B C 1
ATOM 3667 O O . PRO B 1 116 ? -5.895 -21.266 -0.899 1 98.94 116 PRO B O 1
ATOM 3670 N N . THR B 1 117 ? -5.445 -22.609 -2.68 1 98.88 117 THR B N 1
ATOM 3671 C CA . THR B 1 117 ? -5.195 -23.781 -1.857 1 98.88 117 THR B CA 1
ATOM 3672 C C . THR B 1 117 ? -3.732 -24.203 -1.945 1 98.88 117 THR B C 1
ATOM 3674 O O . THR B 1 117 ? -3.303 -25.125 -1.245 1 98.88 117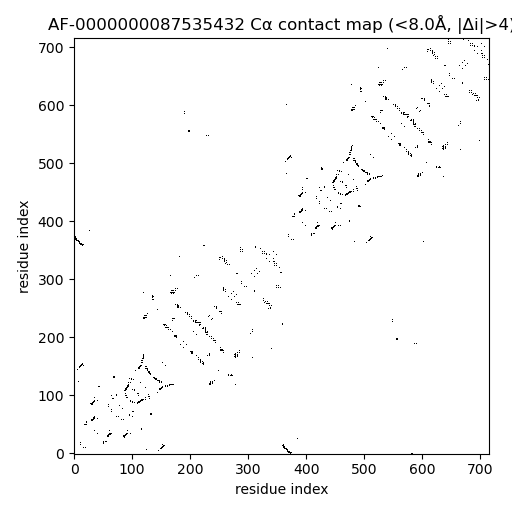 THR B O 1
ATOM 3677 N N . ILE B 1 118 ? -3.021 -23.562 -2.822 1 98.69 118 ILE B N 1
ATOM 3678 C CA . ILE B 1 118 ? -1.574 -23.719 -2.92 1 98.69 118 ILE B CA 1
ATOM 3679 C C . ILE B 1 118 ? -0.917 -22.344 -3.039 1 98.69 118 ILE B C 1
ATOM 3681 O O . ILE B 1 118 ? -1.555 -21.375 -3.463 1 98.69 118 ILE B O 1
ATOM 3685 N N . ALA B 1 119 ? 0.312 -22.219 -2.609 1 98.69 119 ALA B N 1
ATOM 3686 C CA . ALA B 1 119 ? 1.125 -21.016 -2.779 1 98.69 119 ALA B CA 1
ATOM 3687 C C . ALA B 1 119 ? 2.225 -21.234 -3.814 1 98.69 119 ALA B C 1
ATOM 3689 O O . ALA B 1 119 ? 3.41 -21.25 -3.479 1 98.69 119 ALA B O 1
ATOM 3690 N N . SER B 1 120 ? 1.81 -21.266 -5.102 1 98.5 120 SER B N 1
ATOM 3691 C CA . SER B 1 120 ? 2.738 -21.594 -6.18 1 98.5 120 SER B CA 1
ATOM 3692 C C . SER B 1 120 ? 2.865 -20.453 -7.172 1 98.5 120 SER B C 1
ATOM 3694 O O . SER B 1 120 ? 3.766 -20.453 -8.016 1 98.5 120 SER B O 1
ATOM 3696 N N . ASN B 1 121 ? 1.979 -19.5 -7.035 1 97.88 121 ASN B N 1
ATOM 3697 C CA . ASN B 1 121 ? 1.872 -18.422 -8.016 1 97.88 121 ASN B CA 1
ATOM 3698 C C . ASN B 1 121 ? 1.026 -17.266 -7.488 1 97.88 121 ASN B C 1
ATOM 3700 O O . ASN B 1 121 ? 0.414 -17.375 -6.426 1 97.88 121 ASN B O 1
ATOM 3704 N N . CYS B 1 122 ? 0.984 -16.203 -8.289 1 98.38 122 CYS B N 1
ATOM 3705 C CA . CYS B 1 122 ? 0.264 -15.039 -7.809 1 98.38 122 CYS B CA 1
ATOM 3706 C C . CYS B 1 122 ? -1.083 -14.898 -8.508 1 98.38 122 CYS B C 1
ATOM 3708 O O . CYS B 1 122 ? -1.735 -13.859 -8.406 1 98.38 122 CYS B O 1
ATOM 3710 N N . ALA B 1 123 ? -1.607 -15.891 -9.188 1 98.19 123 ALA B N 1
ATOM 3711 C CA . ALA B 1 123 ? -2.859 -15.859 -9.938 1 98.19 123 ALA B CA 1
ATOM 3712 C C . ALA B 1 123 ? -4.023 -15.422 -9.055 1 98.19 123 ALA B C 1
ATOM 3714 O O . ALA B 1 123 ? -4.922 -14.711 -9.508 1 98.19 123 ALA B O 1
ATOM 3715 N N . PRO B 1 124 ? -4.066 -15.844 -7.773 1 98.75 124 PRO B N 1
ATOM 3716 C CA . PRO B 1 124 ? -5.195 -15.445 -6.93 1 98.75 124 PRO B CA 1
ATOM 3717 C C . PRO B 1 124 ? -5.32 -13.93 -6.789 1 98.75 124 PRO B C 1
ATOM 3719 O O . PRO B 1 124 ? -6.391 -13.422 -6.434 1 98.75 124 PRO B O 1
ATOM 3722 N N . THR B 1 125 ? -4.23 -13.234 -7.074 1 98.44 125 THR B N 1
ATOM 3723 C CA . THR B 1 125 ? -4.195 -11.797 -6.812 1 98.44 125 THR B CA 1
ATOM 3724 C C . THR B 1 125 ? -4.051 -11.016 -8.109 1 98.44 125 THR B C 1
ATOM 3726 O O . THR B 1 125 ? -4.645 -9.945 -8.266 1 98.44 125 THR B O 1
ATOM 3729 N N . SER B 1 126 ? -3.35 -11.477 -9.07 1 97.31 126 SER B N 1
ATOM 3730 C CA . SER B 1 126 ? -3.049 -10.766 -10.312 1 97.31 126 SER B CA 1
ATOM 3731 C C . SER B 1 126 ? -4.297 -10.609 -11.172 1 97.31 126 SER B C 1
ATOM 3733 O O . SER B 1 126 ? -5.312 -11.266 -10.938 1 97.31 126 SER B O 1
ATOM 3735 N N . ALA B 1 127 ? -4.199 -9.695 -12.148 1 96.12 127 ALA B N 1
ATOM 3736 C CA . ALA B 1 127 ? -5.289 -9.461 -13.094 1 96.12 127 ALA B CA 1
ATOM 3737 C C . ALA B 1 127 ? -4.891 -9.891 -14.508 1 96.12 127 ALA B C 1
ATOM 3739 O O . ALA B 1 127 ? -5.102 -9.141 -15.469 1 96.12 127 ALA B O 1
ATOM 3740 N N . VAL B 1 128 ? -4.316 -11.039 -14.617 1 96.19 128 VAL B N 1
ATOM 3741 C CA . VAL B 1 128 ? -3.939 -11.648 -15.891 1 96.19 128 VAL B CA 1
ATOM 3742 C C . VAL B 1 128 ? -4.215 -13.148 -15.844 1 96.19 128 VAL B C 1
ATOM 3744 O O . VAL B 1 128 ? -3.961 -13.805 -14.828 1 96.19 128 VAL B O 1
ATOM 3747 N N . SER B 1 129 ? -4.781 -13.656 -16.844 1 96.94 129 SER B N 1
ATOM 3748 C CA . SER B 1 129 ? -4.922 -15.102 -17.031 1 96.94 129 SER B CA 1
ATOM 3749 C C . SER B 1 129 ? -3.965 -15.609 -18.109 1 96.94 129 SER B C 1
ATOM 3751 O O . SER B 1 129 ? -3.875 -15.039 -19.188 1 96.94 129 SER B O 1
ATOM 3753 N N . ILE B 1 130 ? -3.297 -16.609 -17.75 1 95.12 130 ILE B N 1
ATOM 3754 C CA . ILE B 1 130 ? -2.49 -17.328 -18.719 1 95.12 130 ILE B CA 1
ATOM 3755 C C . ILE B 1 130 ? -3.324 -18.438 -19.359 1 95.12 130 ILE B C 1
ATOM 3757 O O . ILE B 1 130 ? -3.707 -19.391 -18.688 1 95.12 130 ILE B O 1
ATOM 3761 N N . VAL B 1 131 ? -3.504 -18.312 -20.594 1 96.38 131 VAL B N 1
ATOM 3762 C CA . VAL B 1 131 ? -4.383 -19.234 -21.312 1 96.38 131 VAL B CA 1
ATOM 3763 C C . VAL B 1 131 ? -3.553 -20.172 -22.172 1 96.38 131 VAL B C 1
ATOM 3765 O O . VAL B 1 131 ? -2.592 -19.75 -22.828 1 96.38 131 VAL B O 1
ATOM 3768 N N . TYR B 1 132 ? -3.996 -21.375 -22.172 1 93.81 132 TYR B N 1
ATOM 3769 C CA . TYR B 1 132 ? -3.33 -22.422 -22.938 1 93.81 132 TYR B CA 1
ATOM 3770 C C . TYR B 1 132 ? -4.258 -22.969 -24.016 1 93.81 132 TYR B C 1
ATOM 3772 O O . TYR B 1 132 ? -5.48 -22.844 -23.922 1 93.81 132 TYR B O 1
ATOM 3780 N N . ASN B 1 133 ? -3.613 -23.562 -24.984 1 94.06 133 ASN B N 1
ATOM 3781 C CA . ASN B 1 133 ? -4.348 -24.344 -25.969 1 94.06 133 ASN B CA 1
ATOM 3782 C C . ASN B 1 133 ? -4.734 -25.719 -25.422 1 94.06 133 ASN B C 1
ATOM 3784 O O . ASN B 1 133 ? -4.223 -26.156 -24.391 1 94.06 133 ASN B O 1
ATOM 3788 N N . GLU B 1 134 ? -5.621 -26.375 -26.141 1 92.38 134 GLU B N 1
ATOM 3789 C CA . GLU B 1 134 ? -6.07 -27.703 -25.734 1 92.38 134 GLU B CA 1
ATOM 3790 C C . GLU B 1 134 ? -4.906 -28.688 -25.672 1 92.38 134 GLU B C 1
ATOM 3792 O O . GLU B 1 134 ? -4.93 -29.641 -24.906 1 92.38 134 GLU B O 1
ATOM 3797 N N . ASP B 1 135 ? -3.863 -28.438 -26.438 1 89.88 135 ASP B N 1
ATOM 3798 C CA . ASP B 1 135 ? -2.734 -29.359 -26.484 1 89.88 135 ASP B CA 1
ATOM 3799 C C . ASP B 1 135 ? -1.684 -29.016 -25.438 1 89.88 135 ASP B C 1
ATOM 3801 O O . ASP B 1 135 ? -0.609 -29.609 -25.406 1 89.88 135 ASP B O 1
ATOM 3805 N N . GLY B 1 136 ? -1.995 -27.922 -24.672 1 87.94 136 GLY B N 1
ATOM 3806 C CA . GLY B 1 136 ? -1.11 -27.594 -23.562 1 87.94 136 GLY B CA 1
ATOM 3807 C C . GLY B 1 136 ? -0.105 -26.516 -23.906 1 87.94 136 GLY B C 1
ATOM 3808 O O . GLY B 1 136 ? 0.602 -26.016 -23.031 1 87.94 136 GLY B O 1
ATOM 3809 N N . THR B 1 137 ? 0.005 -26.156 -25.125 1 90.12 137 THR B N 1
ATOM 3810 C CA . THR B 1 137 ? 0.918 -25.094 -25.5 1 90.12 137 THR B CA 1
ATOM 3811 C C . THR B 1 137 ? 0.365 -23.734 -25.078 1 90.12 137 THR B C 1
ATOM 3813 O O . THR B 1 137 ? -0.843 -23.578 -24.891 1 90.12 137 THR B O 1
ATOM 3816 N N . PHE B 1 138 ? 1.258 -22.812 -24.938 1 90.62 138 PHE B N 1
ATOM 3817 C CA . PHE B 1 138 ? 0.875 -21.453 -24.547 1 90.62 138 PHE B CA 1
ATOM 3818 C C . PHE B 1 138 ? 0.025 -20.812 -25.625 1 90.62 138 PHE B C 1
ATOM 3820 O O . PHE B 1 138 ? 0.335 -20.906 -26.812 1 90.62 138 PHE B O 1
ATOM 3827 N N . CYS B 1 139 ? -1.091 -20.125 -25.203 1 92.81 139 CYS B N 1
ATOM 3828 C CA . CYS B 1 139 ? -1.977 -19.422 -26.125 1 92.81 139 CYS B CA 1
ATOM 3829 C C . CYS B 1 139 ? -1.784 -17.922 -26.031 1 92.81 139 CYS B C 1
ATOM 3831 O O . CYS B 1 139 ? -1.157 -17.312 -26.891 1 92.81 139 CYS B O 1
ATOM 3833 N N . LYS B 1 140 ? -2.17 -17.328 -24.891 1 92.81 140 LYS B N 1
ATOM 3834 C CA . LYS B 1 140 ? -1.988 -15.891 -24.75 1 92.81 140 LYS B CA 1
ATOM 3835 C C . LYS B 1 140 ? -2.25 -15.438 -23.328 1 92.81 140 LYS B C 1
ATOM 3837 O O . LYS B 1 140 ? -2.766 -16.203 -22.5 1 92.81 140 LYS B O 1
ATOM 3842 N N . PHE B 1 141 ? -1.836 -14.203 -23.156 1 94 141 PHE B N 1
ATOM 3843 C CA . PHE B 1 141 ? -2.195 -13.492 -21.938 1 94 141 PHE B CA 1
ATOM 3844 C C . PHE B 1 141 ? -3.525 -12.766 -22.094 1 94 141 PHE B C 1
ATOM 3846 O O . PHE B 1 141 ? -3.748 -12.094 -23.109 1 94 141 PHE B O 1
ATOM 3853 N N . VAL B 1 142 ? -4.438 -12.945 -21.125 1 95.56 142 VAL B N 1
ATOM 3854 C CA . VAL B 1 142 ? -5.66 -12.148 -21.094 1 95.56 142 VAL B CA 1
ATOM 3855 C C . VAL B 1 142 ? -5.641 -11.242 -19.859 1 95.56 142 VAL B C 1
ATOM 3857 O O . VAL B 1 142 ? -5.633 -11.719 -18.719 1 95.56 142 VAL B O 1
ATOM 3860 N N . HIS B 1 143 ? -5.559 -9.922 -20.156 1 92.5 143 HIS B N 1
ATOM 3861 C CA . HIS B 1 143 ? -5.473 -8.938 -19.078 1 92.5 143 HIS B CA 1
ATOM 3862 C C . HIS B 1 143 ? -6.852 -8.414 -18.703 1 92.5 143 HIS B C 1
ATOM 3864 O O . HIS B 1 143 ? -7.746 -8.336 -19.547 1 92.5 143 HIS B O 1
ATOM 3870 N N . PHE B 1 144 ? -6.973 -8.148 -17.453 1 85.62 144 PHE B N 1
ATOM 3871 C CA . PHE B 1 144 ? -8.188 -7.582 -16.875 1 85.62 144 PHE B CA 1
ATOM 3872 C C . PHE B 1 144 ? -7.867 -6.359 -16.031 1 85.62 144 PHE B C 1
ATOM 3874 O O . PHE B 1 144 ? -6.734 -6.199 -15.562 1 85.62 144 PHE B O 1
ATOM 3881 N N . LEU B 1 145 ? -8.859 -5.512 -15.898 1 75.94 145 LEU B N 1
ATOM 3882 C CA . LEU B 1 145 ? -8.641 -4.359 -15.031 1 75.94 145 LEU B CA 1
ATOM 3883 C C . LEU B 1 145 ? -8.992 -4.695 -13.586 1 75.94 145 LEU B C 1
ATOM 3885 O O . LEU B 1 145 ? -8.297 -4.27 -12.656 1 75.94 145 LEU B O 1
ATOM 3889 N N . GLU B 1 146 ? -10.039 -5.539 -13.391 1 87.5 146 GLU B N 1
ATOM 3890 C CA . GLU B 1 146 ? -10.547 -5.77 -12.039 1 87.5 146 GLU B CA 1
ATOM 3891 C C . GLU B 1 146 ? -9.984 -7.062 -11.453 1 87.5 146 GLU B C 1
ATOM 3893 O O . GLU B 1 146 ? -10.258 -8.148 -11.969 1 87.5 146 GLU B O 1
ATOM 3898 N N . PRO B 1 147 ? -9.188 -7.004 -10.383 1 95.56 147 PRO B N 1
ATOM 3899 C CA . PRO B 1 147 ? -8.75 -8.211 -9.664 1 95.56 147 PRO B CA 1
ATOM 3900 C C . PRO B 1 147 ? -9.859 -8.805 -8.797 1 95.56 147 PRO B C 1
ATOM 3902 O O . PRO B 1 147 ? -11 -8.344 -8.844 1 95.56 147 PRO B O 1
ATOM 3905 N N . ALA B 1 148 ? -9.547 -9.938 -8.094 1 97.88 148 ALA B N 1
ATOM 3906 C CA . ALA B 1 148 ? -10.484 -10.492 -7.117 1 97.88 148 ALA B CA 1
ATOM 3907 C C . ALA B 1 148 ? -10.969 -9.422 -6.148 1 97.88 148 ALA B C 1
ATOM 3909 O O . ALA B 1 148 ? -10.219 -8.516 -5.785 1 97.88 148 ALA B O 1
ATOM 3910 N N . LYS B 1 149 ? -12.195 -9.508 -5.797 1 98 149 LYS B N 1
ATOM 3911 C CA . LYS B 1 149 ? -12.727 -8.555 -4.82 1 98 149 LYS B CA 1
ATOM 3912 C C . LYS B 1 149 ? -12.086 -8.758 -3.451 1 98 149 LYS B C 1
ATOM 3914 O O . LYS B 1 149 ? -11.992 -7.82 -2.658 1 98 149 LYS B O 1
ATOM 3919 N N . HIS B 1 150 ? -11.641 -10 -3.172 1 98.69 150 HIS B N 1
ATOM 3920 C CA . HIS B 1 150 ? -10.969 -10.375 -1.932 1 98.69 150 HIS B CA 1
ATOM 3921 C C . HIS B 1 150 ? -10.227 -11.695 -2.088 1 98.69 150 HIS B C 1
ATOM 3923 O O . HIS B 1 150 ? -10.68 -12.586 -2.816 1 98.69 150 HIS B O 1
ATOM 3929 N N . VAL B 1 151 ? -9.078 -11.836 -1.447 1 98.94 151 VAL B N 1
ATOM 3930 C CA . VAL B 1 151 ? -8.32 -13.078 -1.433 1 98.94 151 VAL B CA 1
ATOM 3931 C C . VAL B 1 151 ? -8.367 -13.695 -0.036 1 98.94 151 VAL B C 1
ATOM 3933 O O . VAL B 1 151 ? -7.973 -13.055 0.944 1 98.94 151 VAL B O 1
ATOM 3936 N N . PHE B 1 152 ? -8.867 -14.938 0.068 1 98.94 152 PHE B N 1
ATOM 3937 C CA . PHE B 1 152 ? -8.93 -15.664 1.332 1 98.94 152 PHE B CA 1
ATOM 3938 C C . PHE B 1 152 ? -7.859 -16.75 1.39 1 98.94 152 PHE B C 1
ATOM 3940 O O . PHE B 1 152 ? -7.934 -17.734 0.662 1 98.94 152 PHE B O 1
ATOM 3947 N N . ILE B 1 153 ? -6.898 -16.594 2.303 1 98.94 153 ILE B N 1
ATOM 3948 C CA . ILE B 1 153 ? -5.773 -17.516 2.4 1 98.94 153 ILE B CA 1
ATOM 3949 C C . ILE B 1 153 ? -5.867 -18.312 3.699 1 98.94 153 ILE B C 1
ATOM 3951 O O . ILE B 1 153 ? -5.594 -17.781 4.781 1 98.94 153 ILE B O 1
ATOM 3955 N N . ASN B 1 154 ? -6.324 -19.516 3.566 1 98.88 154 ASN B N 1
ATOM 3956 C CA . ASN B 1 154 ? -6.34 -20.422 4.711 1 98.88 154 ASN B CA 1
ATOM 3957 C C . ASN B 1 154 ? -4.988 -21.094 4.902 1 98.88 154 ASN B C 1
ATOM 3959 O O . ASN B 1 154 ? -4.617 -21.984 4.121 1 98.88 154 ASN B O 1
ATOM 3963 N N . THR B 1 155 ? -4.242 -20.797 5.977 1 98.62 155 THR B N 1
ATOM 3964 C CA . THR B 1 155 ? -2.865 -21.234 6.172 1 98.62 155 THR B CA 1
ATOM 3965 C C . THR B 1 155 ? -2.811 -22.734 6.438 1 98.62 155 THR B C 1
ATOM 3967 O O . THR B 1 155 ? -1.81 -23.391 6.133 1 98.62 155 THR B O 1
ATOM 3970 N N . GLU B 1 156 ? -3.857 -23.297 6.98 1 98.56 156 GLU B N 1
ATOM 3971 C CA . GLU B 1 156 ? -3.885 -24.75 7.191 1 98.56 156 GLU B CA 1
ATOM 3972 C C . GLU B 1 156 ? -3.971 -25.5 5.867 1 98.56 156 GLU B C 1
ATOM 3974 O O . GLU B 1 156 ? -3.293 -26.5 5.676 1 98.56 156 GLU B O 1
ATOM 3979 N N . ILE B 1 157 ? -4.797 -24.984 4.996 1 98.81 157 ILE B N 1
ATOM 3980 C CA . ILE B 1 157 ? -4.91 -25.609 3.678 1 98.81 157 ILE B CA 1
ATOM 3981 C C . ILE B 1 157 ? -3.58 -25.484 2.939 1 98.81 157 ILE B C 1
ATOM 3983 O O . ILE B 1 157 ? -3.105 -26.469 2.346 1 98.81 157 ILE B O 1
ATOM 3987 N N . ILE B 1 158 ? -2.975 -24.359 3.02 1 98.81 158 ILE B N 1
ATOM 3988 C CA . ILE B 1 158 ? -1.69 -24.141 2.365 1 98.81 158 ILE B CA 1
ATOM 3989 C C . ILE B 1 158 ? -0.641 -25.078 2.961 1 98.81 158 ILE B C 1
ATOM 3991 O O . ILE B 1 158 ? 0.159 -25.672 2.232 1 98.81 158 ILE B O 1
ATOM 3995 N N . ALA B 1 159 ? -0.588 -25.25 4.27 1 98.69 159 ALA B N 1
ATOM 3996 C CA . ALA B 1 159 ? 0.404 -26.062 4.969 1 98.69 159 ALA B CA 1
ATOM 3997 C C . ALA B 1 159 ? 0.287 -27.531 4.562 1 98.69 159 ALA B C 1
ATOM 3999 O O . ALA B 1 159 ? 1.273 -28.266 4.594 1 98.69 159 ALA B O 1
ATOM 4000 N N . ASN B 1 160 ? -0.951 -27.922 4.18 1 98.56 160 ASN B N 1
ATOM 4001 C CA . ASN B 1 160 ? -1.179 -29.344 3.893 1 98.56 160 ASN B CA 1
ATOM 4002 C C . ASN B 1 160 ? -1.136 -29.625 2.393 1 98.56 160 ASN B C 1
ATOM 4004 O O . ASN B 1 160 ? -1.299 -30.766 1.966 1 98.56 160 ASN B O 1
ATOM 4008 N N . ALA B 1 161 ? -0.912 -28.594 1.595 1 98.56 161 ALA B N 1
ATOM 4009 C CA . ALA B 1 161 ? -0.735 -28.781 0.157 1 98.56 161 ALA B CA 1
ATOM 4010 C C . ALA B 1 161 ? 0.615 -29.422 -0.15 1 98.56 161 ALA B C 1
ATOM 4012 O O . ALA B 1 161 ? 1.557 -29.312 0.638 1 98.56 161 ALA B O 1
ATOM 4013 N N . PRO B 1 162 ? 0.667 -30.172 -1.268 1 97.94 162 PRO B N 1
ATOM 4014 C CA . PRO B 1 162 ? 1.964 -30.734 -1.642 1 97.94 162 PRO B CA 1
ATOM 4015 C C . PRO B 1 162 ? 3.074 -29.688 -1.692 1 97.94 162 PRO B C 1
ATOM 4017 O O . PRO B 1 162 ? 2.869 -28.594 -2.215 1 97.94 162 PRO B O 1
ATOM 4020 N N . LYS B 1 163 ? 4.188 -30.016 -1.184 1 97.81 163 LYS B N 1
ATOM 4021 C CA . LYS B 1 163 ? 5.312 -29.109 -0.988 1 97.81 163 LYS B CA 1
ATOM 4022 C C . LYS B 1 163 ? 5.836 -28.594 -2.324 1 97.81 163 LYS B C 1
ATOM 4024 O O . LYS B 1 163 ? 6.402 -27.5 -2.393 1 97.81 163 LYS B O 1
ATOM 4029 N N . GLU B 1 164 ? 5.688 -29.375 -3.404 1 98 164 GLU B N 1
ATOM 4030 C CA . GLU B 1 164 ? 6.203 -29 -4.723 1 98 164 GLU B CA 1
ATOM 4031 C C . GLU B 1 164 ? 5.621 -27.672 -5.191 1 98 164 GLU B C 1
ATOM 4033 O O . GLU B 1 164 ? 6.27 -26.938 -5.934 1 98 164 GLU B O 1
ATOM 4038 N N . TYR B 1 165 ? 4.43 -27.375 -4.723 1 98.38 165 TYR B N 1
ATOM 4039 C CA . TYR B 1 165 ? 3.795 -26.141 -5.172 1 98.38 165 TYR B CA 1
ATOM 4040 C C . TYR B 1 165 ? 4.402 -24.938 -4.473 1 98.38 165 TYR B C 1
ATOM 4042 O O . TYR B 1 165 ? 4.637 -23.906 -5.102 1 98.38 165 TYR B O 1
ATOM 4050 N N . LEU B 1 166 ? 4.641 -25.047 -3.186 1 98.81 166 LEU B N 1
ATOM 4051 C CA . LEU B 1 166 ? 5.355 -23.984 -2.502 1 98.81 166 LEU B CA 1
ATOM 4052 C C . LEU B 1 166 ? 6.758 -23.812 -3.076 1 98.81 166 LEU B C 1
ATOM 4054 O O . LEU B 1 166 ? 7.211 -22.688 -3.281 1 98.81 166 LEU B O 1
ATOM 4058 N N . TRP B 1 167 ? 7.375 -24.953 -3.344 1 98.69 167 TRP B N 1
ATOM 4059 C CA . TRP B 1 167 ? 8.703 -25 -3.945 1 98.69 167 TRP B CA 1
ATOM 4060 C C . TRP B 1 167 ? 8.734 -24.234 -5.266 1 98.69 167 TRP B C 1
ATOM 4062 O O . TRP B 1 167 ? 9.57 -23.359 -5.465 1 98.69 167 TRP B O 1
ATOM 4072 N N . ALA B 1 168 ? 7.793 -24.469 -6.117 1 98.5 168 ALA B N 1
ATOM 4073 C CA . ALA B 1 168 ? 7.664 -23.781 -7.395 1 98.5 168 ALA B CA 1
ATOM 4074 C C . ALA B 1 168 ? 7.363 -22.297 -7.176 1 98.5 168 ALA B C 1
ATOM 4076 O O . ALA B 1 168 ? 7.883 -21.438 -7.898 1 98.5 168 ALA B O 1
ATOM 4077 N N . GLY B 1 169 ? 6.562 -22.016 -6.207 1 98.81 169 GLY B N 1
ATOM 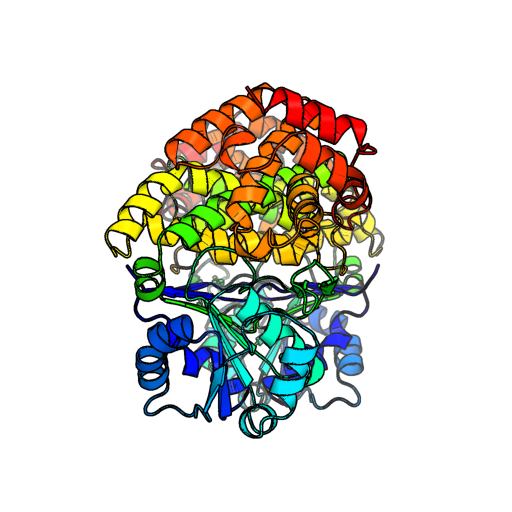4078 C CA . GLY B 1 169 ? 6.207 -20.641 -5.898 1 98.81 169 GLY B CA 1
ATOM 4079 C C . GLY B 1 169 ? 7.402 -19.781 -5.523 1 98.81 169 GLY B C 1
ATOM 4080 O O . GLY B 1 169 ? 7.453 -18.594 -5.863 1 98.81 169 GLY B O 1
ATOM 4081 N N . ILE B 1 170 ? 8.352 -20.344 -4.793 1 98.81 170 ILE B N 1
ATOM 4082 C CA . ILE B 1 170 ? 9.562 -19.625 -4.398 1 98.81 170 ILE B CA 1
ATOM 4083 C C . ILE B 1 170 ? 10.312 -19.156 -5.645 1 98.81 170 ILE B C 1
ATOM 4085 O O . ILE B 1 170 ? 10.664 -17.984 -5.758 1 98.81 170 ILE B O 1
ATOM 4089 N N . GLY B 1 171 ? 10.438 -20.047 -6.602 1 98.75 171 GLY B N 1
ATOM 4090 C CA . GLY B 1 171 ? 11.117 -19.703 -7.836 1 98.75 171 GLY B CA 1
ATOM 4091 C C . GLY B 1 171 ? 10.391 -18.641 -8.648 1 98.75 171 GLY B C 1
ATOM 4092 O O . GLY B 1 171 ? 11 -17.672 -9.086 1 98.75 171 GLY B O 1
ATOM 4093 N N . ASP B 1 172 ? 9.125 -18.812 -8.805 1 98.44 172 ASP B N 1
ATOM 4094 C CA . ASP B 1 172 ? 8.305 -17.891 -9.578 1 98.44 172 ASP B CA 1
ATOM 4095 C C . ASP B 1 172 ? 8.32 -16.5 -8.961 1 98.44 172 ASP B C 1
ATOM 4097 O O . ASP B 1 172 ? 8.359 -15.492 -9.672 1 98.44 172 ASP B O 1
ATOM 4101 N N . THR B 1 173 ? 8.367 -16.438 -7.668 1 98.75 173 THR B N 1
ATOM 4102 C CA . THR B 1 173 ? 8.211 -15.18 -6.953 1 98.75 173 THR B CA 1
ATOM 4103 C C . THR B 1 173 ? 9.5 -14.359 -7.012 1 98.75 173 THR B C 1
ATOM 4105 O O . THR B 1 173 ? 9.461 -13.156 -7.285 1 98.75 173 THR B O 1
ATOM 4108 N N . TYR B 1 174 ? 10.711 -14.984 -6.688 1 98.69 174 TYR B N 1
ATOM 4109 C CA . TYR B 1 174 ? 11.898 -14.148 -6.773 1 98.69 174 TYR B CA 1
ATOM 4110 C C . TYR B 1 174 ? 12.172 -13.727 -8.211 1 98.69 174 TYR B C 1
ATOM 4112 O O . TYR B 1 174 ? 12.875 -12.742 -8.461 1 98.69 174 TYR B O 1
ATOM 4120 N N . ALA B 1 175 ? 11.609 -14.484 -9.219 1 98.69 175 ALA B N 1
ATOM 4121 C CA . ALA B 1 175 ? 11.727 -14.055 -10.617 1 98.69 175 ALA B CA 1
ATOM 4122 C C . ALA B 1 175 ? 11.062 -12.695 -10.828 1 98.69 175 ALA B C 1
ATOM 4124 O O . ALA B 1 175 ? 11.539 -11.891 -11.633 1 98.69 175 ALA B O 1
ATOM 4125 N N . LYS B 1 176 ? 9.961 -12.461 -10.172 1 98.38 176 LYS B N 1
ATOM 4126 C CA . LYS B 1 176 ? 9.25 -11.188 -10.281 1 98.38 176 LYS B CA 1
ATOM 4127 C C . LYS B 1 176 ? 10.164 -10.016 -9.945 1 98.38 176 LYS B C 1
ATOM 4129 O O . LYS B 1 176 ? 10.148 -8.992 -10.633 1 98.38 176 LYS B O 1
ATOM 4134 N N . TYR B 1 177 ? 10.984 -10.125 -8.906 1 98.44 177 TYR B N 1
ATOM 4135 C CA . TYR B 1 177 ? 11.922 -9.07 -8.539 1 98.44 177 TYR B CA 1
ATOM 4136 C C . TYR B 1 177 ? 12.914 -8.805 -9.672 1 98.44 177 TYR B C 1
ATOM 4138 O O . TYR B 1 177 ? 13.078 -7.656 -10.094 1 98.44 177 TYR B O 1
ATOM 4146 N N . TYR B 1 178 ? 13.547 -9.789 -10.148 1 98.44 178 TYR B N 1
ATOM 4147 C CA . TYR B 1 178 ? 14.602 -9.625 -11.141 1 98.44 178 TYR B CA 1
ATOM 4148 C C . TYR B 1 178 ? 14.047 -9.109 -12.461 1 98.44 178 TYR B C 1
ATOM 4150 O O . TYR B 1 178 ? 14.625 -8.203 -13.07 1 98.44 178 TYR B O 1
ATOM 4158 N N . GLU B 1 179 ? 12.938 -9.641 -12.828 1 98.38 179 GLU B N 1
ATOM 4159 C CA . GLU B 1 179 ? 12.406 -9.258 -14.133 1 98.38 179 GLU B CA 1
ATOM 4160 C C . GLU B 1 179 ? 11.844 -7.844 -14.109 1 98.38 179 GLU B C 1
ATOM 4162 O O . GLU B 1 179 ? 12.07 -7.066 -15.039 1 98.38 179 GLU B O 1
ATOM 4167 N N . VAL B 1 180 ? 11.133 -7.516 -13.117 1 98.25 180 VAL B N 1
ATOM 4168 C CA . VAL B 1 180 ? 10.617 -6.16 -12.992 1 98.25 180 VAL B CA 1
ATOM 4169 C C . VAL B 1 180 ? 11.781 -5.168 -12.93 1 98.25 180 VAL B C 1
ATOM 4171 O O . VAL B 1 180 ? 11.75 -4.121 -13.578 1 98.25 180 VAL B O 1
ATOM 4174 N N . SER B 1 181 ? 12.82 -5.473 -12.172 1 97.31 181 SER B N 1
ATOM 4175 C CA . SER B 1 181 ? 13.977 -4.598 -11.977 1 97.31 181 SER B CA 1
ATOM 4176 C C . SER B 1 181 ? 14.711 -4.363 -13.297 1 97.31 181 SER B C 1
ATOM 4178 O O . SER B 1 181 ? 15.094 -3.234 -13.609 1 97.31 181 SER B O 1
ATOM 4180 N N . ILE B 1 182 ? 14.883 -5.383 -14.039 1 97.44 182 ILE B N 1
ATOM 4181 C CA . ILE B 1 182 ? 15.625 -5.266 -15.289 1 97.44 182 ILE B CA 1
ATOM 4182 C C . ILE B 1 182 ? 14.797 -4.492 -16.312 1 97.44 182 ILE B C 1
ATOM 4184 O O . ILE B 1 182 ? 15.305 -3.59 -16.969 1 97.44 182 ILE B O 1
ATOM 4188 N N . SER B 1 183 ? 13.547 -4.84 -16.422 1 96.81 183 SER B N 1
ATOM 4189 C CA . SER B 1 183 ? 12.695 -4.191 -17.406 1 96.81 183 SER B CA 1
ATOM 4190 C C . SER B 1 183 ? 12.523 -2.707 -17.094 1 96.81 183 SER B C 1
ATOM 4192 O O . SER B 1 183 ? 12.344 -1.896 -18 1 96.81 183 SER B O 1
ATOM 4194 N N . ALA B 1 184 ? 12.586 -2.32 -15.836 1 97.38 184 ALA B N 1
ATOM 4195 C CA . ALA B 1 184 ? 12.375 -0.935 -15.43 1 97.38 184 ALA B CA 1
ATOM 4196 C C . ALA B 1 184 ? 13.68 -0.154 -15.43 1 97.38 184 ALA B C 1
ATOM 4198 O O . ALA B 1 184 ? 13.695 1.05 -15.164 1 97.38 184 ALA B O 1
ATOM 4199 N N . ARG B 1 185 ? 14.773 -0.737 -15.766 1 96.31 185 ARG B N 1
ATOM 4200 C CA . ARG B 1 185 ? 16.094 -0.148 -15.633 1 96.31 185 ARG B CA 1
ATOM 4201 C C . ARG B 1 185 ? 16.219 1.128 -16.469 1 96.31 185 ARG B C 1
ATOM 4203 O O . ARG B 1 185 ? 15.977 1.114 -17.672 1 96.31 185 ARG B O 1
ATOM 4210 N N . GLY B 1 186 ? 16.578 2.201 -15.688 1 94.62 186 GLY B N 1
ATOM 4211 C CA . GLY B 1 186 ? 16.859 3.469 -16.344 1 94.62 186 GLY B CA 1
ATOM 4212 C C . GLY B 1 186 ? 15.609 4.227 -16.734 1 94.62 186 GLY B C 1
ATOM 4213 O O . GLY B 1 186 ? 15.688 5.266 -17.391 1 94.62 186 GLY B O 1
ATOM 4214 N N . GLU B 1 187 ? 14.477 3.76 -16.391 1 95 187 GLU B N 1
ATOM 4215 C CA . GLU B 1 187 ? 13.234 4.402 -16.812 1 95 187 GLU B CA 1
ATOM 4216 C C . GLU B 1 187 ? 12.648 5.266 -15.711 1 95 187 GLU B C 1
ATOM 4218 O O . GLU B 1 187 ? 12.781 4.945 -14.531 1 95 187 GLU B O 1
ATOM 4223 N N . LYS B 1 188 ? 12.117 6.449 -16.172 1 91.69 188 LYS B N 1
ATOM 4224 C CA . LYS B 1 188 ? 11.25 7.227 -15.289 1 91.69 188 LYS B CA 1
ATOM 4225 C C . LYS B 1 188 ? 9.836 6.664 -15.273 1 91.69 188 LYS B C 1
ATOM 4227 O O . LYS B 1 188 ? 9.133 6.707 -16.281 1 91.69 188 LYS B O 1
ATOM 4232 N N . LEU B 1 189 ? 9.43 6.133 -14.188 1 94.06 189 LEU B N 1
ATOM 4233 C CA . LEU B 1 189 ? 8.188 5.375 -14.102 1 94.06 189 LEU B CA 1
ATOM 4234 C C . LEU B 1 189 ? 7.074 6.223 -13.5 1 94.06 189 LEU B C 1
ATOM 4236 O O . LEU B 1 189 ? 7.316 7.016 -12.586 1 94.06 189 LEU B O 1
ATOM 4240 N N . GLU B 1 190 ? 5.867 6.023 -14 1 94.06 190 GLU B N 1
ATOM 4241 C CA . GLU B 1 190 ? 4.688 6.59 -13.352 1 94.06 190 GLU B CA 1
ATOM 4242 C C . GLU B 1 190 ? 4.516 6.027 -11.945 1 94.06 190 GLU B C 1
ATOM 4244 O O . GLU B 1 190 ? 5.062 4.973 -11.617 1 94.06 190 GLU B O 1
ATOM 4249 N N . HIS B 1 191 ? 3.703 6.668 -11.18 1 96.94 191 HIS B N 1
ATOM 4250 C CA . HIS B 1 191 ? 3.535 6.402 -9.758 1 96.94 191 HIS B CA 1
ATOM 4251 C C . HIS B 1 191 ? 3.227 4.93 -9.5 1 96.94 191 HIS B C 1
ATOM 4253 O O . HIS B 1 191 ? 3.928 4.27 -8.734 1 96.94 191 HIS B O 1
ATOM 4259 N N . PHE B 1 192 ? 2.221 4.348 -10.109 1 97 192 PHE B N 1
ATOM 4260 C CA . PHE B 1 192 ? 1.796 2.986 -9.805 1 97 192 PHE B CA 1
ATOM 4261 C C . PHE B 1 192 ? 2.85 1.979 -10.25 1 97 192 PHE B C 1
ATOM 4263 O O . PHE B 1 192 ? 3.049 0.952 -9.594 1 97 192 PHE B O 1
ATOM 4270 N N . LYS B 1 193 ? 3.545 2.18 -11.398 1 97.25 193 LYS B N 1
ATOM 4271 C CA . LYS B 1 193 ? 4.633 1.294 -11.805 1 97.25 193 LYS B CA 1
ATOM 4272 C C . LYS B 1 193 ? 5.801 1.368 -10.828 1 97.25 193 LYS B C 1
ATOM 4274 O O . LYS B 1 193 ? 6.398 0.345 -10.492 1 97.25 193 LYS B O 1
ATOM 4279 N N . ALA B 1 194 ? 6.109 2.635 -10.352 1 97.38 194 ALA B N 1
ATOM 4280 C CA . ALA B 1 194 ? 7.168 2.814 -9.359 1 97.38 194 ALA B CA 1
ATOM 4281 C C . ALA B 1 194 ? 6.844 2.062 -8.07 1 97.38 194 ALA B C 1
ATOM 4283 O O . ALA B 1 194 ? 7.734 1.474 -7.449 1 97.38 194 ALA B O 1
ATOM 4284 N N . MET B 1 195 ? 5.586 2.084 -7.699 1 98 195 MET B N 1
ATOM 4285 C CA . MET B 1 195 ? 5.152 1.326 -6.527 1 98 195 MET B CA 1
ATOM 4286 C C . MET B 1 195 ? 5.398 -0.166 -6.723 1 98 195 MET B C 1
ATOM 4288 O O . MET B 1 195 ? 5.895 -0.841 -5.816 1 98 195 MET B O 1
ATOM 4292 N N . GLY B 1 196 ? 5.043 -0.658 -7.902 1 98.31 196 GLY B N 1
ATOM 4293 C CA . GLY B 1 196 ? 5.27 -2.062 -8.203 1 98.31 196 GLY B CA 1
ATOM 4294 C C . GLY B 1 196 ? 6.738 -2.451 -8.164 1 98.31 196 GLY B C 1
ATOM 4295 O O . GLY B 1 196 ? 7.098 -3.486 -7.605 1 98.31 196 GLY B O 1
ATOM 4296 N N . VAL B 1 197 ? 7.566 -1.623 -8.742 1 97.94 197 VAL B N 1
ATOM 4297 C CA . VAL B 1 197 ? 9.008 -1.884 -8.758 1 97.94 197 VAL B CA 1
ATOM 4298 C C . VAL B 1 197 ? 9.547 -1.887 -7.332 1 97.94 197 VAL B C 1
ATOM 4300 O O . VAL B 1 197 ? 10.32 -2.77 -6.957 1 97.94 197 VAL B O 1
ATOM 4303 N N . GLN B 1 198 ? 9.109 -0.959 -6.504 1 97.75 198 GLN B N 1
ATOM 4304 C CA . GLN B 1 198 ? 9.547 -0.888 -5.113 1 97.75 198 GLN B CA 1
ATOM 4305 C C . GLN B 1 198 ? 9.133 -2.137 -4.34 1 97.75 198 GLN B C 1
ATOM 4307 O O . GLN B 1 198 ? 9.945 -2.736 -3.637 1 97.75 198 GLN B O 1
ATOM 4312 N N . LEU B 1 199 ? 7.945 -2.588 -4.496 1 98.38 199 LEU B N 1
ATOM 4313 C CA . LEU B 1 199 ? 7.414 -3.736 -3.77 1 98.38 199 LEU B CA 1
ATOM 4314 C C . LEU B 1 199 ? 8.078 -5.027 -4.234 1 98.38 199 LEU B C 1
ATOM 4316 O O . LEU B 1 199 ? 8.203 -5.984 -3.463 1 98.38 199 LEU B O 1
ATOM 4320 N N . SER B 1 200 ? 8.531 -5.059 -5.5 1 98.5 200 SER B N 1
ATOM 4321 C CA . SER B 1 200 ? 9.102 -6.285 -6.059 1 98.5 200 SER B CA 1
ATOM 4322 C C . SER B 1 200 ? 10.359 -6.703 -5.309 1 98.5 200 SER B C 1
ATOM 4324 O O . SER B 1 200 ? 10.734 -7.879 -5.328 1 98.5 200 SER B O 1
ATOM 4326 N N . ARG B 1 201 ? 11 -5.832 -4.602 1 97.62 201 ARG B N 1
ATOM 4327 C CA . ARG B 1 201 ? 12.188 -6.156 -3.816 1 97.62 201 ARG B CA 1
ATOM 4328 C C . ARG B 1 201 ? 11.859 -7.188 -2.74 1 97.62 201 ARG B C 1
ATOM 4330 O O . ARG B 1 201 ? 12.695 -8.039 -2.422 1 97.62 201 ARG B O 1
ATOM 4337 N N . MET B 1 202 ? 10.695 -7.145 -2.236 1 98 202 MET B N 1
ATOM 4338 C CA . MET B 1 202 ? 10.273 -8.078 -1.195 1 98 202 MET B CA 1
ATOM 4339 C C . MET B 1 202 ? 10.172 -9.492 -1.743 1 98 202 MET B C 1
ATOM 4341 O O . MET B 1 202 ? 10.219 -10.461 -0.983 1 98 202 MET B O 1
ATOM 4345 N N . CYS B 1 203 ? 10.039 -9.633 -3.055 1 98.38 203 CYS B N 1
ATOM 4346 C CA . CYS B 1 203 ? 9.859 -10.945 -3.676 1 98.38 203 CYS B CA 1
ATOM 4347 C C . CYS B 1 203 ? 11.125 -11.781 -3.564 1 98.38 203 CYS B C 1
ATOM 4349 O O . CYS B 1 203 ? 11.07 -13.008 -3.607 1 98.38 203 CYS B O 1
ATOM 4351 N N . MET B 1 204 ? 12.211 -11.164 -3.393 1 97.62 204 MET B N 1
ATOM 4352 C CA . MET B 1 204 ? 13.453 -11.898 -3.164 1 97.62 204 MET B CA 1
ATOM 4353 C C . MET B 1 204 ? 13.781 -11.961 -1.675 1 97.62 204 MET B C 1
ATOM 4355 O O . MET B 1 204 ? 14.133 -13.023 -1.159 1 97.62 204 MET B O 1
ATOM 4359 N N . GLU B 1 205 ? 13.602 -10.898 -0.952 1 96.12 205 GLU B N 1
ATOM 4360 C CA . GLU B 1 205 ? 14.008 -10.789 0.445 1 96.12 205 GLU B CA 1
ATOM 4361 C C . GLU B 1 205 ? 13.297 -11.82 1.314 1 96.12 205 GLU B C 1
ATOM 4363 O O . GLU B 1 205 ? 13.922 -12.492 2.135 1 96.12 205 GLU B O 1
ATOM 4368 N N . ALA B 1 206 ? 12.031 -11.984 1.102 1 95.81 206 ALA B N 1
ATOM 4369 C CA . ALA B 1 206 ? 11.242 -12.914 1.907 1 95.81 206 ALA B CA 1
ATOM 4370 C C . ALA B 1 206 ? 11.641 -14.359 1.617 1 95.81 206 ALA B C 1
ATOM 4372 O O . ALA B 1 206 ? 11.617 -15.211 2.514 1 95.81 206 ALA B O 1
ATOM 4373 N N . MET B 1 207 ? 11.969 -14.664 0.382 1 98.06 207 MET B N 1
ATOM 4374 C CA . MET B 1 207 ? 12.375 -16.016 0.016 1 98.06 207 MET B CA 1
ATOM 4375 C C . MET B 1 207 ? 13.68 -16.391 0.705 1 98.06 207 MET B C 1
ATOM 4377 O O . MET B 1 207 ? 13.812 -17.5 1.224 1 98.06 207 MET B O 1
ATOM 4381 N N . VAL B 1 208 ? 14.586 -15.484 0.662 1 97.31 208 VAL B N 1
ATOM 4382 C CA . VAL B 1 208 ? 15.891 -15.727 1.266 1 97.31 208 VAL B CA 1
ATOM 4383 C C . VAL B 1 208 ? 15.734 -15.898 2.775 1 97.31 208 VAL B C 1
ATOM 4385 O O . VAL B 1 208 ? 16.359 -16.781 3.375 1 97.31 208 VAL B O 1
ATOM 4388 N N . GLU B 1 209 ? 14.906 -15.133 3.371 1 96.81 209 GLU B N 1
ATOM 4389 C CA . GLU B 1 209 ? 14.773 -15.117 4.824 1 96.81 209 GLU B CA 1
ATOM 4390 C C . GLU B 1 209 ? 13.984 -16.328 5.324 1 96.81 209 GLU B C 1
ATOM 4392 O O . GLU B 1 209 ? 14.312 -16.906 6.363 1 96.81 209 GLU B O 1
ATOM 4397 N N . HIS B 1 210 ? 12.922 -16.75 4.617 1 98.06 210 HIS B N 1
ATOM 4398 C CA . HIS B 1 210 ? 11.969 -17.688 5.199 1 98.06 210 HIS B CA 1
ATOM 4399 C C . HIS B 1 210 ? 11.812 -18.922 4.328 1 98.06 210 HIS B C 1
ATOM 4401 O O . HIS B 1 210 ? 11.203 -19.906 4.75 1 98.06 210 HIS B O 1
ATOM 4407 N N . GLY B 1 211 ? 12.344 -18.969 3.055 1 98.38 211 GLY B N 1
ATOM 4408 C CA . GLY B 1 211 ? 12.039 -19.984 2.062 1 98.38 211 GLY B CA 1
ATOM 4409 C C . GLY B 1 211 ? 12.359 -21.391 2.531 1 98.38 211 GLY B C 1
ATOM 4410 O O . GLY B 1 211 ? 11.508 -22.281 2.459 1 98.38 211 GLY B O 1
ATOM 4411 N N . ALA B 1 212 ? 13.594 -21.609 3.055 1 98.5 212 ALA B N 1
ATOM 4412 C CA . ALA B 1 212 ? 14.031 -22.938 3.477 1 98.5 212 ALA B CA 1
ATOM 4413 C C . ALA B 1 212 ? 13.172 -23.453 4.625 1 98.5 212 ALA B C 1
ATOM 4415 O O . ALA B 1 212 ? 12.695 -24.594 4.59 1 98.5 212 ALA B O 1
ATOM 4416 N N . GLN B 1 213 ? 12.93 -22.641 5.59 1 98.69 213 GLN B N 1
ATOM 4417 C CA . GLN B 1 213 ? 12.117 -23.047 6.73 1 98.69 213 GLN B CA 1
ATOM 4418 C C . GLN B 1 213 ? 10.664 -23.297 6.32 1 98.69 213 GLN B C 1
ATOM 4420 O O . GLN B 1 213 ? 10.016 -24.219 6.816 1 98.69 213 GLN B O 1
ATOM 4425 N N . ALA B 1 214 ? 10.156 -22.453 5.426 1 98.75 214 ALA B N 1
ATOM 4426 C CA . ALA B 1 214 ? 8.789 -22.625 4.949 1 98.75 214 ALA B CA 1
ATOM 4427 C C . ALA B 1 214 ? 8.602 -23.984 4.285 1 98.75 214 ALA B C 1
ATOM 4429 O O . ALA B 1 214 ? 7.59 -24.656 4.5 1 98.75 214 ALA B O 1
ATOM 443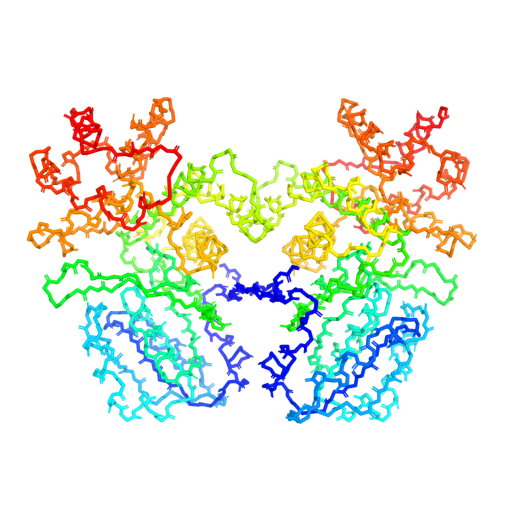0 N N . LEU B 1 215 ? 9.531 -24.391 3.529 1 98.75 215 LEU B N 1
ATOM 4431 C CA . LEU B 1 215 ? 9.469 -25.672 2.857 1 98.75 215 LEU B CA 1
ATOM 4432 C C . LEU B 1 215 ? 9.477 -26.812 3.871 1 98.75 215 LEU B C 1
ATOM 4434 O O . LEU B 1 215 ? 8.719 -27.781 3.734 1 98.75 215 LEU B O 1
ATOM 4438 N N . LYS B 1 216 ? 10.32 -26.719 4.805 1 98.69 216 LYS B N 1
ATOM 4439 C CA . LYS B 1 216 ? 10.367 -27.719 5.859 1 98.69 216 LYS B CA 1
ATOM 4440 C C . LYS B 1 216 ? 9.039 -27.812 6.598 1 98.69 216 LYS B C 1
ATOM 4442 O O . LYS B 1 216 ? 8.539 -28.906 6.859 1 98.69 216 LYS B O 1
ATOM 4447 N N . ASP B 1 217 ? 8.508 -26.672 6.949 1 98.69 217 ASP B N 1
ATOM 4448 C CA . ASP B 1 217 ? 7.234 -26.641 7.668 1 98.69 217 ASP B CA 1
ATOM 4449 C C . ASP B 1 217 ? 6.102 -27.203 6.812 1 98.69 217 ASP B C 1
ATOM 4451 O O . ASP B 1 217 ? 5.23 -27.906 7.316 1 98.69 217 ASP B O 1
ATOM 4455 N N . ASN B 1 218 ? 6.105 -26.875 5.555 1 98.69 218 ASN B N 1
ATOM 4456 C CA . ASN B 1 218 ? 5.125 -27.422 4.633 1 98.69 218 ASN B CA 1
ATOM 4457 C C . ASN B 1 218 ? 5.199 -28.953 4.57 1 98.69 218 ASN B C 1
ATOM 4459 O O . ASN B 1 218 ? 4.176 -29.625 4.609 1 98.69 218 ASN B O 1
ATOM 4463 N N . GLU B 1 219 ? 6.355 -29.438 4.508 1 98.12 219 GLU B N 1
ATOM 4464 C CA . GLU B 1 219 ? 6.559 -30.875 4.484 1 98.12 219 GLU B CA 1
ATOM 4465 C C . GLU B 1 219 ? 5.977 -31.547 5.73 1 98.12 219 GLU B C 1
ATOM 4467 O O . GLU B 1 219 ? 5.508 -32.688 5.672 1 98.12 219 GLU B O 1
ATOM 4472 N N . GLN B 1 220 ? 5.988 -30.828 6.762 1 98.38 220 GLN B N 1
ATOM 4473 C CA . GLN B 1 220 ? 5.5 -31.359 8.031 1 98.38 220 GLN B CA 1
ATOM 4474 C C . GLN B 1 220 ? 4.031 -31.016 8.25 1 98.38 220 GLN B C 1
ATOM 4476 O O . GLN B 1 220 ? 3.439 -31.391 9.266 1 98.38 220 GLN B O 1
ATOM 4481 N N . GLY B 1 221 ? 3.406 -30.297 7.367 1 98.12 221 GLY B N 1
ATOM 4482 C CA . GLY B 1 221 ? 2.01 -29.906 7.484 1 98.12 221 GLY B CA 1
ATOM 4483 C C . GLY B 1 221 ? 1.766 -28.891 8.578 1 98.12 221 GLY B C 1
ATOM 4484 O O . GLY B 1 221 ? 0.712 -28.891 9.219 1 98.12 221 GLY B O 1
ATOM 4485 N N . VAL B 1 222 ? 2.828 -28.031 8.82 1 98.19 222 VAL B N 1
ATOM 4486 C CA . VAL B 1 222 ? 2.742 -27.062 9.906 1 98.19 222 VAL B CA 1
ATOM 4487 C C . VAL B 1 222 ? 2.508 -25.672 9.336 1 98.19 222 VAL B C 1
ATOM 4489 O O . VAL B 1 222 ? 3.297 -25.188 8.523 1 98.19 222 VAL B O 1
ATOM 4492 N N . ALA B 1 223 ? 1.401 -25.047 9.758 1 98.12 223 ALA B N 1
ATOM 4493 C CA . ALA B 1 223 ? 1.104 -23.672 9.383 1 98.12 223 ALA B CA 1
ATOM 4494 C C . ALA B 1 223 ? 1.9 -22.688 10.234 1 98.12 223 ALA B C 1
ATOM 4496 O O . ALA B 1 223 ? 1.334 -21.984 11.07 1 98.12 223 ALA B O 1
ATOM 4497 N N . SER B 1 224 ? 3.215 -22.578 9.922 1 98.19 224 SER B N 1
ATOM 4498 C CA . SER B 1 224 ? 4.152 -21.781 10.711 1 98.19 224 SER B CA 1
ATOM 4499 C C . SER B 1 224 ? 4.195 -20.328 10.227 1 98.19 224 SER B C 1
ATOM 4501 O O . SER B 1 224 ? 3.605 -20 9.195 1 98.19 224 SER B O 1
ATOM 4503 N N . TYR B 1 225 ? 4.832 -19.469 11.031 1 97.5 225 TYR B N 1
ATOM 4504 C CA . TYR B 1 225 ? 5.094 -18.078 10.656 1 97.5 225 TYR B CA 1
ATOM 4505 C C . TYR B 1 225 ? 5.855 -18.016 9.336 1 97.5 225 TYR B C 1
ATOM 4507 O O . TYR B 1 225 ? 5.492 -17.25 8.445 1 97.5 225 TYR B O 1
ATOM 4515 N N . ALA B 1 226 ? 6.906 -18.812 9.156 1 98.25 226 ALA B N 1
ATOM 4516 C CA . ALA B 1 226 ? 7.715 -18.828 7.941 1 98.25 226 ALA B CA 1
ATOM 4517 C C . ALA B 1 226 ? 6.867 -19.188 6.723 1 98.25 226 ALA B C 1
ATOM 4519 O O . ALA B 1 226 ? 6.984 -18.562 5.668 1 98.25 226 ALA B O 1
ATOM 4520 N N . LEU B 1 227 ? 5.988 -20.188 6.875 1 98.62 227 LEU B N 1
ATOM 4521 C CA . LEU B 1 227 ? 5.113 -20.594 5.777 1 98.62 227 LEU B CA 1
ATOM 4522 C C . LEU B 1 227 ? 4.156 -19.469 5.402 1 98.62 227 LEU B C 1
ATOM 4524 O O . LEU B 1 227 ? 3.969 -19.172 4.219 1 98.62 227 LEU B O 1
ATOM 4528 N N . GLU B 1 228 ? 3.621 -18.859 6.383 1 98.56 228 GLU B N 1
ATOM 4529 C CA . GLU B 1 228 ? 2.699 -17.75 6.137 1 98.56 228 GLU B CA 1
ATOM 4530 C C . GLU B 1 228 ? 3.393 -16.609 5.402 1 98.56 228 GLU B C 1
ATOM 4532 O O . GLU B 1 228 ? 2.852 -16.062 4.441 1 98.56 228 GLU B O 1
ATOM 4537 N N . GLN B 1 229 ? 4.613 -16.203 5.832 1 98.06 229 GLN B N 1
ATOM 4538 C CA . GLN B 1 229 ? 5.352 -15.117 5.203 1 98.06 229 GLN B CA 1
ATOM 4539 C C . GLN B 1 229 ? 5.648 -15.422 3.738 1 98.06 229 GLN B C 1
ATOM 4541 O O . GLN B 1 229 ? 5.469 -14.57 2.869 1 98.06 229 GLN B O 1
ATOM 4546 N N . VAL B 1 230 ? 6.09 -16.625 3.477 1 98.69 230 VAL B N 1
ATOM 4547 C CA . VAL B 1 230 ? 6.43 -17.016 2.113 1 98.69 230 VAL B CA 1
ATOM 4548 C C . VAL B 1 230 ? 5.164 -17.094 1.263 1 98.69 230 VAL B C 1
ATOM 4550 O O . VAL B 1 230 ? 5.137 -16.594 0.134 1 98.69 230 VAL B O 1
ATOM 4553 N N . ALA B 1 231 ? 4.105 -17.688 1.78 1 98.88 231 ALA B N 1
ATOM 4554 C CA . ALA B 1 231 ? 2.846 -17.781 1.05 1 98.88 231 ALA B CA 1
ATOM 4555 C C . ALA B 1 231 ? 2.291 -16.406 0.71 1 98.88 231 ALA B C 1
ATOM 4557 O O . ALA B 1 231 ? 1.813 -16.172 -0.404 1 98.88 231 ALA B O 1
ATOM 4558 N N . LEU B 1 232 ? 2.383 -15.477 1.674 1 98.88 232 LEU B N 1
ATOM 4559 C CA . LEU B 1 232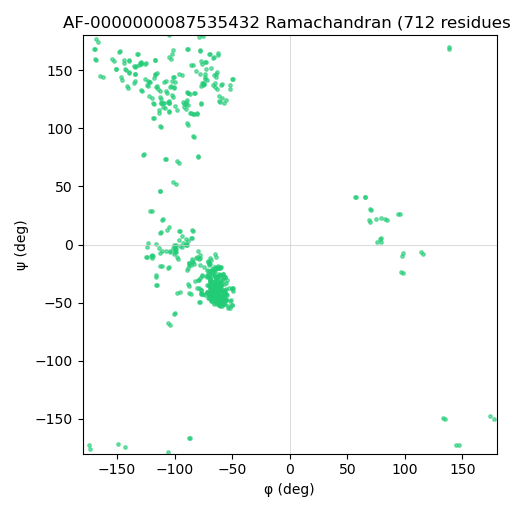 ? 1.905 -14.117 1.454 1 98.88 232 LEU B CA 1
ATOM 4560 C C . LEU B 1 232 ? 2.734 -13.414 0.383 1 98.88 232 LEU B C 1
ATOM 4562 O O . LEU B 1 232 ? 2.195 -12.664 -0.435 1 98.88 232 LEU B O 1
ATOM 4566 N N . ASP B 1 233 ? 4 -13.617 0.405 1 98.75 233 ASP B N 1
ATOM 4567 C CA . ASP B 1 233 ? 4.832 -12.992 -0.624 1 98.75 233 ASP B CA 1
ATOM 4568 C C . ASP B 1 233 ? 4.508 -13.562 -2.006 1 98.75 233 ASP B C 1
ATOM 4570 O O . ASP B 1 233 ? 4.449 -12.82 -2.986 1 98.75 233 ASP B O 1
ATOM 4574 N N . ILE B 1 234 ? 4.266 -14.867 -2.086 1 98.88 234 ILE B N 1
ATOM 4575 C CA . ILE B 1 234 ? 3.965 -15.531 -3.35 1 98.88 234 ILE B CA 1
ATOM 4576 C C . ILE B 1 234 ? 2.604 -15.062 -3.865 1 98.88 234 ILE B C 1
ATOM 4578 O O . ILE B 1 234 ? 2.469 -14.703 -5.035 1 98.88 234 ILE B O 1
ATOM 4582 N N . ILE B 1 235 ? 1.613 -15.055 -3.033 1 98.88 235 ILE B N 1
ATOM 4583 C CA . ILE B 1 235 ? 0.23 -14.852 -3.451 1 98.88 235 ILE B CA 1
ATOM 4584 C C . ILE B 1 235 ? -0.08 -13.359 -3.521 1 98.88 235 ILE B C 1
ATOM 4586 O O . ILE B 1 235 ? -0.692 -12.891 -4.484 1 98.88 235 ILE B O 1
ATOM 4590 N N . ILE B 1 236 ? 0.39 -12.578 -2.506 1 98.88 236 ILE B N 1
ATOM 4591 C CA . ILE B 1 236 ? -0.056 -11.203 -2.361 1 98.88 236 ILE B CA 1
ATOM 4592 C C . ILE B 1 236 ? 0.996 -10.25 -2.938 1 98.88 236 ILE B C 1
ATOM 4594 O O . ILE B 1 236 ? 0.713 -9.492 -3.865 1 98.88 236 ILE B O 1
ATOM 4598 N N . THR B 1 237 ? 2.246 -10.266 -2.426 1 98.81 237 THR B N 1
ATOM 4599 C CA . THR B 1 237 ? 3.254 -9.305 -2.867 1 98.81 237 THR B CA 1
ATOM 4600 C C . THR B 1 237 ? 3.48 -9.414 -4.371 1 98.81 237 THR B C 1
ATOM 4602 O O . THR B 1 237 ? 3.402 -8.414 -5.09 1 98.81 237 THR B O 1
ATOM 4605 N N . ALA B 1 238 ? 3.73 -10.625 -4.836 1 98.69 238 ALA B N 1
ATOM 4606 C CA . ALA B 1 238 ? 3.945 -10.82 -6.27 1 98.69 238 ALA B CA 1
ATOM 4607 C C . ALA B 1 238 ? 2.715 -10.398 -7.07 1 98.69 238 ALA B C 1
ATOM 4609 O O . ALA B 1 238 ? 2.836 -9.852 -8.164 1 98.69 238 ALA B O 1
ATOM 4610 N N . GLY B 1 239 ? 1.524 -10.688 -6.535 1 98.5 239 GLY B N 1
ATOM 4611 C CA . GLY B 1 239 ? 0.288 -10.289 -7.195 1 98.5 239 GLY B CA 1
ATOM 4612 C C . GLY B 1 239 ? 0.093 -8.789 -7.25 1 98.5 239 GLY B C 1
ATOM 4613 O O . GLY B 1 239 ? -0.326 -8.25 -8.281 1 98.5 239 GLY B O 1
ATOM 4614 N N . TRP B 1 240 ? 0.366 -8.102 -6.137 1 98.56 240 TRP B N 1
ATOM 4615 C CA . TRP B 1 240 ? 0.289 -6.641 -6.133 1 98.56 240 TRP B CA 1
ATOM 4616 C C . TRP B 1 240 ? 1.256 -6.043 -7.148 1 98.56 240 TRP B C 1
ATOM 4618 O O . TRP B 1 240 ? 0.89 -5.141 -7.906 1 98.56 240 TRP B O 1
ATOM 4628 N N . VAL B 1 241 ? 2.441 -6.551 -7.18 1 98.5 241 VAL B N 1
ATOM 4629 C CA . VAL B 1 241 ? 3.432 -6.086 -8.148 1 98.5 241 VAL B CA 1
ATOM 4630 C C . VAL B 1 241 ? 2.895 -6.27 -9.562 1 98.5 241 VAL B C 1
ATOM 4632 O O . VAL B 1 241 ? 2.91 -5.328 -10.367 1 98.5 241 VAL B O 1
ATOM 4635 N N . SER B 1 242 ? 2.389 -7.465 -9.82 1 97.75 242 SER B N 1
ATOM 4636 C CA . SER B 1 242 ? 1.855 -7.758 -11.148 1 97.75 242 SER B CA 1
ATOM 4637 C C . SER B 1 242 ? 0.748 -6.781 -11.523 1 97.75 242 SER B C 1
ATOM 4639 O O . SER B 1 242 ? 0.732 -6.254 -12.641 1 97.75 242 SER B O 1
ATOM 4641 N N . LEU B 1 243 ? -0.158 -6.504 -10.641 1 97.44 243 LEU B N 1
ATOM 4642 C CA . LEU B 1 243 ? -1.276 -5.602 -10.898 1 97.44 243 LEU B CA 1
ATOM 4643 C C . LEU B 1 243 ? -0.78 -4.188 -11.188 1 97.44 243 LEU B C 1
ATOM 4645 O O . LEU B 1 243 ? -1.298 -3.518 -12.086 1 97.44 243 LEU B O 1
ATOM 4649 N N . LEU B 1 244 ? 0.205 -3.76 -10.484 1 97.38 244 LEU B N 1
ATOM 4650 C CA . LEU B 1 244 ? 0.698 -2.389 -10.57 1 97.38 244 LEU B CA 1
ATOM 4651 C C . LEU B 1 244 ? 1.514 -2.189 -11.844 1 97.38 244 LEU B C 1
ATOM 4653 O O . LEU B 1 244 ? 1.303 -1.219 -12.578 1 97.38 244 LEU B O 1
ATOM 4657 N N . VAL B 1 245 ? 2.371 -3.127 -12.211 1 96.81 245 VAL B N 1
ATOM 4658 C CA . VAL B 1 245 ? 3.277 -2.916 -13.336 1 96.81 245 VAL B CA 1
ATOM 4659 C C . VAL B 1 245 ? 2.594 -3.326 -14.641 1 96.81 245 VAL B C 1
ATOM 4661 O O . VAL B 1 245 ? 3.051 -2.973 -15.727 1 96.81 245 VAL B O 1
ATOM 4664 N N . ALA B 1 246 ? 1.479 -4.09 -14.539 1 92.31 246 ALA B N 1
ATOM 4665 C CA . ALA B 1 246 ? 0.763 -4.527 -15.734 1 92.31 246 ALA B CA 1
ATOM 4666 C C . ALA B 1 246 ? -0.591 -3.834 -15.852 1 92.31 246 ALA B C 1
ATOM 4668 O O . ALA B 1 246 ? -1.48 -4.305 -16.562 1 92.31 246 ALA B O 1
ATOM 4669 N N . ARG B 1 247 ? -0.79 -2.74 -15.227 1 85.56 247 ARG B N 1
ATOM 4670 C CA . ARG B 1 247 ? -2.059 -2.02 -15.203 1 85.56 247 ARG B CA 1
ATOM 4671 C C . ARG B 1 247 ? -2.494 -1.628 -16.609 1 85.56 247 ARG B C 1
ATOM 4673 O O . ARG B 1 247 ? -3.691 -1.58 -16.906 1 85.56 247 ARG B O 1
ATOM 4680 N N . GLU B 1 248 ? -1.56 -1.342 -17.484 1 85.75 248 GLU B N 1
ATOM 4681 C CA . GLU B 1 248 ? -1.855 -0.924 -18.859 1 85.75 248 GLU B CA 1
ATOM 4682 C C . GLU B 1 248 ? -2.09 -2.129 -19.766 1 85.75 248 GLU B C 1
ATOM 4684 O O . GLU B 1 248 ? -2.078 -2.002 -20.984 1 85.75 248 GLU B O 1
ATOM 4689 N N . HIS B 1 249 ? -2.234 -3.24 -19.234 1 87 249 HIS B N 1
ATOM 4690 C CA . HIS B 1 249 ? -2.605 -4.465 -19.922 1 87 249 HIS B CA 1
ATOM 4691 C C . HIS B 1 249 ? -1.516 -4.895 -20.906 1 87 249 HIS B C 1
ATOM 4693 O O . HIS B 1 249 ? -1.806 -5.246 -22.047 1 87 249 HIS B O 1
ATOM 4699 N N . THR B 1 250 ? -0.273 -4.742 -20.422 1 87.12 250 THR B N 1
ATOM 4700 C CA . THR B 1 250 ? 0.902 -5.242 -21.125 1 87.12 250 THR B CA 1
ATOM 4701 C C . THR B 1 250 ? 1.815 -6.012 -20.172 1 87.12 250 THR B C 1
ATOM 4703 O O . THR B 1 250 ? 1.676 -5.914 -18.953 1 87.12 250 THR B O 1
ATOM 4706 N N . MET B 1 251 ? 2.654 -6.727 -20.75 1 89.69 251 MET B N 1
ATOM 4707 C CA . MET B 1 251 ? 3.637 -7.488 -19.984 1 89.69 251 MET B CA 1
ATOM 4708 C C . MET B 1 251 ? 4.953 -6.727 -19.875 1 89.69 251 MET B C 1
ATOM 4710 O O . MET B 1 251 ? 5.961 -7.277 -19.422 1 89.69 251 MET B O 1
ATOM 4714 N N . ASP B 1 252 ? 5.031 -5.516 -20.203 1 92.25 252 ASP B N 1
ATOM 4715 C CA . ASP B 1 252 ? 6.223 -4.688 -20.344 1 92.25 252 ASP B CA 1
ATOM 4716 C C . ASP B 1 252 ? 7.117 -4.801 -19.109 1 92.25 252 ASP B C 1
ATOM 4718 O O . ASP B 1 252 ? 8.344 -4.836 -19.234 1 92.25 252 ASP B O 1
ATOM 4722 N N . TYR B 1 253 ? 6.547 -4.887 -17.984 1 95.88 253 TYR B N 1
ATOM 4723 C CA . TYR B 1 253 ? 7.328 -4.898 -16.75 1 95.88 253 TYR B CA 1
ATOM 4724 C C . TYR B 1 253 ? 7.02 -6.141 -15.914 1 95.88 253 TYR B C 1
ATOM 4726 O O . TYR B 1 253 ? 7.598 -6.344 -14.844 1 95.88 253 TYR B O 1
ATOM 4734 N N . ASN B 1 254 ? 6.109 -6.98 -16.359 1 94.19 254 ASN B N 1
ATOM 4735 C CA . ASN B 1 254 ? 5.586 -8.086 -15.57 1 94.19 254 ASN B CA 1
ATOM 4736 C C . ASN B 1 254 ? 6.227 -9.414 -15.961 1 94.19 254 ASN B C 1
ATOM 4738 O O . ASN B 1 254 ? 5.867 -10.469 -15.43 1 94.19 254 ASN B O 1
ATOM 4742 N N . GLY B 1 255 ? 7.137 -9.422 -16.938 1 94.31 255 GLY B N 1
ATOM 4743 C CA . GLY B 1 255 ? 7.875 -10.578 -17.422 1 94.31 255 GLY B CA 1
ATOM 4744 C C . GLY B 1 255 ? 9.258 -10.234 -17.938 1 94.31 255 GLY B C 1
ATOM 4745 O O . GLY B 1 255 ? 9.719 -9.102 -17.781 1 94.31 255 GLY B O 1
ATOM 4746 N N . GLY B 1 256 ? 9.828 -11.172 -18.5 1 97.38 256 GLY B N 1
ATOM 4747 C CA . GLY B 1 256 ? 11.172 -11.062 -19.047 1 97.38 256 GLY B CA 1
ATOM 4748 C C . GLY B 1 256 ? 11.719 -12.375 -19.562 1 97.38 256 GLY B C 1
ATOM 4749 O O . GLY B 1 256 ? 10.961 -13.219 -20.047 1 97.38 256 GLY B O 1
ATOM 4750 N N . VAL B 1 257 ? 13.062 -12.492 -19.422 1 98.19 257 VAL B N 1
ATOM 4751 C CA . VAL B 1 257 ? 13.766 -13.641 -20 1 98.19 257 VAL B CA 1
ATOM 4752 C C . VAL B 1 257 ? 13.32 -14.922 -19.281 1 98.19 257 VAL B C 1
ATOM 4754 O O . VAL B 1 257 ? 13.125 -15.953 -19.922 1 98.19 257 VAL B O 1
ATOM 4757 N N . ALA B 1 258 ? 13.117 -14.852 -17.984 1 98.62 258 ALA B N 1
ATOM 4758 C CA . ALA B 1 258 ? 12.805 -16.047 -17.203 1 98.62 258 ALA B CA 1
ATOM 4759 C C . ALA B 1 258 ? 11.461 -16.625 -17.625 1 98.62 258 ALA B C 1
ATOM 4761 O O . ALA B 1 258 ? 11.344 -17.844 -17.859 1 98.62 258 ALA B O 1
ATOM 4762 N N . HIS B 1 259 ? 10.469 -15.812 -17.781 1 98.06 259 HIS B N 1
ATOM 4763 C CA . HIS B 1 259 ? 9.148 -16.281 -18.203 1 98.06 259 HIS B CA 1
ATOM 4764 C C . HIS B 1 259 ? 9.156 -16.688 -19.672 1 98.06 259 HIS B C 1
ATOM 4766 O O . HIS B 1 259 ? 8.547 -17.703 -20.031 1 98.06 259 HIS B O 1
ATOM 4772 N N . ALA B 1 260 ? 9.82 -15.922 -20.453 1 97.44 260 ALA B N 1
ATOM 4773 C CA . ALA B 1 260 ? 9.969 -16.297 -21.859 1 97.44 260 ALA B CA 1
ATOM 4774 C C . ALA B 1 260 ? 10.609 -17.672 -22 1 97.44 260 ALA B C 1
ATOM 4776 O O . ALA B 1 260 ? 10.242 -18.453 -22.875 1 97.44 260 ALA B O 1
ATOM 4777 N N . PHE B 1 261 ? 11.57 -17.938 -21.172 1 98.12 261 PHE B N 1
ATOM 4778 C CA . PHE B 1 261 ? 12.219 -19.234 -21.156 1 98.12 261 PHE B CA 1
ATOM 4779 C C . PHE B 1 261 ? 11.211 -20.344 -20.906 1 98.12 261 PHE B C 1
ATOM 4781 O O . PHE B 1 261 ? 11.141 -21.312 -21.672 1 98.12 261 PHE B O 1
ATOM 4788 N N . PHE B 1 262 ? 10.367 -20.203 -19.938 1 97.56 262 PHE B N 1
ATOM 4789 C CA . PHE B 1 262 ? 9.359 -21.203 -19.625 1 97.56 262 PHE B CA 1
ATOM 4790 C C . PHE B 1 262 ? 8.367 -21.359 -20.781 1 97.56 262 PHE B C 1
ATOM 4792 O O . PHE B 1 262 ? 8.141 -22.469 -21.25 1 97.56 262 PHE B O 1
ATOM 4799 N N . TYR B 1 263 ? 7.816 -20.312 -21.281 1 94.5 263 TYR B N 1
ATOM 4800 C CA . TYR B 1 263 ? 6.781 -20.406 -22.297 1 94.5 263 TYR B CA 1
ATOM 4801 C C . TYR B 1 263 ? 7.359 -20.906 -23.625 1 94.5 263 TYR B C 1
ATOM 4803 O O . TYR B 1 263 ? 6.68 -21.594 -24.375 1 94.5 263 TYR B O 1
ATOM 4811 N N . GLY B 1 264 ? 8.586 -20.578 -23.859 1 95.81 264 GLY B N 1
ATOM 4812 C CA . GLY B 1 264 ? 9.266 -21.188 -25 1 95.81 264 GLY B CA 1
ATOM 4813 C C . GLY B 1 264 ? 9.367 -22.688 -24.906 1 95.81 264 GLY B C 1
ATOM 4814 O O . GLY B 1 264 ? 9.094 -23.406 -25.875 1 95.81 264 GLY B O 1
ATOM 4815 N N . LEU B 1 265 ? 9.742 -23.141 -23.734 1 96.12 265 LEU B N 1
ATOM 4816 C CA . LEU B 1 265 ? 9.922 -24.578 -23.531 1 96.12 265 LEU B CA 1
ATOM 4817 C C . LEU B 1 265 ? 8.586 -25.312 -23.578 1 96.12 265 LEU B C 1
ATOM 4819 O O . LEU B 1 265 ? 8.547 -26.516 -23.828 1 96.12 265 LEU B O 1
ATOM 4823 N N . CYS B 1 266 ? 7.496 -24.641 -23.328 1 92.06 266 CYS B N 1
ATOM 4824 C CA . CYS B 1 266 ? 6.168 -25.25 -23.406 1 92.06 266 CYS B CA 1
ATOM 4825 C C . CYS B 1 266 ? 5.844 -25.672 -24.844 1 92.06 266 CYS B C 1
ATOM 4827 O O . CYS B 1 266 ? 4.887 -26.422 -25.062 1 92.06 266 CYS B O 1
ATOM 4829 N N . ASN B 1 267 ? 6.625 -25.328 -25.766 1 91.12 267 ASN B N 1
ATOM 4830 C CA . ASN B 1 267 ? 6.449 -25.781 -27.141 1 91.12 267 ASN B CA 1
ATOM 4831 C C . ASN B 1 267 ? 7.027 -27.188 -27.344 1 91.12 267 ASN B C 1
ATOM 4833 O O . ASN B 1 267 ? 6.828 -27.797 -28.391 1 91.12 267 ASN B O 1
ATOM 4837 N N . LEU B 1 268 ? 7.773 -27.625 -26.359 1 92.06 268 LEU B N 1
ATOM 4838 C CA . LEU B 1 268 ? 8.172 -29.031 -26.359 1 92.06 268 LEU B CA 1
ATOM 4839 C C . LEU B 1 268 ? 7 -29.922 -25.969 1 92.06 268 LEU B C 1
ATOM 4841 O O . LEU B 1 268 ? 6.238 -29.578 -25.047 1 92.06 268 LEU B O 1
ATOM 4845 N N . PRO B 1 269 ? 6.855 -31 -26.641 1 88 269 PRO B N 1
ATOM 4846 C CA . PRO B 1 269 ? 5.73 -31.891 -26.328 1 88 269 PRO B CA 1
ATOM 4847 C C . PRO B 1 269 ? 5.719 -32.312 -24.859 1 88 269 PRO B C 1
ATOM 4849 O O . PRO B 1 269 ? 6.723 -32.844 -24.359 1 88 269 PRO B O 1
ATOM 4852 N N . GLY B 1 270 ? 4.625 -32.062 -24.203 1 86.75 270 GLY B N 1
ATOM 4853 C CA . GLY B 1 270 ? 4.379 -32.531 -22.859 1 86.75 270 GLY B CA 1
ATOM 4854 C C . GLY B 1 270 ? 5.129 -31.766 -21.797 1 86.75 270 GLY B C 1
ATOM 4855 O O . GLY B 1 270 ? 5.102 -32.125 -20.625 1 86.75 270 GLY B O 1
ATOM 4856 N N . PHE B 1 271 ? 5.855 -30.797 -22.094 1 89.06 271 PHE B N 1
ATOM 4857 C CA . PHE B 1 271 ? 6.734 -30.094 -21.172 1 89.06 271 PHE B CA 1
ATOM 4858 C C . PHE B 1 271 ? 5.934 -29.484 -20.031 1 89.06 271 PHE B C 1
ATOM 4860 O O . PHE B 1 271 ? 6.305 -29.625 -18.859 1 89.06 271 PHE B O 1
ATOM 4867 N N . ASP B 1 272 ? 4.883 -28.844 -20.344 1 83.12 272 ASP B N 1
ATOM 4868 C CA . ASP B 1 272 ? 4.074 -28.156 -19.344 1 83.12 272 ASP B CA 1
ATOM 4869 C C . ASP B 1 272 ? 3.514 -29.141 -18.312 1 83.12 272 ASP B C 1
ATOM 4871 O O . ASP B 1 272 ? 3.418 -28.812 -17.125 1 83.12 272 ASP B O 1
ATOM 4875 N N . GLU B 1 273 ? 3.215 -30.297 -18.641 1 82.75 273 GLU B N 1
ATOM 4876 C CA . GLU B 1 273 ? 2.662 -31.312 -17.766 1 82.75 273 GLU B CA 1
ATOM 4877 C C . GLU B 1 273 ? 3.734 -31.906 -16.859 1 82.75 273 GLU B C 1
ATOM 4879 O O . GLU B 1 273 ? 3.439 -32.312 -15.727 1 82.75 273 GLU B O 1
ATOM 4884 N N . ASP B 1 274 ? 4.918 -31.844 -17.344 1 87.19 274 ASP B N 1
ATOM 4885 C CA . ASP B 1 274 ? 5.98 -32.562 -16.641 1 87.19 274 ASP B CA 1
ATOM 4886 C C . ASP B 1 274 ? 6.797 -31.625 -15.766 1 87.19 274 ASP B C 1
ATOM 4888 O O . ASP B 1 274 ? 7.664 -32.062 -15.008 1 87.19 274 ASP B O 1
ATOM 4892 N N . HIS B 1 275 ? 6.477 -30.375 -15.922 1 91.94 275 HIS B N 1
ATOM 4893 C CA . HIS B 1 275 ? 7.309 -29.406 -15.219 1 91.94 275 HIS B CA 1
ATOM 4894 C C . HIS B 1 275 ? 6.449 -28.359 -14.508 1 91.94 275 HIS B C 1
ATOM 4896 O O . HIS B 1 275 ? 5.441 -27.906 -15.055 1 91.94 275 HIS B O 1
ATOM 4902 N N . LEU B 1 276 ? 6.914 -28.047 -13.359 1 94.44 276 LEU B N 1
ATOM 4903 C CA . LEU B 1 276 ? 6.238 -27 -12.617 1 94.44 276 LEU B CA 1
ATOM 4904 C C . LEU B 1 276 ? 6.723 -25.625 -13.07 1 94.44 276 LEU B C 1
ATOM 4906 O O . LEU B 1 276 ? 7.93 -25.375 -13.117 1 94.44 276 LEU B O 1
ATOM 4910 N N . HIS B 1 277 ? 5.824 -24.734 -13.375 1 95.38 277 HIS B N 1
ATOM 4911 C CA . HIS B 1 277 ? 6.07 -23.406 -13.938 1 95.38 277 HIS B CA 1
ATOM 4912 C C . HIS B 1 277 ? 7.137 -22.656 -13.141 1 95.38 277 HIS B C 1
ATOM 4914 O O . HIS B 1 277 ? 8.164 -22.266 -13.695 1 95.38 277 HIS B O 1
ATOM 4920 N N . GLY B 1 278 ? 6.996 -22.547 -11.844 1 97.88 278 GLY B N 1
ATOM 4921 C CA . GLY B 1 278 ? 7.867 -21.734 -11 1 97.88 278 GLY B CA 1
ATOM 4922 C C . GLY B 1 278 ? 9.273 -22.297 -10.883 1 97.88 278 GLY B C 1
ATOM 4923 O O . GLY B 1 278 ? 10.227 -21.562 -10.648 1 97.88 278 GLY B O 1
ATOM 4924 N N . VAL B 1 279 ? 9.422 -23.625 -10.961 1 97.94 279 VAL B N 1
ATOM 4925 C CA . VAL B 1 279 ? 10.734 -24.266 -10.922 1 97.94 279 VAL B CA 1
ATOM 4926 C C . VAL B 1 279 ? 11.539 -23.875 -12.156 1 97.94 279 VAL B C 1
ATOM 4928 O O . VAL B 1 279 ? 12.703 -23.469 -12.047 1 97.94 279 VAL B O 1
ATOM 4931 N N . VAL B 1 280 ? 10.898 -23.953 -13.258 1 98.25 280 VAL B N 1
ATOM 4932 C CA . VAL B 1 280 ? 11.57 -23.641 -14.516 1 98.25 280 VAL B CA 1
ATOM 4933 C C . VAL B 1 280 ? 11.852 -22.141 -14.594 1 98.25 280 VAL B C 1
ATOM 4935 O O . VAL B 1 280 ? 12.93 -21.719 -15.008 1 98.25 280 VAL B O 1
ATOM 4938 N N . VAL B 1 281 ? 10.914 -21.328 -14.211 1 98.56 281 VAL B N 1
ATOM 4939 C CA . VAL B 1 281 ? 11.078 -19.891 -14.211 1 98.56 281 VAL B CA 1
ATOM 4940 C C . VAL B 1 281 ? 12.227 -19.484 -13.281 1 98.56 281 VAL B C 1
ATOM 4942 O O . VAL B 1 281 ? 13.016 -18.594 -13.602 1 98.56 281 VAL B O 1
ATOM 4945 N N . GLY B 1 282 ? 12.266 -20.125 -12.094 1 98.62 282 GLY B N 1
ATOM 4946 C CA . GLY B 1 282 ? 13.391 -19.891 -11.203 1 98.62 282 GLY B CA 1
ATOM 4947 C C . GLY B 1 282 ? 14.734 -20.078 -11.875 1 98.62 282 GLY B C 1
ATOM 4948 O O . GLY B 1 282 ? 15.617 -19.219 -11.742 1 98.62 282 GLY B O 1
ATOM 4949 N N . PHE B 1 283 ? 14.945 -21.156 -12.586 1 98.5 283 PHE B N 1
ATOM 4950 C CA . PHE B 1 283 ? 16.172 -21.359 -13.352 1 98.5 283 PHE B CA 1
ATOM 4951 C C . PHE B 1 283 ? 16.312 -20.281 -14.422 1 98.5 283 PHE B C 1
ATOM 4953 O O . PHE B 1 283 ? 17.422 -19.828 -14.703 1 98.5 283 PHE B O 1
ATOM 4960 N N . GLY B 1 284 ? 15.188 -19.938 -14.984 1 98.69 284 GLY B N 1
ATOM 4961 C CA . GLY B 1 284 ? 15.195 -18.891 -15.992 1 98.69 284 GLY B CA 1
ATOM 4962 C C . GLY B 1 284 ? 15.828 -17.609 -15.5 1 98.69 284 GLY B C 1
ATOM 4963 O O . GLY B 1 284 ? 16.406 -16.844 -16.297 1 98.69 284 GLY B O 1
ATOM 4964 N N . VAL B 1 285 ? 15.742 -17.328 -14.289 1 98.75 285 VAL B N 1
ATOM 4965 C CA . VAL B 1 285 ? 16.359 -16.141 -13.727 1 98.75 285 VAL B CA 1
ATOM 4966 C C . VAL B 1 285 ? 17.875 -16.266 -13.789 1 98.75 285 VAL B C 1
ATOM 4968 O O . VAL B 1 285 ? 18.578 -15.273 -14 1 98.75 285 VAL B O 1
ATOM 4971 N N . LEU B 1 286 ? 18.406 -17.484 -13.539 1 98.62 286 LEU B N 1
ATOM 4972 C CA . LEU B 1 286 ? 19.844 -17.688 -13.727 1 98.62 286 LEU B CA 1
ATOM 4973 C C . LEU B 1 286 ? 20.25 -17.359 -15.164 1 98.62 286 LEU B C 1
ATOM 4975 O O . LEU B 1 286 ? 21.281 -16.719 -15.391 1 98.62 286 LEU B O 1
ATOM 4979 N N . LEU B 1 287 ? 19.438 -17.781 -16.078 1 98.38 287 LEU B N 1
ATOM 4980 C CA . LEU B 1 287 ? 19.688 -17.438 -17.469 1 98.38 287 LEU B CA 1
ATOM 4981 C C . LEU B 1 287 ? 19.656 -15.93 -17.688 1 98.38 287 LEU B C 1
ATOM 4983 O O . LEU B 1 287 ? 20.562 -15.375 -18.312 1 98.38 287 LEU B O 1
ATOM 4987 N N . LEU B 1 288 ? 18.672 -15.328 -17.188 1 98.56 288 LEU B N 1
ATOM 4988 C CA . LEU B 1 288 ? 18.5 -13.883 -17.25 1 98.56 288 LEU B CA 1
ATOM 4989 C C . LEU B 1 288 ? 19.734 -13.164 -16.719 1 98.56 288 LEU B C 1
ATOM 4991 O O . LEU B 1 288 ? 20.266 -12.258 -17.375 1 98.56 288 LEU B O 1
ATOM 4995 N N . LEU B 1 289 ? 20.172 -13.516 -15.508 1 98.56 289 LEU B N 1
ATOM 4996 C CA . LEU B 1 289 ? 21.328 -12.875 -14.867 1 98.56 289 LEU B CA 1
ATOM 4997 C C . LEU B 1 289 ? 22.594 -13.109 -15.68 1 98.56 289 LEU B C 1
ATOM 4999 O O . LEU B 1 289 ? 23.453 -12.234 -15.766 1 98.56 289 LEU B O 1
ATOM 5003 N N . THR B 1 290 ? 22.734 -14.297 -16.234 1 98.38 290 THR B N 1
ATOM 5004 C CA . THR B 1 290 ? 23.875 -14.609 -17.094 1 98.38 290 THR B CA 1
ATOM 5005 C C . THR B 1 290 ? 23.875 -13.742 -18.344 1 98.38 290 THR B C 1
ATOM 5007 O O . THR B 1 290 ? 24.906 -13.164 -18.719 1 98.38 290 THR B O 1
ATOM 5010 N N . ILE B 1 291 ? 22.766 -13.641 -18.938 1 98.56 291 ILE B N 1
ATOM 5011 C CA . ILE B 1 291 ? 22.641 -12.82 -20.141 1 98.56 291 ILE B CA 1
ATOM 5012 C C . ILE B 1 291 ? 22.922 -11.359 -19.812 1 98.56 291 ILE B C 1
ATOM 5014 O O . ILE B 1 291 ? 23.578 -10.656 -20.578 1 98.56 291 ILE B O 1
ATOM 5018 N N . ASP B 1 292 ? 22.453 -10.961 -18.703 1 98.25 292 ASP B N 1
ATOM 5019 C CA . ASP B 1 292 ? 22.562 -9.562 -18.281 1 98.25 292 ASP B CA 1
ATOM 5020 C C . ASP B 1 292 ? 23.969 -9.258 -17.766 1 98.25 292 ASP B C 1
ATOM 5022 O O . ASP B 1 292 ? 24.25 -8.117 -17.391 1 98.25 292 ASP B O 1
ATOM 5026 N N . GLY B 1 293 ? 24.781 -10.18 -17.594 1 97.81 293 GLY B N 1
ATOM 5027 C CA . GLY B 1 293 ? 26.156 -10 -17.156 1 97.81 293 GLY B CA 1
ATOM 5028 C C . GLY B 1 293 ? 26.281 -9.781 -15.664 1 97.81 293 GLY B C 1
ATOM 5029 O O . GLY B 1 293 ? 27.266 -9.195 -15.195 1 97.81 293 GLY B O 1
ATOM 5030 N N . LYS B 1 294 ? 25.344 -10.203 -14.953 1 97.81 294 LYS B N 1
ATOM 5031 C CA . LYS B 1 294 ? 25.375 -10.062 -13.5 1 97.81 294 LYS B CA 1
ATOM 5032 C C . LYS B 1 294 ? 25.859 -11.344 -12.828 1 97.81 294 LYS B C 1
ATOM 5034 O O . LYS B 1 294 ? 25.125 -11.961 -12.062 1 97.81 294 LYS B O 1
ATOM 5039 N N . GLU B 1 295 ? 27.078 -11.648 -12.938 1 96.12 295 GLU B N 1
ATOM 5040 C CA . GLU B 1 295 ? 27.672 -12.922 -12.539 1 96.12 295 GLU B CA 1
ATOM 5041 C C . GLU B 1 295 ? 27.625 -13.094 -11.023 1 96.12 295 GLU B C 1
ATOM 5043 O O . GLU B 1 295 ? 27.328 -14.18 -10.523 1 96.12 295 GLU B O 1
ATOM 5048 N N . GLU B 1 296 ? 27.906 -12.047 -10.328 1 97.94 296 GLU B N 1
ATOM 5049 C CA . GLU B 1 296 ? 27.922 -12.148 -8.875 1 97.94 296 GLU B CA 1
ATOM 5050 C C . GLU B 1 296 ? 26.516 -12.445 -8.336 1 97.94 296 GLU B C 1
ATOM 5052 O O . GLU B 1 296 ? 26.359 -13.305 -7.469 1 97.94 296 GLU B O 1
ATOM 5057 N N . GLU B 1 297 ? 25.625 -11.758 -8.883 1 97.75 297 GLU B N 1
ATOM 5058 C CA . GLU B 1 297 ? 24.234 -11.992 -8.484 1 97.75 297 GLU B CA 1
ATOM 5059 C C . GLU B 1 297 ? 23.781 -13.398 -8.859 1 97.75 297 GLU B C 1
ATOM 5061 O O . GLU B 1 297 ? 23.047 -14.039 -8.109 1 97.75 297 GLU B O 1
ATOM 5066 N N . CYS B 1 298 ? 24.172 -13.836 -9.977 1 98.12 298 CYS B N 1
ATOM 5067 C CA . CYS B 1 298 ? 23.875 -15.188 -10.422 1 98.12 298 CYS B CA 1
ATOM 5068 C C . CYS B 1 298 ? 24.391 -16.219 -9.438 1 98.12 298 CYS B C 1
ATOM 5070 O O . CYS B 1 298 ? 23.688 -17.156 -9.062 1 98.12 298 CYS B O 1
ATOM 5072 N N . GLN B 1 299 ? 25.609 -16.047 -8.977 1 98 299 GLN B N 1
ATOM 5073 C CA . GLN B 1 299 ? 26.219 -16.984 -8.039 1 98 299 GLN B CA 1
ATOM 5074 C C . GLN B 1 299 ? 25.484 -16.969 -6.699 1 98 299 GLN B C 1
ATOM 5076 O O . GLN B 1 299 ? 25.297 -18.016 -6.074 1 98 299 GLN B O 1
ATOM 5081 N N . LYS B 1 300 ? 25.125 -15.797 -6.277 1 98.19 300 LYS B N 1
ATOM 5082 C CA . LYS B 1 300 ? 24.359 -15.688 -5.047 1 98.19 300 LYS B CA 1
ATOM 5083 C C . LYS B 1 300 ? 23.031 -16.438 -5.168 1 98.19 300 LYS B C 1
ATOM 5085 O O . LYS B 1 300 ? 22.609 -17.125 -4.234 1 98.19 300 LYS B O 1
ATOM 5090 N N . LEU B 1 301 ? 22.391 -16.297 -6.359 1 98.38 301 LEU B N 1
ATOM 5091 C CA . LEU B 1 301 ? 21.109 -16.984 -6.562 1 98.38 301 LEU B CA 1
ATOM 5092 C C . LEU B 1 301 ? 21.312 -18.484 -6.664 1 98.38 301 LEU B C 1
ATOM 5094 O O . LEU B 1 301 ? 20.469 -19.266 -6.18 1 98.38 301 LEU B O 1
ATOM 5098 N N . ILE B 1 302 ? 22.391 -18.922 -7.246 1 98.25 302 ILE B N 1
ATOM 5099 C CA . ILE B 1 302 ? 22.719 -20.344 -7.301 1 98.25 302 ILE B CA 1
ATOM 5100 C C . ILE B 1 302 ? 22.859 -20.906 -5.883 1 98.25 302 ILE B C 1
ATOM 5102 O O . ILE B 1 302 ? 22.312 -21.969 -5.574 1 98.25 302 ILE B O 1
ATOM 5106 N N . ALA B 1 303 ? 23.516 -20.141 -5.094 1 98.19 303 ALA B N 1
ATOM 5107 C CA . ALA B 1 303 ? 23.703 -20.578 -3.707 1 98.19 303 ALA B CA 1
ATOM 5108 C C . ALA B 1 303 ? 22.375 -20.656 -2.98 1 98.19 303 ALA B C 1
ATOM 5110 O O . ALA B 1 303 ? 22.109 -21.609 -2.242 1 98.19 303 ALA B O 1
ATOM 5111 N N . PHE B 1 304 ? 21.594 -19.766 -3.227 1 98.38 304 PHE B N 1
ATOM 5112 C CA . PHE B 1 304 ? 20.281 -19.797 -2.607 1 98.38 304 PHE B CA 1
ATOM 5113 C C . PHE B 1 304 ? 19.469 -20.984 -3.119 1 98.38 304 PHE B C 1
ATOM 5115 O O . PHE B 1 304 ? 18.844 -21.703 -2.332 1 98.38 304 PHE B O 1
ATOM 5122 N N . ASN B 1 305 ? 19.375 -21.141 -4.418 1 98.62 305 ASN B N 1
ATOM 5123 C CA . ASN B 1 305 ? 18.641 -22.25 -5.016 1 98.62 305 ASN B CA 1
ATOM 5124 C C . ASN B 1 305 ? 19.031 -23.594 -4.387 1 98.62 305 ASN B C 1
ATOM 5126 O O . ASN B 1 305 ? 18.172 -24.438 -4.145 1 98.62 305 ASN B O 1
ATOM 5130 N N . LYS B 1 306 ? 20.281 -23.75 -4.125 1 97.44 306 LYS B N 1
ATOM 5131 C CA . LYS B 1 306 ? 20.766 -24.984 -3.506 1 97.44 306 LYS B CA 1
ATOM 5132 C C . LYS B 1 306 ? 20.172 -25.172 -2.113 1 97.44 306 LYS B C 1
ATOM 5134 O O . LYS B 1 306 ? 19.859 -26.281 -1.709 1 97.44 306 LYS B O 1
ATOM 5139 N N . THR B 1 307 ? 19.938 -24.109 -1.399 1 97.5 307 THR B N 1
ATOM 5140 C CA . THR B 1 307 ? 19.406 -24.203 -0.045 1 97.5 307 THR B CA 1
ATOM 5141 C C . THR B 1 307 ? 17.953 -24.641 -0.066 1 97.5 307 THR B C 1
ATOM 5143 O O . THR B 1 307 ? 17.469 -25.266 0.89 1 97.5 307 THR B O 1
ATOM 5146 N N . VAL B 1 308 ? 17.25 -24.422 -1.2 1 98.25 308 VAL B N 1
ATOM 5147 C CA . VAL B 1 308 ? 15.836 -24.75 -1.236 1 98.25 308 VAL B CA 1
ATOM 5148 C C . VAL B 1 308 ? 15.586 -25.859 -2.25 1 98.25 308 VAL B C 1
ATOM 5150 O O . VAL B 1 308 ? 14.438 -26.25 -2.48 1 98.25 308 VAL B O 1
ATOM 5153 N N . GLY B 1 309 ? 16.578 -26.312 -2.879 1 97.94 309 GLY B N 1
ATOM 5154 C CA . GLY B 1 309 ? 16.469 -27.438 -3.787 1 97.94 309 GLY B CA 1
ATOM 5155 C C . GLY B 1 309 ? 15.977 -27.047 -5.164 1 97.94 309 GLY B C 1
ATOM 5156 O O . GLY B 1 309 ? 15.438 -27.891 -5.895 1 97.94 309 GLY B O 1
ATOM 5157 N N . LEU B 1 310 ? 16.109 -25.844 -5.531 1 98.5 310 LEU B N 1
ATOM 5158 C CA . LEU B 1 310 ? 15.758 -25.406 -6.879 1 98.5 310 LEU B CA 1
ATOM 5159 C C . LEU B 1 310 ? 16.922 -25.625 -7.836 1 98.5 310 LEU B C 1
ATOM 5161 O O . LEU B 1 310 ? 18.078 -25.656 -7.418 1 98.5 310 LEU B O 1
ATOM 5165 N N . PRO B 1 311 ? 16.594 -25.781 -9.102 1 98.25 311 PRO B N 1
ATOM 5166 C CA . PRO B 1 311 ? 17.641 -26.062 -10.078 1 98.25 311 PRO B CA 1
ATOM 5167 C C . PRO B 1 311 ? 18.703 -24.969 -10.133 1 98.25 311 PRO B C 1
ATOM 5169 O O . PRO B 1 311 ? 18.375 -23.781 -10.078 1 98.25 311 PRO B O 1
ATOM 5172 N N . ALA B 1 312 ? 19.875 -25.422 -10.219 1 97.94 312 ALA B N 1
ATOM 5173 C CA . ALA B 1 312 ? 21.031 -24.531 -10.305 1 97.94 312 ALA B CA 1
ATOM 5174 C C . ALA B 1 312 ? 21.812 -24.766 -11.594 1 97.94 312 ALA B C 1
ATOM 5176 O O . ALA B 1 312 ? 22.766 -24.031 -11.898 1 97.94 312 ALA B O 1
ATOM 5177 N N . LYS B 1 313 ? 21.547 -25.719 -12.273 1 97.44 313 LYS B N 1
ATOM 5178 C CA . LYS B 1 313 ? 22.094 -26 -13.594 1 97.44 313 LYS B CA 1
ATOM 5179 C C . LYS B 1 313 ? 21.016 -26.547 -14.523 1 97.44 313 LYS B C 1
ATOM 5181 O O . LYS B 1 313 ? 20 -27.062 -14.07 1 97.44 313 LYS B O 1
ATOM 5186 N N . LEU B 1 314 ? 21.219 -26.438 -15.742 1 97.81 314 LEU B N 1
ATOM 5187 C CA . LEU B 1 314 ? 20.234 -26.703 -16.781 1 97.81 314 LEU B CA 1
ATOM 5188 C C . LEU B 1 314 ? 19.734 -28.141 -16.672 1 97.81 314 LEU B C 1
ATOM 5190 O O . LEU B 1 314 ? 18.531 -28.391 -16.812 1 97.81 314 LEU B O 1
ATOM 5194 N N . SER B 1 315 ? 20.609 -29.094 -16.453 1 96.19 315 SER B N 1
ATOM 5195 C CA . SER B 1 315 ? 20.266 -30.5 -16.422 1 96.19 315 SER B CA 1
ATOM 5196 C C . SER B 1 315 ? 19.266 -30.797 -15.312 1 96.19 315 SER B C 1
ATOM 5198 O O . SER B 1 315 ? 18.5 -31.766 -15.398 1 96.19 315 SER B O 1
ATOM 5200 N N . GLU B 1 316 ? 19.25 -30.016 -14.328 1 97 316 GLU B N 1
ATOM 5201 C CA . GLU B 1 316 ? 18.328 -30.188 -13.203 1 97 316 GLU B CA 1
ATOM 5202 C C . GLU B 1 316 ? 16.922 -29.781 -13.578 1 97 316 GLU B C 1
ATOM 5204 O O . GLU B 1 316 ? 15.953 -30.125 -12.891 1 97 316 GLU B O 1
ATOM 5209 N N . VAL B 1 317 ? 16.75 -29.016 -14.594 1 96.19 317 VAL B N 1
ATOM 5210 C CA . VAL B 1 317 ? 15.445 -28.688 -15.141 1 96.19 317 VAL B CA 1
ATOM 5211 C C . VAL B 1 317 ? 14.914 -29.844 -15.977 1 96.19 317 VAL B C 1
ATOM 5213 O O . VAL B 1 317 ? 13.703 -30.031 -16.109 1 96.19 317 VAL B O 1
ATOM 5216 N N . GLY B 1 318 ? 15.812 -30.609 -16.547 1 94.31 318 GLY B N 1
ATOM 5217 C CA . GLY B 1 318 ? 15.43 -31.75 -17.375 1 94.31 318 GLY B CA 1
ATOM 5218 C C . GLY B 1 318 ? 15.367 -31.406 -18.844 1 94.31 318 GLY B C 1
ATOM 5219 O O . GLY B 1 318 ? 14.562 -31.969 -19.594 1 94.31 318 GLY B O 1
ATOM 5220 N N . VAL B 1 319 ? 16.109 -30.422 -19.25 1 96.19 319 VAL B N 1
ATOM 5221 C CA . VAL B 1 319 ? 16.188 -30.062 -20.672 1 96.19 319 VAL B CA 1
ATOM 5222 C C . VAL B 1 319 ? 17.656 -29.953 -21.078 1 96.19 319 VAL B C 1
ATOM 5224 O O . VAL B 1 319 ? 18.531 -29.719 -20.25 1 96.19 319 VAL B O 1
ATOM 5227 N N . THR B 1 320 ? 17.844 -30.125 -22.359 1 96.81 320 THR B N 1
ATOM 5228 C CA . THR B 1 320 ? 19.188 -30 -22.906 1 96.81 320 THR B CA 1
ATOM 5229 C C . THR B 1 320 ? 19.375 -28.656 -23.594 1 96.81 320 THR B C 1
ATOM 5231 O O . THR B 1 320 ? 18.406 -27.938 -23.859 1 96.81 320 THR B O 1
ATOM 5234 N N . VAL B 1 321 ? 20.547 -28.344 -23.812 1 98.06 321 VAL B N 1
ATOM 5235 C CA . VAL B 1 321 ? 20.859 -27.125 -24.547 1 98.06 321 VAL B CA 1
ATOM 5236 C C . VAL B 1 321 ? 20.219 -27.172 -25.938 1 98.06 321 VAL B C 1
ATOM 5238 O O . VAL B 1 321 ? 19.75 -26.156 -26.453 1 98.06 321 VAL B O 1
ATOM 5241 N N . GLU B 1 322 ? 20.281 -28.344 -26.531 1 97.56 322 GLU B N 1
ATOM 5242 C CA . GLU B 1 322 ? 19.672 -28.516 -27.844 1 97.56 322 GLU B CA 1
ATOM 5243 C C . GLU B 1 322 ? 18.172 -28.219 -27.812 1 97.56 322 GLU B C 1
ATOM 5245 O O . GLU B 1 322 ? 17.656 -27.594 -28.734 1 97.56 322 GLU B O 1
ATOM 5250 N N . GLU B 1 323 ? 17.547 -28.656 -26.859 1 97.44 323 GLU B N 1
ATOM 5251 C CA . GLU B 1 323 ? 16.125 -28.375 -26.719 1 97.44 323 GLU B CA 1
ATOM 5252 C C . GLU B 1 323 ? 15.867 -26.891 -26.5 1 97.44 323 GLU B C 1
ATOM 5254 O O . GLU B 1 323 ? 14.906 -26.328 -27.031 1 97.44 323 GLU B O 1
ATOM 5259 N N . VAL B 1 324 ? 16.734 -26.266 -25.703 1 98.25 324 VAL B N 1
ATOM 5260 C CA . VAL B 1 324 ? 16.641 -24.812 -25.531 1 98.25 324 VAL B CA 1
ATOM 5261 C C . VAL B 1 324 ? 16.812 -24.109 -26.875 1 98.25 324 VAL B C 1
ATOM 5263 O O . VAL B 1 324 ? 16.031 -23.219 -27.219 1 98.25 324 VAL B O 1
ATOM 5266 N N . ALA B 1 325 ? 17.75 -24.547 -27.609 1 98.19 325 ALA B N 1
ATOM 5267 C CA . ALA B 1 325 ? 18.016 -23.969 -28.938 1 98.19 325 ALA B CA 1
ATOM 5268 C C . ALA B 1 325 ? 16.781 -24.094 -29.828 1 98.19 325 ALA B C 1
ATOM 5270 O O . ALA B 1 325 ? 16.438 -23.172 -30.562 1 98.19 325 ALA B O 1
ATOM 5271 N N . LYS B 1 326 ? 16.172 -25.188 -29.766 1 97.5 326 LYS B N 1
ATOM 5272 C CA . LYS B 1 326 ? 14.984 -25.453 -30.594 1 97.5 326 LYS B CA 1
ATOM 5273 C C . LYS B 1 326 ? 13.852 -24.5 -30.234 1 97.5 326 LYS B C 1
ATOM 5275 O O . LYS B 1 326 ? 13.016 -24.172 -31.078 1 97.5 326 LYS B O 1
ATOM 5280 N N . CYS B 1 327 ? 13.844 -24.047 -29.047 1 97.56 327 CYS B N 1
ATOM 5281 C CA . CYS B 1 327 ? 12.734 -23.25 -28.547 1 97.56 327 CYS B CA 1
ATOM 5282 C C . CYS B 1 327 ? 13.109 -21.781 -28.484 1 97.56 327 CYS B C 1
ATOM 5284 O O . CYS B 1 327 ? 12.266 -20.922 -28.188 1 97.56 327 CYS B O 1
ATOM 5286 N N . ALA B 1 328 ? 14.305 -21.422 -28.75 1 98.06 328 ALA B N 1
ATOM 5287 C CA . ALA B 1 328 ? 14.828 -20.062 -28.547 1 98.06 328 ALA B CA 1
ATOM 5288 C C . ALA B 1 328 ? 14.055 -19.047 -29.375 1 98.06 328 ALA B C 1
ATOM 5290 O O . ALA B 1 328 ? 13.852 -17.906 -28.938 1 98.06 328 ALA B O 1
ATOM 5291 N N . SER B 1 329 ? 13.648 -19.422 -30.547 1 97.62 329 SER B N 1
ATOM 5292 C CA . SER B 1 329 ? 12.922 -18.5 -31.422 1 97.62 329 SER B CA 1
ATOM 5293 C C . SER B 1 329 ? 11.57 -18.125 -30.828 1 97.62 329 SER B C 1
ATOM 5295 O O . SER B 1 329 ? 11.078 -17.016 -31.047 1 97.62 329 SER B O 1
ATOM 5297 N N . PHE B 1 330 ? 10.953 -19.016 -30.156 1 96 330 PHE B N 1
ATOM 5298 C CA . PHE B 1 330 ? 9.695 -18.734 -29.484 1 96 330 PHE B CA 1
ATOM 5299 C C . PHE B 1 330 ? 9.922 -17.781 -28.312 1 96 330 PHE B C 1
ATOM 5301 O O . PHE B 1 330 ? 9.094 -16.906 -28.047 1 96 330 PHE B O 1
ATOM 5308 N N . MET B 1 331 ? 11.016 -17.938 -27.656 1 97.12 331 MET B N 1
ATOM 5309 C CA . MET B 1 331 ? 11.328 -17.172 -26.453 1 97.12 331 MET B CA 1
ATOM 5310 C C . MET B 1 331 ? 11.523 -15.695 -26.797 1 97.12 331 MET B C 1
ATOM 5312 O O . MET B 1 331 ? 10.953 -14.82 -26.141 1 97.12 331 MET B O 1
ATOM 5316 N N . VAL B 1 332 ? 12.336 -15.391 -27.812 1 97.44 332 VAL B N 1
ATOM 5317 C CA . VAL B 1 332 ? 12.711 -14.016 -28.125 1 97.44 332 VAL B CA 1
ATOM 5318 C C . VAL B 1 332 ? 11.508 -13.273 -28.703 1 97.44 332 VAL B C 1
ATOM 5320 O O . VAL B 1 332 ? 11.5 -12.039 -28.766 1 97.44 332 VAL B O 1
ATOM 5323 N N . LYS B 1 333 ? 10.461 -14.023 -29.109 1 95.31 333 LYS B N 1
ATOM 5324 C CA . LYS B 1 333 ? 9.266 -13.422 -29.672 1 95.31 333 LYS B CA 1
ATOM 5325 C C . LYS B 1 333 ? 8.156 -13.305 -28.641 1 95.31 333 LYS B C 1
ATOM 5327 O O . LYS B 1 333 ? 7.086 -12.758 -28.922 1 95.31 333 LYS B O 1
ATOM 5332 N N . ASP B 1 334 ? 8.461 -13.828 -27.531 1 93.81 334 ASP B N 1
ATOM 5333 C CA . ASP B 1 334 ? 7.473 -13.836 -26.469 1 93.81 334 ASP B CA 1
ATOM 5334 C C . ASP B 1 334 ? 7.133 -12.414 -26.016 1 93.81 334 ASP B C 1
ATOM 5336 O O . ASP B 1 334 ? 8.016 -11.555 -25.938 1 93.81 334 ASP B O 1
ATOM 5340 N N . GLU B 1 335 ? 5.836 -12.195 -25.656 1 92.88 335 GLU B N 1
ATOM 5341 C CA . GLU B 1 335 ? 5.352 -10.898 -25.203 1 92.88 335 GLU B CA 1
ATOM 5342 C C . GLU B 1 335 ? 6.133 -10.422 -23.984 1 92.88 335 GLU B C 1
ATOM 5344 O O . GLU B 1 335 ? 6.273 -9.211 -23.766 1 92.88 335 GLU B O 1
ATOM 5349 N N . ASP B 1 336 ? 6.691 -11.281 -23.219 1 94.44 336 ASP B N 1
ATOM 5350 C CA . ASP B 1 336 ? 7.469 -10.977 -22.016 1 94.44 336 ASP B CA 1
ATOM 5351 C C . ASP B 1 336 ? 8.734 -10.195 -22.375 1 94.44 336 ASP B C 1
ATOM 5353 O O . ASP B 1 336 ? 9.344 -9.562 -21.5 1 94.44 336 ASP B O 1
ATOM 5357 N N . LEU B 1 337 ? 9.164 -10.234 -23.625 1 95.75 337 LEU B N 1
ATOM 5358 C CA . LEU B 1 337 ? 10.406 -9.586 -24.016 1 95.75 337 LEU B CA 1
ATOM 5359 C C . LEU B 1 337 ? 10.141 -8.398 -24.938 1 95.75 337 LEU B C 1
ATOM 5361 O O . LEU B 1 337 ? 11.078 -7.824 -25.5 1 95.75 337 LEU B O 1
ATOM 5365 N N . GLU B 1 338 ? 8.867 -8.047 -25.047 1 94 338 GLU B N 1
ATOM 5366 C CA . GLU B 1 338 ? 8.516 -6.918 -25.906 1 94 338 GLU B CA 1
ATOM 5367 C C . GLU B 1 338 ? 9.102 -5.613 -25.375 1 94 338 GLU B C 1
ATOM 5369 O O . GLU B 1 338 ? 9.438 -4.715 -26.141 1 94 338 GLU B O 1
ATOM 5374 N N . HIS B 1 339 ? 9.148 -5.469 -24.156 1 95.5 339 HIS B N 1
ATOM 5375 C CA . HIS B 1 339 ? 9.773 -4.34 -23.469 1 95.5 339 HIS B CA 1
ATOM 5376 C C . HIS B 1 339 ? 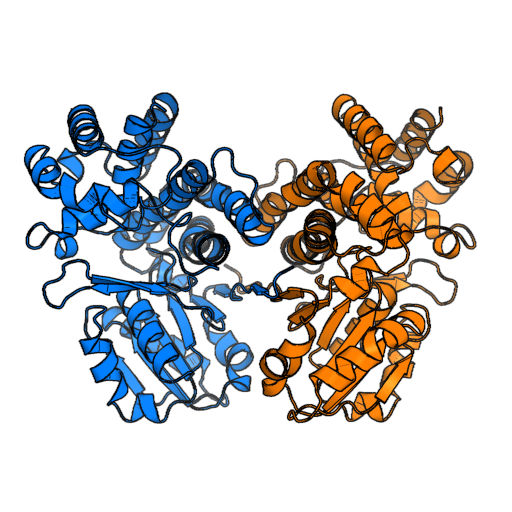10.938 -4.797 -22.594 1 95.5 339 HIS B C 1
ATOM 5378 O O . HIS B 1 339 ? 10.734 -5.48 -21.594 1 95.5 339 HIS B O 1
ATOM 5384 N N . TYR B 1 340 ? 12.062 -4.496 -22.984 1 96.06 340 TYR B N 1
ATOM 5385 C CA . TYR B 1 340 ? 13.312 -4.871 -22.344 1 96.06 340 TYR B CA 1
ATOM 5386 C C . TYR B 1 340 ? 14.398 -3.83 -22.609 1 96.06 340 TYR B C 1
ATOM 5388 O O . TYR B 1 340 ? 14.352 -3.123 -23.625 1 96.06 340 TYR B O 1
ATOM 5396 N N . PRO B 1 341 ? 15.344 -3.645 -21.734 1 96.62 341 PRO B N 1
ATOM 5397 C CA . PRO B 1 341 ? 16.297 -2.547 -21.891 1 96.62 341 PRO B CA 1
ATOM 5398 C C . PRO B 1 341 ? 17.25 -2.771 -23.062 1 96.62 341 PRO B C 1
ATOM 5400 O O . PRO B 1 341 ? 17.953 -1.845 -23.484 1 96.62 341 PRO B O 1
ATOM 5403 N N . TYR B 1 342 ? 17.438 -3.9 -23.609 1 97.62 342 TYR B N 1
ATOM 5404 C CA . TYR B 1 342 ? 18.219 -4.25 -24.797 1 97.62 342 TYR B CA 1
ATOM 5405 C C . TYR B 1 342 ? 17.578 -5.422 -25.531 1 97.62 342 TYR B C 1
ATOM 5407 O O . TYR B 1 342 ? 16.641 -6.047 -25.031 1 97.62 342 TYR B O 1
ATOM 5415 N N . VAL B 1 343 ? 17.984 -5.637 -26.672 1 97.56 343 VAL B N 1
ATOM 5416 C CA . VAL B 1 343 ? 17.453 -6.727 -27.484 1 97.56 343 VAL B CA 1
ATOM 5417 C C . VAL B 1 343 ? 18.062 -8.055 -27.016 1 97.56 343 VAL B C 1
ATOM 5419 O O . VAL B 1 343 ? 19.281 -8.219 -27.016 1 97.56 343 VAL B O 1
ATOM 5422 N N . VAL B 1 344 ? 17.234 -8.977 -26.609 1 98.38 344 VAL B N 1
ATOM 5423 C CA . VAL B 1 344 ? 17.656 -10.328 -26.281 1 98.38 344 VAL B CA 1
ATOM 5424 C C . VAL B 1 344 ? 17.609 -11.211 -27.531 1 98.38 344 VAL B C 1
ATOM 5426 O O . VAL B 1 344 ? 16.547 -11.359 -28.141 1 98.38 344 VAL B O 1
ATOM 5429 N N . THR B 1 345 ? 18.703 -11.82 -27.844 1 98.19 345 THR B N 1
ATOM 5430 C CA . THR B 1 345 ? 18.781 -12.625 -29.062 1 98.19 345 THR B CA 1
ATOM 5431 C C . THR B 1 345 ? 18.734 -14.109 -28.719 1 98.19 345 THR B C 1
ATOM 5433 O O . THR B 1 345 ? 18.922 -14.5 -27.562 1 98.19 345 THR B O 1
ATOM 5436 N N . GLU B 1 346 ? 18.406 -14.891 -29.75 1 98.44 346 GLU B N 1
ATOM 5437 C CA . GLU B 1 346 ? 18.453 -16.344 -29.594 1 98.44 346 GLU B CA 1
ATOM 5438 C C . GLU B 1 346 ? 19.828 -16.797 -29.125 1 98.44 346 GLU B C 1
ATOM 5440 O O . GLU B 1 346 ? 19.938 -17.656 -28.25 1 98.44 346 GLU B O 1
ATOM 5445 N N . GLU B 1 347 ? 20.844 -16.25 -29.672 1 98.44 347 GLU B N 1
ATOM 5446 C CA . GLU B 1 347 ? 22.219 -16.594 -29.344 1 98.44 347 GLU B CA 1
ATOM 5447 C C . GLU B 1 347 ? 22.516 -16.344 -27.859 1 98.44 347 GLU B C 1
ATOM 5449 O O . GLU B 1 347 ? 23.188 -17.141 -27.203 1 98.44 347 GLU B O 1
ATOM 5454 N N . MET B 1 348 ? 22.062 -15.32 -27.406 1 98.5 348 MET B N 1
ATOM 5455 C CA . MET B 1 348 ? 22.25 -14.992 -26 1 98.5 348 MET B CA 1
ATOM 5456 C C . MET B 1 348 ? 21.641 -16.062 -25.109 1 98.5 348 MET B C 1
ATOM 5458 O O . MET B 1 348 ? 22.25 -16.469 -24.109 1 98.5 348 MET B O 1
ATOM 5462 N N . ILE B 1 349 ? 20.453 -16.469 -25.422 1 98.56 349 ILE B N 1
ATOM 5463 C CA . ILE B 1 349 ? 19.734 -17.484 -24.656 1 98.56 349 ILE B CA 1
ATOM 5464 C C . ILE B 1 349 ? 20.5 -18.812 -24.703 1 98.56 349 ILE B C 1
ATOM 5466 O O . ILE B 1 349 ? 20.734 -19.422 -23.656 1 98.56 349 ILE B O 1
ATOM 5470 N N . ILE B 1 350 ? 20.969 -19.219 -25.875 1 98.5 350 ILE B N 1
ATOM 5471 C CA . ILE B 1 350 ? 21.656 -20.484 -26.078 1 98.5 350 ILE B CA 1
ATOM 5472 C C . ILE B 1 350 ? 23 -20.453 -25.344 1 98.5 350 ILE B C 1
ATOM 5474 O O . ILE B 1 350 ? 23.375 -21.422 -24.656 1 98.5 350 ILE B O 1
ATOM 5478 N N . GLU B 1 351 ? 23.703 -19.391 -25.406 1 98.31 351 GLU B N 1
ATOM 5479 C CA . GLU B 1 351 ? 25 -19.266 -24.75 1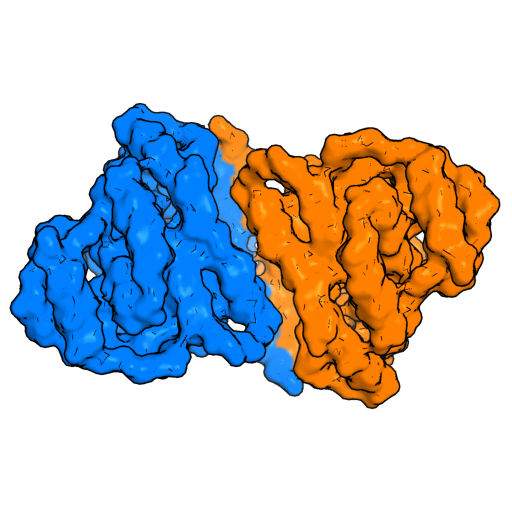 98.31 351 GLU B CA 1
ATOM 5480 C C . GLU B 1 351 ? 24.844 -19.297 -23.234 1 98.31 351 GLU B C 1
ATOM 5482 O O . GLU B 1 351 ? 25.656 -19.906 -22.531 1 98.31 351 GLU B O 1
ATOM 5487 N N . ALA B 1 352 ? 23.859 -18.625 -22.828 1 98.56 352 ALA B N 1
ATOM 5488 C CA . ALA B 1 352 ? 23.609 -18.656 -21.391 1 98.56 352 ALA B CA 1
ATOM 5489 C C . ALA B 1 352 ? 23.25 -20.078 -20.922 1 98.56 352 ALA B C 1
ATOM 5491 O O . ALA B 1 352 ? 23.703 -20.516 -19.875 1 98.56 352 ALA B O 1
ATOM 5492 N N . ALA B 1 353 ? 22.438 -20.766 -21.641 1 98.38 353 ALA B N 1
ATOM 5493 C CA . ALA B 1 353 ? 22.094 -22.156 -21.328 1 98.38 353 ALA B CA 1
ATOM 5494 C C . ALA B 1 353 ? 23.344 -23.016 -21.266 1 98.38 353 ALA B C 1
ATOM 5496 O O . ALA B 1 353 ? 23.5 -23.859 -20.375 1 98.38 353 ALA B O 1
ATOM 5497 N N . LYS B 1 354 ? 24.266 -22.812 -22.172 1 98.19 354 LYS B N 1
ATOM 5498 C CA . LYS B 1 354 ? 25.516 -23.562 -22.188 1 98.19 354 LYS B CA 1
ATOM 5499 C C . LYS B 1 354 ? 26.328 -23.281 -20.922 1 98.19 354 LYS B C 1
ATOM 5501 O O . LYS B 1 354 ? 26.859 -24.219 -20.297 1 98.19 354 LYS B O 1
ATOM 5506 N N . LYS B 1 355 ? 26.359 -22.141 -20.609 1 97.69 355 LYS B N 1
ATOM 5507 C CA . LYS B 1 355 ? 27.141 -21.75 -19.453 1 97.69 355 LYS B CA 1
ATOM 5508 C C . LYS B 1 355 ? 26.562 -22.344 -18.172 1 97.69 355 LYS B C 1
ATOM 5510 O O . LYS B 1 355 ? 27.297 -22.625 -17.219 1 97.69 355 LYS B O 1
ATOM 5515 N N . LEU B 1 356 ? 25.266 -22.484 -18.188 1 98.06 356 LEU B N 1
ATOM 5516 C CA . LEU B 1 356 ? 24.594 -22.953 -16.984 1 98.06 356 LEU B CA 1
ATOM 5517 C C . LEU B 1 356 ? 24.406 -24.469 -17.016 1 98.06 356 LEU B C 1
ATOM 5519 O O . LEU B 1 356 ? 23.719 -25.031 -16.156 1 98.06 356 LEU B O 1
ATOM 5523 N N . ASP B 1 357 ? 24.969 -25.141 -17.969 1 94.94 357 ASP B N 1
ATOM 5524 C CA . ASP B 1 357 ? 24.938 -26.594 -18.078 1 94.94 357 ASP B CA 1
ATOM 5525 C C . ASP B 1 357 ? 26.25 -27.219 -17.609 1 94.94 357 ASP B C 1
ATOM 5527 O O . ASP B 1 357 ? 26.875 -27.984 -18.359 1 94.94 357 ASP B O 1
ATOM 5531 N N . TYR B 1 358 ? 26.719 -27.031 -16.609 1 88.56 358 TYR B N 1
ATOM 5532 C CA . TYR B 1 358 ? 27.969 -27.594 -16.078 1 88.56 358 TYR B CA 1
ATOM 5533 C C . TYR B 1 358 ? 27.703 -28.812 -15.219 1 88.56 358 TYR B C 1
ATOM 5535 O O . TYR B 1 358 ? 26.594 -29 -14.727 1 88.56 358 TYR B O 1
#

Nearest PDB structures (foldseek):
  8goa-assembly1_A  TM=8.839E-01  e=4.647E-26  Escherichia coli K-12
  8k1g-assembly1_A  TM=8.839E-01  e=1.346E-25  Klebsiella pneumoniae
  5xn8-assembly1_A  TM=8.830E-01  e=1.216E-25  unidentified
  4mca-assembly1_A  TM=8.758E-01  e=1.099E-25  Serratia plymuthica A30
  1jq5-assembly1_A  TM=8.852E-01  e=3.999E-24  Geobacillus stearothermophilus

pLDDT: mean 96.85, std 3.18, range [75.5, 98.94]

InterPro domains:
  IPR001670 Alcohol dehydrogenase, iron-type/glycerol dehydrogenase GldA [PF00465] (11-137)
  IPR016205 Glycerol dehydrogenase [PIRSF000112] (5-356)
  IPR016205 Glycerol dehydrogenase [PTHR43616] (10-357)

Secondary structure (DSSP, 8-state):
---EEE----EEESTTGGGGHHHHHGGG-SEEEEEE-HHHHHHHHHHHHHHHTTSS-EEEEEEE--SS--HHHHHHHHTSHHHHH-SEEEEEESHHHHHHHHHHHHHHT--EEEEESS-S-STTT-SEEEEE-TTS-EEEEEE-S---S-EEE-HHHHHHS-HHHHHHHHHHHHHHHHHHHHHTTT----HHHHHHHHHHTHHHHHHHHHHHHHHHHHHTT---HHHHHHHHIIIIIHHHHHHHHTTTS--TTT--HHHHHHHHHTTSTTHHHHS-HHHHHHHHHHHHHHHTT-HHHHHHHHHHHHHHT---SGGGTT--HHHHHHHHHHHHTSGGGSS-SSPPPHHHHHHHHHHT--/---EEE----EEESTTGGGGHHHHHGGG-SEEEEEE-HHHHHHHHHHHHHHHTTSS-EEEEEEE--SS--HHHHHHHHTSHHHHH-SEEEEEESHHHHHHHHHHHHHHT--EEEEESS-S-STTT-SEEEEE-TTS-EEEEEE-S---S-EEE-HHHHHHS-HHHHHHHHHHHHHHHHHHHHHTTT----HHHHHHHHHHTHHHHHHHHHHHHHHHHHHTT---HHHHHHHHIIIIIHHHHHHHHTTTS--TTT--HHHHHHHHHTTSTTHHHHS-HHHHHHHHHHHHHHHTT-HHHHHHHHHHHHHHT---SGGGTT--HHHHHHHHHHHHTSGGGSS-SS---HHHHHHHHHHT--

Radius of gyration: 26.13 Å; Cα contacts (8 Å, |Δi|>4): 1573; chains: 2; bounding box: 59×63×60 Å

Sequence (716 aa):
MENYSVQVPPYTVGPEAYRQIEKQCHIYGKKAVVVGGKKAMAAAKDKLLAAVKDTGIEILDFVWFGGECTFNNAKKLEQLEAVRQADMIFAVGGGKAIDTCKLVSIDFEKPYFSFPTIASNCAPTSAVSIVYNEDGTFCKFVHFLEPAKHVFINTEIIANAPKEYLWAGIGDTYAKYYEVSISARGEKLEHFKAMGVQLSRMCMEAMVEHGAQALKDNEQGVASYALEQVALDIIITAGWVSLLVAREHTMDYNGGVAHAFFYGLCNLPGFDEDHLHGVVVGFGVLLLLTIDGKEEECQKLIAFNKTVGLPAKLSEVGVTVEEVAKCASFMVKDEDLEHYPYVVTEEMIIEAAKKLDYMENYSVQVPPYTVGPEAYRQIEKQCHIYGKKAVVVGGKKAMAAAKDKLLAAVKDTGIEILDFVWFGGECTFNNAKKLEQLEAVRQADMIFAVGGGKAIDTCKLVSIDFEKPYFSFPTIASNCAPTSAVSIVYNEDGTFCKFVHFLEPAKHVFINTEIIANAPKEYLWAGIGDTYAKYYEVSISARGEKLEHFKAMGVQLSRMCMEAMVEHGAQALKDNEQGVASYALEQVALDIIITAGWVSLLVAREHTMDYNGGVAHAFFYGLCNLPGFDEDHLHGVVVGFGVLLLLTIDGKEEECQKLIAFNKTVGLPAKLSEVGVTVEEVAKCASFMVKDEDLEHYPYVVTEEMIIEAAKKLDY